Protein AF-A0A5N6GM29-F1 (afdb_monomer_lite)

pLDDT: mean 86.83, std 11.57, range [44.91, 98.06]

Radius of gyration: 25.01 Å; chains: 1; bounding box: 57×55×95 Å

Secondary structure (DSSP, 8-state):
-TT-PPPPEESSTT--PPTT--HHHHHHHHHHHHHHHHHH-SS--TT-EEEEE-SSSEEE-S-HHHHHHHHHHHHHHHHHHHHHHH-EEEE--TTS-PPPEEEES----EEEEEESSPPTT-TTSHHHHSSPPPSS-TTEEEETTTT-TTSTTSPP-EEEEEEEEEEHHHHHHHHHHHHHHHHHS--TTHHHHHHHHHHHHHHHHHHHHHHHHS-HHHHHHHHHTT-------TT------TT------EEEETT-SSEEE-TTTGGGEEEE-TT-HHHHHHHHHHTT--TTS--PPPGGGSTTTS--TTPPP---TTS--SSPP-TTTT----TTTS-TTTS-EEEETTTTB--SEEE--S-TTHHHHHHTTSTTGGGHHHHHHHHHTS--THHHHHHHHTT-S--S-TT---SEEEETTS-EEEHHHHSTT-HHHHH-SS--STT-TT----S-EE-TTS-EEES---

Structure (mmCIF, N/CA/C/O backbone):
data_AF-A0A5N6GM29-F1
#
_entry.id   AF-A0A5N6GM29-F1
#
loop_
_atom_site.group_PDB
_atom_site.id
_atom_site.type_symbol
_atom_site.label_atom_id
_atom_site.label_alt_id
_atom_site.label_comp_id
_atom_site.label_asym_id
_atom_site.label_entity_id
_atom_site.label_seq_id
_atom_site.pdbx_PDB_ins_code
_atom_site.Cartn_x
_atom_site.Cartn_y
_atom_site.Cartn_z
_atom_site.occupancy
_atom_site.B_iso_or_equiv
_atom_site.auth_seq_id
_atom_site.auth_comp_id
_atom_site.auth_asym_id
_atom_site.auth_atom_id
_atom_site.pdbx_PDB_model_num
ATOM 1 N N . MET A 1 1 ? 4.875 -7.543 -11.829 1.00 87.25 1 MET A N 1
ATOM 2 C CA . MET A 1 1 ? 5.801 -8.131 -12.824 1.00 87.25 1 MET A CA 1
ATOM 3 C C . MET A 1 1 ? 7.189 -7.493 -12.797 1.00 87.25 1 MET A C 1
ATOM 5 O O . MET A 1 1 ? 8.082 -8.152 -12.299 1.00 87.25 1 MET A O 1
ATOM 9 N N . ILE A 1 2 ? 7.398 -6.234 -13.224 1.00 91.88 2 ILE A N 1
ATOM 10 C CA . ILE A 1 2 ? 8.738 -5.577 -13.228 1.00 91.88 2 ILE A CA 1
ATOM 11 C C . ILE A 1 2 ? 9.456 -5.657 -11.866 1.00 91.88 2 ILE A C 1
ATOM 13 O O . ILE A 1 2 ? 10.662 -5.862 -11.798 1.00 91.88 2 ILE A O 1
ATOM 17 N N . LEU A 1 3 ? 8.695 -5.524 -10.778 1.00 92.00 3 LEU A N 1
ATOM 18 C CA . LEU A 1 3 ? 9.180 -5.586 -9.396 1.00 92.00 3 LEU A CA 1
ATOM 19 C C . LEU A 1 3 ? 9.186 -7.000 -8.789 1.00 92.00 3 LEU A C 1
ATOM 21 O O . LEU A 1 3 ? 9.264 -7.136 -7.576 1.00 92.00 3 LEU A O 1
ATOM 25 N N . ASN A 1 4 ? 9.044 -8.046 -9.604 1.00 88.50 4 ASN A N 1
ATOM 26 C CA . ASN A 1 4 ? 8.952 -9.453 -9.192 1.00 88.50 4 ASN A CA 1
ATOM 27 C C . ASN A 1 4 ? 7.740 -9.842 -8.325 1.00 88.50 4 ASN A C 1
ATOM 29 O O . ASN A 1 4 ? 7.710 -10.944 -7.789 1.00 88.50 4 ASN A O 1
ATOM 33 N N . TYR A 1 5 ? 6.705 -9.000 -8.231 1.00 89.62 5 TYR A N 1
ATOM 34 C CA . TYR A 1 5 ? 5.410 -9.434 -7.683 1.00 89.62 5 TYR A CA 1
ATOM 35 C C . TYR A 1 5 ? 4.858 -10.637 -8.460 1.00 89.62 5 TYR A C 1
ATOM 37 O O . TYR A 1 5 ? 5.060 -10.689 -9.684 1.00 89.62 5 TYR A O 1
ATOM 45 N N . PRO A 1 6 ? 4.129 -11.553 -7.792 1.00 87.50 6 PRO A N 1
ATOM 46 C CA . PRO A 1 6 ? 3.405 -12.615 -8.478 1.00 87.50 6 PRO A CA 1
ATOM 47 C C . PRO A 1 6 ? 2.414 -12.026 -9.496 1.00 87.50 6 PRO A C 1
ATOM 49 O O . PRO A 1 6 ? 2.030 -10.852 -9.377 1.00 87.50 6 PRO A O 1
ATOM 52 N N . PRO A 1 7 ? 2.020 -12.796 -10.523 1.00 89.69 7 PRO A N 1
ATOM 53 C CA . PRO A 1 7 ? 1.021 -12.334 -11.472 1.00 89.69 7 PRO A CA 1
ATOM 54 C C . PRO A 1 7 ? -0.279 -11.953 -10.745 1.00 89.69 7 PRO A C 1
ATOM 56 O O . PRO A 1 7 ? -0.790 -12.742 -9.944 1.00 89.69 7 PRO A O 1
ATOM 59 N N . PRO A 1 8 ? -0.822 -10.747 -10.983 1.00 92.69 8 PRO A N 1
ATOM 60 C CA . PRO A 1 8 ? -2.032 -10.320 -10.302 1.00 92.69 8 PRO A CA 1
ATOM 61 C C . PRO A 1 8 ? -3.228 -11.142 -10.784 1.00 92.69 8 PRO A C 1
ATOM 63 O O . PRO A 1 8 ? -3.272 -11.581 -11.935 1.00 92.69 8 PRO A O 1
ATOM 66 N N . THR A 1 9 ? -4.218 -11.304 -9.907 1.00 93.69 9 THR A N 1
ATOM 67 C CA . THR A 1 9 ? -5.532 -11.818 -10.306 1.00 93.69 9 THR A CA 1
ATOM 68 C C . THR A 1 9 ? -6.456 -10.631 -10.531 1.00 93.69 9 THR A C 1
ATOM 70 O O . THR A 1 9 ? -6.695 -9.863 -9.600 1.00 93.69 9 THR A O 1
ATOM 73 N N . LEU A 1 10 ? -6.945 -10.453 -11.755 1.00 94.31 10 LEU A N 1
ATOM 74 C CA . LEU A 1 10 ? -7.961 -9.454 -12.053 1.00 94.31 10 LEU A CA 1
ATOM 75 C C . LEU A 1 10 ? -9.331 -10.016 -11.692 1.00 94.31 10 LEU A C 1
ATOM 77 O O . LEU A 1 10 ? -9.658 -11.139 -12.062 1.00 94.31 10 LEU A O 1
ATOM 81 N N . ILE A 1 11 ? -10.102 -9.218 -10.962 1.00 94.06 11 ILE A N 1
ATOM 82 C CA . ILE A 1 11 ? -11.460 -9.545 -10.538 1.00 94.06 11 ILE A CA 1
ATOM 83 C C . ILE A 1 11 ? -12.447 -8.833 -11.461 1.00 94.06 11 ILE A C 1
ATOM 85 O O . ILE A 1 11 ? -12.281 -7.643 -11.735 1.00 94.06 11 ILE A O 1
ATOM 89 N N . ASN A 1 12 ? -13.482 -9.554 -11.897 1.00 91.56 12 ASN A N 1
ATOM 90 C CA . ASN A 1 12 ? -14.485 -9.110 -12.870 1.00 91.56 12 ASN A CA 1
ATOM 91 C C . ASN A 1 12 ? -13.880 -8.803 -14.251 1.00 91.56 12 ASN A C 1
ATOM 93 O O . ASN A 1 12 ? -14.362 -7.924 -14.973 1.00 91.56 12 ASN A O 1
ATOM 97 N N . TYR A 1 13 ? -12.818 -9.514 -14.640 1.00 90.12 13 TYR A N 1
ATOM 98 C CA . TYR A 1 13 ? -12.166 -9.268 -15.924 1.00 90.12 13 TYR A CA 1
ATOM 99 C C . TYR A 1 13 ? -13.106 -9.583 -17.100 1.00 90.12 13 TYR A C 1
ATOM 101 O O . TYR A 1 13 ? -13.770 -10.618 -17.141 1.00 90.12 13 TYR A O 1
ATOM 109 N N . GLY A 1 14 ? -13.197 -8.660 -18.063 1.00 85.81 14 GLY A N 1
ATOM 110 C CA . GLY A 1 14 ? -14.072 -8.792 -19.236 1.00 85.81 14 GLY A CA 1
ATOM 111 C C . GLY A 1 14 ? -15.576 -8.676 -18.946 1.00 85.81 14 GLY A C 1
ATOM 112 O O . GLY A 1 14 ? -16.384 -8.720 -19.877 1.00 85.81 14 GLY A O 1
ATOM 113 N N . LYS A 1 15 ? -15.981 -8.493 -17.683 1.00 88.62 15 LYS A N 1
ATOM 114 C CA . LYS A 1 15 ? -17.383 -8.316 -17.303 1.00 88.62 15 LYS A CA 1
ATOM 115 C C . LYS A 1 15 ? -17.857 -6.919 -17.701 1.00 88.62 15 LYS A C 1
ATOM 117 O O . LYS A 1 15 ? -17.263 -5.913 -17.323 1.00 88.62 15 LYS A O 1
ATOM 122 N N . LYS A 1 16 ? -18.951 -6.852 -18.461 1.00 87.00 16 LYS A N 1
ATOM 123 C CA . LYS A 1 16 ? -19.621 -5.595 -18.813 1.00 87.00 16 LYS A CA 1
ATOM 124 C C . LYS A 1 16 ? -20.910 -5.481 -18.021 1.00 87.00 16 LYS A C 1
ATOM 126 O O . LYS A 1 16 ? -21.738 -6.390 -18.053 1.00 87.00 16 LYS A O 1
ATOM 131 N N . LEU A 1 17 ? -21.071 -4.367 -17.319 1.00 87.75 17 LEU A N 1
ATOM 132 C CA . LEU A 1 17 ? -22.346 -4.035 -16.701 1.00 87.75 17 LEU A CA 1
ATOM 133 C C . LEU A 1 17 ? -23.341 -3.561 -17.776 1.00 87.75 17 LEU A C 1
ATOM 135 O O . LEU A 1 17 ? -22.907 -3.071 -18.824 1.00 87.75 17 LEU A O 1
ATOM 139 N N . PRO A 1 18 ? -24.658 -3.724 -17.549 1.00 87.31 18 PRO A N 1
ATOM 140 C CA . PRO A 1 18 ? -25.682 -3.266 -18.483 1.00 87.31 18 PRO A CA 1
ATOM 141 C C . PRO A 1 18 ? -25.542 -1.779 -18.829 1.00 87.31 18 PRO A C 1
ATOM 143 O O . PRO A 1 18 ? -25.097 -0.977 -18.003 1.00 87.31 18 PRO A O 1
ATOM 146 N N . GLU A 1 19 ? -25.973 -1.397 -20.033 1.00 81.56 19 GLU A N 1
ATOM 147 C CA . GLU A 1 19 ? -26.060 0.016 -20.410 1.00 81.56 19 GLU A CA 1
ATOM 148 C C . GLU A 1 19 ? -26.938 0.780 -19.404 1.00 81.56 19 GLU A C 1
ATOM 150 O O . GLU A 1 19 ? -28.056 0.369 -19.094 1.00 81.56 19 GLU A O 1
ATOM 155 N N . GLY A 1 20 ? -26.410 1.883 -18.864 1.00 83.06 20 GLY A N 1
ATOM 156 C CA . GLY A 1 20 ? -27.071 2.671 -17.817 1.00 83.06 20 GLY A CA 1
ATOM 157 C C . GLY A 1 20 ? -26.722 2.280 -16.375 1.00 83.06 20 GLY A C 1
ATOM 158 O O . GLY A 1 20 ? -27.303 2.855 -15.452 1.00 83.06 20 GLY A O 1
ATOM 159 N N . ALA A 1 21 ? -25.779 1.353 -16.164 1.00 87.12 21 ALA A N 1
ATOM 160 C CA . ALA A 1 21 ? -25.236 1.056 -14.839 1.00 87.12 21 ALA A CA 1
ATOM 161 C C . ALA A 1 21 ? -24.700 2.322 -14.150 1.00 87.12 21 ALA A C 1
ATOM 163 O O . ALA A 1 21 ? -23.988 3.132 -14.749 1.00 87.12 21 ALA A O 1
ATOM 164 N N . LYS A 1 22 ? -25.057 2.493 -12.877 1.00 90.50 22 LYS A N 1
ATOM 165 C CA . LYS A 1 22 ? -24.651 3.637 -12.055 1.00 90.50 22 LYS A CA 1
ATOM 166 C C . LYS A 1 22 ? -23.362 3.326 -11.300 1.00 90.50 22 LYS A C 1
ATOM 168 O O . LYS A 1 22 ? -22.961 2.173 -11.168 1.00 90.50 22 LYS A O 1
ATOM 173 N N . GLU A 1 23 ? -22.754 4.354 -10.712 1.00 88.12 23 GLU A N 1
ATOM 174 C CA . GLU A 1 23 ? -21.564 4.209 -9.856 1.00 88.12 23 GLU A CA 1
ATOM 175 C C . GLU A 1 23 ? -21.763 3.184 -8.727 1.00 88.12 23 GLU A C 1
ATOM 177 O O . GLU A 1 23 ? -20.865 2.398 -8.435 1.00 88.12 23 GLU A O 1
ATOM 182 N N . TYR A 1 24 ? -22.967 3.138 -8.142 1.00 91.31 24 TYR A N 1
ATOM 183 C CA . TYR A 1 24 ? -23.340 2.126 -7.150 1.00 91.31 24 TYR A CA 1
ATOM 184 C C . TYR A 1 24 ? -23.213 0.696 -7.688 1.00 91.31 24 TYR A C 1
ATOM 186 O O . TYR A 1 24 ? -22.689 -0.163 -6.985 1.00 91.31 24 TYR A O 1
ATOM 194 N N . ASP A 1 25 ? -23.663 0.442 -8.920 1.00 91.62 25 ASP A N 1
ATOM 195 C CA . ASP A 1 25 ? -23.641 -0.896 -9.514 1.00 91.62 25 ASP A CA 1
ATOM 196 C C . ASP A 1 25 ? -22.198 -1.353 -9.753 1.00 91.62 25 ASP A C 1
ATOM 198 O O . ASP A 1 25 ? -21.855 -2.489 -9.435 1.00 91.62 25 ASP A O 1
ATOM 202 N N . VAL A 1 26 ? -21.331 -0.445 -10.220 1.00 91.06 26 VAL A N 1
ATOM 203 C CA . VAL A 1 26 ? -19.891 -0.701 -10.403 1.00 91.06 26 VAL A CA 1
ATOM 204 C C . VAL A 1 26 ? -19.214 -1.017 -9.068 1.00 91.06 26 VAL A C 1
ATOM 206 O O . VAL A 1 26 ? -18.483 -2.001 -8.954 1.00 91.06 26 VAL A O 1
ATOM 209 N N . MET A 1 27 ? -19.472 -0.204 -8.040 1.00 93.12 27 MET A N 1
ATOM 210 C CA . MET A 1 27 ? -18.911 -0.409 -6.704 1.00 93.12 27 MET A CA 1
ATOM 211 C C . MET A 1 27 ? -19.394 -1.731 -6.099 1.00 93.12 27 MET A C 1
ATOM 213 O O . MET A 1 27 ? -18.574 -2.526 -5.636 1.00 93.12 27 MET A O 1
ATOM 217 N N . LYS A 1 28 ? -20.702 -2.009 -6.159 1.00 94.50 28 LYS A N 1
ATOM 218 C CA . LYS A 1 28 ? -21.283 -3.259 -5.664 1.00 94.50 28 LYS A CA 1
ATOM 219 C C . LYS A 1 28 ? -20.683 -4.466 -6.379 1.00 94.50 28 LYS A C 1
ATOM 221 O O . LYS A 1 28 ? -20.330 -5.438 -5.715 1.00 94.50 28 LYS A O 1
ATOM 226 N N . ASP A 1 29 ? -20.549 -4.408 -7.700 1.00 93.12 29 ASP A N 1
ATOM 227 C CA . ASP A 1 29 ? -19.974 -5.488 -8.501 1.00 93.12 29 ASP A CA 1
ATOM 228 C C . ASP A 1 29 ? -18.516 -5.769 -8.119 1.00 93.12 29 ASP A C 1
ATOM 230 O O . ASP A 1 29 ? -18.138 -6.926 -7.931 1.00 93.12 29 ASP A O 1
ATOM 234 N N . ARG A 1 30 ? -17.714 -4.717 -7.904 1.00 93.38 30 ARG A N 1
ATOM 235 C CA . ARG A 1 30 ? -16.337 -4.832 -7.399 1.00 93.38 30 ARG A CA 1
ATOM 236 C C . ARG A 1 30 ? -16.286 -5.521 -6.034 1.00 93.38 30 ARG A C 1
ATOM 238 O O . ARG A 1 30 ? -15.534 -6.476 -5.866 1.00 93.38 30 ARG A O 1
ATOM 245 N N . ILE A 1 31 ? -17.074 -5.055 -5.061 1.00 95.88 31 ILE A N 1
ATOM 246 C CA . ILE A 1 31 ? -17.100 -5.638 -3.707 1.00 95.88 31 ILE A CA 1
ATOM 247 C C . ILE A 1 31 ? -17.574 -7.094 -3.746 1.00 95.88 31 ILE A C 1
ATOM 249 O O . ILE A 1 31 ? -16.986 -7.945 -3.079 1.00 95.88 31 ILE A O 1
ATOM 253 N N . THR A 1 32 ? -18.593 -7.385 -4.558 1.00 95.94 32 THR A N 1
ATOM 254 C CA . THR A 1 32 ? -19.109 -8.745 -4.759 1.00 95.94 32 THR A CA 1
ATOM 255 C C . THR A 1 32 ? -18.021 -9.646 -5.332 1.00 95.94 32 THR A C 1
ATOM 257 O O . THR A 1 32 ? -17.748 -10.691 -4.755 1.00 95.94 32 THR A O 1
ATOM 260 N N . GLY A 1 33 ? -17.337 -9.219 -6.397 1.00 95.44 33 GLY A N 1
ATOM 261 C CA . GLY A 1 33 ? -16.266 -9.997 -7.019 1.00 95.44 33 GLY A CA 1
ATOM 262 C C . GLY A 1 33 ? -15.105 -10.288 -6.063 1.00 95.44 33 GLY A C 1
ATOM 263 O O . GLY A 1 33 ? -14.609 -11.412 -6.028 1.00 95.44 33 GLY A O 1
ATOM 264 N N . ILE A 1 34 ? -14.700 -9.309 -5.241 1.00 96.06 34 ILE A N 1
ATOM 265 C CA . ILE A 1 34 ? -13.652 -9.515 -4.228 1.00 96.06 34 ILE A CA 1
ATOM 266 C C . ILE A 1 34 ? -14.108 -10.549 -3.194 1.00 96.06 34 ILE A C 1
ATOM 268 O O . ILE A 1 34 ? -13.373 -11.493 -2.908 1.00 96.06 34 ILE A O 1
ATOM 272 N N . TYR A 1 35 ? -15.314 -10.388 -2.643 1.00 97.06 35 TYR A N 1
ATOM 273 C CA . TYR A 1 35 ? -15.856 -11.318 -1.654 1.00 97.06 35 TYR A CA 1
ATOM 274 C C . TYR A 1 35 ? -15.974 -12.738 -2.218 1.00 97.06 35 TYR A C 1
ATOM 276 O O . TYR A 1 35 ? -15.494 -13.684 -1.598 1.00 97.06 35 TYR A O 1
ATOM 284 N N . GLU A 1 36 ? -16.550 -12.891 -3.412 1.00 95.81 36 GLU A N 1
ATOM 285 C CA . GLU A 1 36 ? -16.714 -14.192 -4.059 1.00 95.81 36 GLU A CA 1
ATOM 286 C C . GLU A 1 36 ? -15.379 -14.862 -4.367 1.00 95.81 36 GLU A C 1
ATOM 288 O O . GLU A 1 36 ? -15.260 -16.073 -4.185 1.00 95.81 36 GLU A O 1
ATOM 293 N N . PHE A 1 37 ? -14.366 -14.097 -4.784 1.00 95.19 37 PHE A N 1
ATOM 294 C CA . PHE A 1 37 ? -13.030 -14.641 -4.984 1.00 95.19 37 PHE A CA 1
ATOM 295 C C . PHE A 1 37 ? -12.450 -15.168 -3.671 1.00 95.19 37 PHE A C 1
ATOM 297 O O . PHE A 1 37 ? -12.028 -16.316 -3.629 1.00 95.19 37 PHE A O 1
ATOM 304 N N . LEU A 1 38 ? -12.486 -14.387 -2.587 1.00 95.75 38 LEU A N 1
ATOM 305 C CA . LEU A 1 38 ? -11.961 -14.817 -1.284 1.00 95.75 38 LEU A CA 1
ATOM 306 C C . LEU A 1 38 ? -12.726 -16.014 -0.696 1.00 95.75 38 LEU A C 1
ATOM 308 O O . LEU A 1 38 ? -12.137 -16.842 -0.002 1.00 95.75 38 LEU A O 1
ATOM 312 N N . ASP A 1 39 ? -14.037 -16.089 -0.927 1.00 95.00 39 ASP A N 1
ATOM 313 C CA . ASP A 1 39 ? -14.920 -17.105 -0.348 1.00 95.00 39 ASP A CA 1
ATOM 314 C C . ASP A 1 39 ? -14.931 -18.424 -1.128 1.00 95.00 39 ASP A C 1
ATOM 316 O O . ASP A 1 39 ? -14.866 -19.495 -0.525 1.00 95.00 39 ASP A O 1
ATOM 320 N N . LYS A 1 40 ? -14.994 -18.358 -2.463 1.00 91.69 40 LYS A N 1
ATOM 321 C CA . LYS A 1 40 ? -15.308 -19.516 -3.314 1.00 91.69 40 LYS A CA 1
ATOM 322 C C . LYS A 1 40 ? -14.106 -20.081 -4.066 1.00 91.69 40 LYS A C 1
ATOM 324 O O . LYS A 1 40 ? -14.195 -21.194 -4.591 1.00 91.69 40 LYS A O 1
ATOM 329 N N . THR A 1 41 ? -13.010 -19.332 -4.190 1.00 87.81 41 THR A N 1
ATOM 330 C CA . THR A 1 41 ? -11.870 -19.791 -4.990 1.00 87.81 41 THR A CA 1
ATOM 331 C C . THR A 1 41 ? -11.104 -20.921 -4.306 1.00 87.81 41 THR A C 1
ATOM 333 O O . THR A 1 41 ? -11.040 -21.014 -3.085 1.00 87.81 41 THR A O 1
ATOM 336 N N . ARG A 1 42 ? -10.472 -21.780 -5.111 1.00 86.19 42 ARG A N 1
ATOM 337 C CA . ARG A 1 42 ? -9.544 -22.822 -4.627 1.00 86.19 42 ARG A CA 1
ATOM 338 C C . ARG A 1 42 ? -8.090 -22.353 -4.599 1.00 86.19 42 ARG A C 1
ATOM 340 O O . ARG A 1 42 ? -7.205 -23.108 -4.213 1.00 86.19 42 ARG A O 1
ATOM 347 N N . HIS A 1 43 ? -7.848 -21.139 -5.082 1.00 83.81 43 HIS A N 1
ATOM 348 C CA . HIS A 1 43 ? -6.520 -20.580 -5.307 1.00 83.81 43 HIS A CA 1
ATOM 349 C C . HIS A 1 43 ? -5.924 -19.867 -4.096 1.00 83.81 43 HIS A C 1
ATOM 351 O O . HIS A 1 43 ? -4.720 -19.635 -4.089 1.00 83.81 43 HIS A O 1
ATOM 357 N N . VAL A 1 44 ? -6.744 -19.521 -3.104 1.00 88.81 44 VAL A N 1
ATOM 358 C CA . VAL A 1 44 ? -6.293 -18.952 -1.834 1.00 88.81 44 VAL A CA 1
ATOM 359 C C . VAL A 1 44 ? -6.927 -19.721 -0.684 1.00 88.81 44 VAL A C 1
ATOM 361 O O . VAL A 1 44 ? -8.060 -20.193 -0.795 1.00 88.81 44 VAL A O 1
ATOM 364 N N . GLN A 1 45 ? -6.188 -19.865 0.406 1.00 90.25 45 GLN A N 1
ATOM 365 C CA . GLN A 1 45 ? -6.629 -20.509 1.636 1.00 90.25 45 GLN A CA 1
ATOM 366 C C . GLN A 1 45 ? -6.787 -19.476 2.750 1.00 90.25 45 GLN A C 1
ATOM 368 O O . GLN A 1 45 ? -6.201 -18.399 2.714 1.00 90.25 45 GLN A O 1
ATOM 373 N N . ASP A 1 46 ? -7.567 -19.813 3.775 1.00 92.44 46 ASP A N 1
ATOM 374 C CA . ASP A 1 46 ? -7.895 -18.912 4.886 1.00 92.44 46 ASP A CA 1
ATOM 375 C C . ASP A 1 46 ? -6.660 -18.392 5.656 1.00 92.44 46 ASP A C 1
ATOM 377 O O . ASP A 1 46 ? -6.699 -17.292 6.212 1.00 92.44 46 ASP A O 1
ATOM 381 N N . ASN A 1 47 ? -5.571 -19.166 5.679 1.00 90.00 47 ASN A N 1
ATOM 382 C CA . ASN A 1 47 ? -4.292 -18.833 6.315 1.00 90.00 47 ASN A CA 1
ATOM 383 C C . ASN A 1 47 ? -3.326 -18.047 5.412 1.00 90.00 47 ASN A C 1
ATOM 385 O O . ASN A 1 47 ? -2.328 -17.529 5.921 1.00 90.00 47 ASN A O 1
ATOM 389 N N . ASP A 1 48 ? -3.606 -17.943 4.112 1.00 89.75 48 ASP A N 1
ATOM 390 C CA . ASP A 1 48 ? -2.821 -17.115 3.205 1.00 89.75 48 ASP A CA 1
ATOM 391 C C . ASP A 1 48 ? -3.082 -15.637 3.502 1.00 89.75 48 ASP A C 1
ATOM 393 O O . ASP A 1 48 ? -4.147 -15.255 3.999 1.00 89.75 48 ASP A O 1
ATOM 397 N N . PHE A 1 49 ? -2.120 -14.774 3.178 1.00 91.12 49 PHE A N 1
ATOM 398 C CA . PHE A 1 49 ? -2.360 -13.337 3.117 1.00 91.12 49 PHE A CA 1
ATOM 399 C C . PHE A 1 49 ? -2.364 -12.872 1.670 1.00 91.12 49 PHE A C 1
ATOM 401 O O . PHE A 1 49 ? -1.594 -13.345 0.838 1.00 91.12 49 PHE A O 1
ATOM 408 N N . VAL A 1 50 ? -3.233 -11.914 1.377 1.00 94.88 50 VAL A N 1
ATOM 409 C CA . VAL A 1 50 ? -3.389 -11.347 0.042 1.00 94.88 50 VAL A CA 1
ATOM 410 C C . VAL A 1 50 ? -3.271 -9.836 0.106 1.00 94.88 50 VAL A C 1
ATOM 412 O O . VAL A 1 50 ? -3.635 -9.203 1.098 1.00 94.88 50 VAL A O 1
ATOM 415 N N . LEU A 1 51 ? -2.754 -9.266 -0.976 1.00 96.50 51 LEU A N 1
ATOM 416 C CA . LEU A 1 51 ? -2.786 -7.838 -1.244 1.00 96.50 51 LEU A CA 1
ATOM 417 C C . LEU A 1 51 ? -3.920 -7.571 -2.234 1.00 96.50 51 LEU A C 1
ATOM 419 O O . LEU A 1 51 ? -3.896 -8.077 -3.354 1.00 96.50 51 LEU A O 1
ATOM 423 N N . ILE A 1 52 ? -4.884 -6.752 -1.829 1.00 97.00 52 ILE A N 1
ATOM 424 C CA . ILE A 1 52 ? -5.965 -6.266 -2.685 1.00 97.00 52 ILE A CA 1
ATOM 425 C C . ILE A 1 52 ? -5.705 -4.782 -2.925 1.00 97.00 52 ILE A C 1
ATOM 427 O O . ILE A 1 52 ? -5.553 -4.020 -1.971 1.00 97.00 52 ILE A O 1
ATOM 431 N N . ALA A 1 53 ? -5.650 -4.377 -4.190 1.00 95.88 53 ALA A N 1
ATOM 432 C CA . ALA A 1 53 ? -5.462 -2.990 -4.597 1.00 95.88 53 ALA A CA 1
ATOM 433 C C . ALA A 1 53 ? -6.417 -2.636 -5.745 1.00 95.88 53 ALA A C 1
ATOM 435 O O . ALA A 1 53 ? -6.749 -3.500 -6.560 1.00 95.88 53 ALA A O 1
ATOM 436 N N . ASP A 1 54 ? -6.848 -1.377 -5.818 1.00 92.56 54 ASP A N 1
ATOM 437 C CA . ASP A 1 54 ? -7.611 -0.877 -6.961 1.00 92.56 54 ASP A CA 1
ATOM 438 C C . ASP A 1 54 ? -6.753 -0.945 -8.238 1.00 92.56 54 ASP A C 1
ATOM 440 O O . ASP A 1 54 ? -5.560 -0.638 -8.244 1.00 92.56 54 ASP A O 1
ATOM 444 N N . GLY A 1 55 ? -7.366 -1.357 -9.349 1.00 84.19 55 GLY A N 1
ATOM 445 C CA . GLY A 1 55 ? -6.635 -1.630 -10.591 1.00 84.19 55 GLY A CA 1
ATOM 446 C C . GLY A 1 55 ? -6.219 -0.392 -11.394 1.00 84.19 55 GLY A C 1
ATOM 447 O O . GLY A 1 55 ? -5.455 -0.523 -12.344 1.00 84.19 55 GLY A O 1
ATOM 448 N N . THR A 1 56 ? -6.728 0.799 -11.065 1.00 85.19 56 THR A N 1
ATOM 449 C CA . THR A 1 56 ? -6.658 1.974 -11.960 1.00 85.19 56 THR A CA 1
ATOM 450 C C . THR A 1 56 ? -5.727 3.094 -11.504 1.00 85.19 56 THR A C 1
ATOM 452 O O . THR A 1 56 ? -5.422 3.990 -12.292 1.00 85.19 56 THR A O 1
ATOM 455 N N . ASP A 1 57 ? -5.319 3.111 -10.238 1.00 90.94 57 ASP A N 1
ATOM 456 C CA . ASP A 1 57 ? -4.671 4.271 -9.618 1.00 90.94 57 ASP A CA 1
ATOM 457 C C . ASP A 1 57 ? -3.518 3.899 -8.678 1.00 90.94 57 ASP A C 1
ATOM 459 O O . ASP A 1 57 ? -3.207 4.666 -7.776 1.00 90.94 57 ASP A O 1
ATOM 463 N N . PHE A 1 58 ? -2.835 2.774 -8.901 1.00 93.69 58 PHE A N 1
ATOM 464 C CA . PHE A 1 58 ? -1.675 2.375 -8.100 1.00 93.69 58 PHE A CA 1
ATOM 465 C C . PHE A 1 58 ? -0.400 2.223 -8.923 1.00 93.69 58 PHE A C 1
ATOM 467 O O . PHE A 1 58 ? -0.374 1.543 -9.946 1.00 93.69 58 PHE A O 1
ATOM 474 N N . PHE A 1 59 ? 0.693 2.773 -8.397 1.00 95.44 59 PHE A N 1
ATOM 475 C CA . PHE A 1 59 ? 2.044 2.387 -8.778 1.00 95.44 59 PHE A CA 1
ATOM 476 C C . PHE A 1 59 ? 2.719 1.621 -7.651 1.00 95.44 59 PHE A C 1
ATOM 478 O O . PHE A 1 59 ? 2.702 2.021 -6.489 1.00 95.44 59 PHE A O 1
ATOM 485 N N . PHE A 1 60 ? 3.378 0.532 -8.019 1.00 96.81 60 PHE A N 1
ATOM 486 C CA . PHE A 1 60 ? 4.237 -0.213 -7.116 1.00 96.81 60 PHE A CA 1
ATOM 487 C C . PHE A 1 60 ? 5.647 0.359 -7.239 1.00 96.81 60 PHE A C 1
ATOM 489 O O . PHE A 1 60 ? 6.134 0.586 -8.347 1.00 96.81 60 PHE A O 1
ATOM 496 N N . GLN A 1 61 ? 6.299 0.606 -6.110 1.00 96.75 61 GLN A N 1
ATOM 497 C CA . GLN A 1 61 ? 7.635 1.192 -6.055 1.00 96.75 61 GLN A CA 1
ATOM 498 C C . GLN A 1 61 ? 8.679 0.196 -5.540 1.00 96.75 61 GLN A C 1
ATOM 500 O O . GLN A 1 61 ? 9.785 0.148 -6.083 1.00 96.75 61 GLN A O 1
ATOM 505 N N . LEU A 1 62 ? 8.347 -0.586 -4.508 1.00 97.00 62 LEU A N 1
ATOM 506 C CA . LEU A 1 62 ? 9.288 -1.502 -3.852 1.00 97.00 62 LEU A CA 1
ATOM 507 C C . LEU A 1 62 ? 8.946 -2.977 -4.116 1.00 97.00 62 LEU A C 1
ATOM 509 O O . LEU A 1 62 ? 7.771 -3.286 -4.331 1.00 97.00 62 LEU A O 1
ATOM 513 N N . PRO A 1 63 ? 9.940 -3.889 -4.084 1.00 94.12 63 PRO A N 1
ATOM 514 C CA . PRO A 1 63 ? 9.733 -5.329 -4.266 1.00 94.12 63 PRO A CA 1
ATOM 515 C C . PRO A 1 63 ? 8.778 -5.943 -3.222 1.00 94.12 63 PRO A C 1
ATOM 517 O O . PRO A 1 63 ? 8.636 -5.384 -2.129 1.00 94.12 63 PRO A O 1
ATOM 520 N N . PRO A 1 64 ? 8.160 -7.106 -3.516 1.00 91.75 64 PRO A N 1
ATOM 521 C CA . PRO A 1 64 ? 7.217 -7.763 -2.608 1.00 91.75 64 PRO A CA 1
ATOM 522 C C . PRO A 1 64 ? 7.848 -8.134 -1.261 1.00 91.75 64 PRO A C 1
ATOM 524 O O . PRO A 1 64 ? 7.201 -7.977 -0.232 1.00 91.75 64 PRO A O 1
ATOM 527 N N . ASP A 1 65 ? 9.120 -8.539 -1.242 1.00 88.69 65 ASP A N 1
ATOM 528 C CA . ASP A 1 65 ? 9.824 -8.918 -0.011 1.00 88.69 65 ASP A CA 1
ATOM 529 C C . ASP A 1 65 ? 9.815 -7.783 1.022 1.00 88.69 65 ASP A C 1
ATOM 531 O O . ASP A 1 65 ? 9.522 -8.006 2.196 1.00 88.69 65 ASP A O 1
ATOM 535 N N . VAL A 1 66 ? 10.056 -6.547 0.572 1.00 94.44 66 VAL A N 1
ATOM 536 C CA . VAL A 1 66 ? 10.061 -5.358 1.436 1.00 94.44 66 VAL A CA 1
ATOM 537 C C . VAL A 1 66 ? 8.650 -5.057 1.944 1.00 94.44 66 VAL A C 1
ATOM 539 O O . VAL A 1 66 ? 8.464 -4.783 3.129 1.00 94.44 66 VAL A O 1
ATOM 542 N N . LEU A 1 67 ? 7.637 -5.150 1.073 1.00 95.69 67 LEU A N 1
ATOM 543 C CA . LEU A 1 67 ? 6.231 -4.987 1.458 1.00 95.69 67 LEU A CA 1
ATOM 544 C C . LEU A 1 67 ? 5.838 -5.986 2.559 1.00 95.69 67 LEU A C 1
ATOM 546 O O . LEU A 1 67 ? 5.224 -5.599 3.552 1.00 95.69 67 LEU A O 1
ATOM 550 N N . ILE A 1 68 ? 6.210 -7.258 2.397 1.00 93.44 68 ILE A N 1
ATOM 551 C CA . ILE A 1 68 ? 5.848 -8.347 3.312 1.00 93.44 68 ILE A CA 1
ATOM 552 C C . ILE A 1 68 ? 6.581 -8.210 4.645 1.00 93.44 68 ILE A C 1
ATOM 554 O O . ILE A 1 68 ? 5.947 -8.300 5.698 1.00 93.44 68 ILE A O 1
ATOM 558 N N . GLN A 1 69 ? 7.889 -7.937 4.618 1.00 93.62 69 GLN A N 1
ATOM 559 C CA . GLN A 1 69 ? 8.675 -7.700 5.831 1.00 93.62 69 GLN A CA 1
ATOM 560 C C . GLN A 1 69 ? 8.093 -6.542 6.647 1.00 93.62 69 GLN A C 1
ATOM 562 O O . GLN A 1 69 ? 7.895 -6.673 7.857 1.00 93.62 69 GLN A O 1
ATOM 567 N N . ARG A 1 70 ? 7.743 -5.430 5.990 1.00 96.88 70 ARG A N 1
ATOM 568 C CA . ARG A 1 70 ? 7.105 -4.288 6.656 1.00 96.88 70 ARG A CA 1
ATOM 569 C C . ARG A 1 70 ? 5.723 -4.619 7.190 1.00 96.88 70 ARG A C 1
ATOM 571 O O . ARG A 1 70 ? 5.425 -4.260 8.323 1.00 96.88 70 ARG A O 1
ATOM 578 N N . PHE A 1 71 ? 4.897 -5.327 6.424 1.00 96.88 71 PHE A N 1
ATOM 579 C CA . PHE A 1 71 ? 3.577 -5.761 6.878 1.00 96.88 71 PHE A CA 1
ATOM 580 C C . PHE A 1 71 ? 3.675 -6.599 8.160 1.00 96.88 71 PHE A C 1
ATOM 582 O O . PHE A 1 71 ? 3.025 -6.290 9.158 1.00 96.88 71 PHE A O 1
ATOM 589 N N . GLN A 1 72 ? 4.547 -7.608 8.171 1.00 95.56 72 GLN A N 1
ATOM 590 C CA . GLN A 1 72 ? 4.761 -8.466 9.337 1.00 95.56 72 GLN A CA 1
ATOM 591 C C . GLN A 1 72 ? 5.333 -7.690 10.531 1.00 95.56 72 GLN A C 1
ATOM 593 O O . GLN A 1 72 ? 4.894 -7.896 11.666 1.00 95.56 72 GLN A O 1
ATOM 598 N N . LYS A 1 73 ? 6.279 -6.773 10.287 1.00 96.38 73 LYS A N 1
ATOM 599 C CA . LYS A 1 73 ? 6.850 -5.896 11.317 1.00 96.38 73 LYS A CA 1
ATOM 600 C C . LYS A 1 73 ? 5.780 -4.999 11.943 1.00 96.38 73 LYS A C 1
ATOM 602 O O . LYS A 1 73 ? 5.652 -4.991 13.165 1.00 96.38 73 LYS A O 1
ATOM 607 N N . LEU A 1 74 ? 4.974 -4.323 11.125 1.00 96.31 74 LEU A N 1
ATOM 608 C CA . LEU A 1 74 ? 3.884 -3.459 11.582 1.00 96.31 74 LEU A CA 1
ATOM 609 C C . LEU A 1 74 ? 2.847 -4.236 12.393 1.00 96.31 74 LEU A C 1
ATOM 611 O O . LEU A 1 74 ? 2.450 -3.783 13.465 1.00 96.31 74 LEU A O 1
ATOM 615 N N . LEU A 1 75 ? 2.450 -5.430 11.939 1.00 95.81 75 LEU A N 1
ATOM 616 C CA . LEU A 1 75 ? 1.554 -6.285 12.715 1.00 95.81 75 LEU A CA 1
ATOM 617 C C . LEU A 1 75 ? 2.161 -6.650 14.071 1.00 95.81 75 LEU A C 1
ATOM 619 O O . LEU A 1 75 ? 1.482 -6.543 15.087 1.00 95.81 75 LEU A O 1
ATOM 623 N N . LYS A 1 76 ? 3.436 -7.053 14.115 1.00 96.50 76 LYS A N 1
ATOM 624 C CA . LYS A 1 76 ? 4.120 -7.403 15.368 1.00 96.50 76 LYS A CA 1
ATOM 625 C C . LYS A 1 76 ? 4.164 -6.221 16.339 1.00 96.50 76 LYS A C 1
ATOM 627 O O . LYS A 1 76 ? 3.820 -6.381 17.508 1.00 96.50 76 LYS A O 1
ATOM 632 N N . GLU A 1 77 ? 4.566 -5.046 15.863 1.00 95.88 77 GLU A N 1
ATOM 633 C CA . GLU A 1 77 ? 4.680 -3.831 16.677 1.00 95.88 77 GLU A CA 1
ATOM 634 C C . GLU A 1 77 ? 3.316 -3.351 17.182 1.00 95.88 77 GLU A C 1
ATOM 636 O O . GLU A 1 77 ? 3.154 -3.075 18.372 1.00 95.88 77 GLU A O 1
ATOM 641 N N . ASN A 1 78 ? 2.308 -3.302 16.310 1.00 94.94 78 ASN A N 1
ATOM 642 C CA . ASN A 1 78 ? 0.969 -2.871 16.696 1.00 94.94 78 ASN A CA 1
ATOM 643 C C . ASN A 1 78 ? 0.292 -3.879 17.626 1.00 94.94 78 ASN A C 1
ATOM 645 O O . ASN A 1 78 ? -0.372 -3.478 18.579 1.00 94.94 78 ASN A O 1
ATOM 649 N N . ASN A 1 79 ? 0.500 -5.180 17.418 1.00 96.06 79 ASN A N 1
ATOM 650 C CA . ASN A 1 79 ? -0.022 -6.201 18.320 1.00 96.06 79 ASN A CA 1
ATOM 651 C C . ASN A 1 79 ? 0.634 -6.139 19.698 1.00 96.06 79 ASN A C 1
ATOM 653 O O . ASN A 1 79 ? -0.076 -6.297 20.687 1.00 96.06 79 ASN A O 1
ATOM 657 N N . ALA A 1 80 ? 1.927 -5.823 19.794 1.00 95.62 80 ALA A N 1
ATOM 658 C CA . ALA A 1 80 ? 2.571 -5.586 21.085 1.00 95.62 80 ALA A CA 1
ATOM 659 C C . ALA A 1 80 ? 1.955 -4.375 21.815 1.00 95.62 80 ALA A C 1
ATOM 661 O O . ALA A 1 80 ? 1.658 -4.462 23.007 1.00 95.62 80 ALA A O 1
ATOM 662 N N . LYS A 1 81 ? 1.676 -3.277 21.094 1.00 91.81 81 LYS A N 1
ATOM 663 C CA . LYS A 1 81 ? 0.974 -2.102 21.650 1.00 91.81 81 LYS A CA 1
ATOM 664 C C . LYS A 1 81 ? -0.439 -2.458 22.124 1.00 91.81 81 LYS A C 1
ATOM 666 O O . LYS A 1 81 ? -0.827 -2.091 23.229 1.00 91.81 81 LYS A O 1
ATOM 671 N N . LEU A 1 82 ? -1.199 -3.218 21.331 1.00 92.12 82 LEU A N 1
ATOM 672 C CA . LEU A 1 82 ? -2.537 -3.683 21.715 1.00 92.12 82 LEU A CA 1
ATOM 673 C C . LEU A 1 82 ? -2.496 -4.593 22.945 1.00 92.12 82 LEU A C 1
ATOM 675 O O . LEU A 1 82 ? -3.325 -4.441 23.840 1.00 92.12 82 LEU A O 1
ATOM 679 N N . GLN A 1 83 ? -1.525 -5.502 23.027 1.00 92.38 83 GLN A N 1
ATOM 680 C CA . GLN A 1 83 ? -1.337 -6.358 24.194 1.00 92.38 83 GLN A CA 1
ATOM 681 C C . GLN A 1 83 ? -1.024 -5.532 25.444 1.00 92.38 83 GLN A C 1
ATOM 683 O O . GLN A 1 83 ? -1.613 -5.772 26.494 1.00 92.38 83 GLN A O 1
ATOM 688 N N . GLN A 1 84 ? -0.139 -4.539 25.335 1.00 88.94 84 GLN A N 1
ATOM 689 C CA . GLN A 1 84 ? 0.184 -3.640 26.442 1.00 88.94 84 GLN A CA 1
ATOM 690 C C . GLN A 1 84 ? -1.038 -2.827 26.890 1.00 88.94 84 GLN A C 1
ATOM 692 O O . GLN A 1 84 ? -1.240 -2.625 28.086 1.00 88.94 84 GLN A O 1
ATOM 697 N N . LYS A 1 85 ? -1.863 -2.381 25.937 1.00 86.06 85 LYS A N 1
ATOM 698 C CA . LYS A 1 85 ? -3.031 -1.529 26.187 1.00 86.06 85 LYS A CA 1
ATOM 699 C C . LYS A 1 85 ? -4.237 -2.283 26.748 1.00 86.06 85 LYS A C 1
ATOM 701 O O . LYS A 1 85 ? -4.940 -1.751 27.602 1.00 86.06 85 LYS A O 1
ATOM 706 N N . TYR A 1 86 ? -4.499 -3.495 26.262 1.00 87.88 86 TYR A N 1
ATOM 707 C CA . TYR A 1 86 ? -5.736 -4.238 26.544 1.00 87.88 86 TYR A CA 1
ATOM 708 C C . TYR A 1 86 ? -5.528 -5.547 27.309 1.00 87.88 86 TYR A C 1
ATOM 710 O O . TYR A 1 86 ? -6.497 -6.124 27.805 1.00 87.88 86 TYR A O 1
ATOM 718 N N . GLY A 1 87 ? -4.286 -6.012 27.416 1.00 88.81 87 GLY A N 1
ATOM 719 C CA . GLY A 1 87 ? -3.928 -7.224 28.134 1.00 88.81 87 GLY A CA 1
ATOM 720 C C . GLY A 1 87 ? -4.315 -8.522 27.423 1.00 88.81 87 GLY A C 1
ATOM 721 O O . GLY A 1 87 ? -4.529 -8.593 26.208 1.00 88.81 87 GLY A O 1
ATOM 722 N N . LEU A 1 88 ? -4.361 -9.578 28.230 1.00 89.56 88 LEU A N 1
ATOM 723 C CA . LEU A 1 88 ? -4.669 -10.944 27.824 1.00 89.56 88 LEU A CA 1
ATOM 724 C C . LEU A 1 88 ? -6.051 -11.348 28.346 1.00 89.56 88 LEU A C 1
ATOM 726 O O . LEU A 1 88 ? -6.513 -10.836 29.366 1.00 89.56 88 LEU A O 1
ATOM 730 N N . VAL A 1 89 ? -6.693 -12.289 27.662 1.00 87.94 89 VAL A N 1
ATOM 731 C CA . VAL A 1 89 ? -7.955 -12.904 28.082 1.00 87.94 89 VAL A CA 1
ATOM 732 C C . VAL A 1 89 ? -7.813 -14.417 28.111 1.00 87.94 89 VAL A C 1
ATOM 734 O O . VAL A 1 89 ? -7.111 -15.004 27.291 1.00 87.94 89 VAL A O 1
ATOM 737 N N . MET A 1 90 ? -8.486 -15.047 29.066 1.00 84.62 90 MET A N 1
ATOM 738 C CA . MET A 1 90 ? -8.606 -16.500 29.123 1.00 84.62 90 MET A CA 1
ATOM 739 C C . MET A 1 90 ? -9.787 -16.913 28.250 1.00 84.62 90 MET A C 1
ATOM 741 O O . MET A 1 90 ? -10.901 -16.431 28.462 1.00 84.62 90 MET A O 1
ATOM 745 N N . VAL A 1 91 ? -9.546 -17.779 27.271 1.00 81.62 91 VAL A N 1
ATOM 746 C CA . VAL A 1 91 ? -10.595 -18.325 26.408 1.00 81.62 91 VAL A CA 1
ATOM 747 C C . VAL A 1 91 ? -10.799 -19.791 26.757 1.00 81.62 91 VAL A C 1
ATOM 749 O O . VAL A 1 91 ? -9.886 -20.613 26.656 1.00 81.62 91 VAL A O 1
ATOM 752 N N . GLU A 1 92 ? -12.019 -20.115 27.175 1.00 74.50 92 GLU A N 1
ATOM 753 C CA . GLU A 1 92 ? -12.455 -21.490 27.387 1.00 74.50 92 GLU A CA 1
ATOM 754 C C . GLU A 1 92 ? -12.832 -22.101 26.033 1.00 74.50 92 GLU A C 1
ATOM 756 O O . GLU A 1 92 ? -13.718 -21.604 25.331 1.00 74.50 92 GLU A O 1
ATOM 761 N N . LYS A 1 93 ? -12.160 -23.186 25.635 1.00 71.12 93 LYS A N 1
ATOM 762 C CA . LYS A 1 93 ? -12.552 -23.945 24.443 1.00 71.12 93 LYS A CA 1
ATOM 763 C C . LYS A 1 93 ? -13.779 -24.776 24.799 1.00 71.12 93 LYS A C 1
ATOM 765 O O . LYS A 1 93 ? -13.662 -25.839 25.392 1.00 71.12 93 LYS A O 1
ATOM 770 N N . ALA A 1 94 ? -14.961 -24.287 24.421 1.00 60.03 94 ALA A N 1
ATOM 771 C CA . ALA A 1 94 ? -16.260 -24.866 24.787 1.00 60.03 94 ALA A CA 1
ATOM 772 C C . ALA A 1 94 ? -16.458 -26.355 24.408 1.00 60.03 94 ALA A C 1
ATOM 774 O O . ALA A 1 94 ? -17.407 -26.975 24.882 1.00 60.03 94 ALA A O 1
ATOM 775 N N . PHE A 1 95 ? -15.585 -26.932 23.572 1.00 59.31 95 PHE A N 1
ATOM 776 C CA . PHE A 1 95 ? -15.712 -28.295 23.043 1.00 59.31 95 PHE A CA 1
ATOM 777 C C . PHE A 1 95 ? -14.482 -29.194 23.258 1.00 59.31 95 PHE A C 1
ATOM 779 O O . PHE A 1 95 ? -14.523 -30.362 22.882 1.00 59.31 95 PHE A O 1
ATOM 786 N N . GLU A 1 96 ? -13.416 -28.705 23.898 1.00 59.66 96 GLU A N 1
ATOM 787 C CA . GLU A 1 96 ? -12.216 -29.499 24.191 1.00 59.66 96 GLU A CA 1
ATOM 788 C C . GLU A 1 96 ? -11.954 -29.484 25.703 1.00 59.66 96 GLU A C 1
ATOM 790 O O . GLU A 1 96 ? -11.941 -28.421 26.316 1.00 59.66 96 GLU A O 1
ATOM 795 N N . GLN A 1 97 ? -11.696 -30.647 26.324 1.00 61.50 97 GLN A N 1
ATOM 796 C CA . GLN A 1 97 ? -11.257 -30.756 27.735 1.00 61.50 97 GLN A CA 1
ATOM 797 C C . GLN A 1 97 ? -9.821 -30.224 27.947 1.00 61.50 97 GLN A C 1
ATOM 799 O O . GLN A 1 97 ? -9.067 -30.713 28.787 1.00 61.50 97 GLN A O 1
ATOM 804 N N . THR A 1 98 ? -9.399 -29.259 27.137 1.00 67.94 98 THR A N 1
ATOM 805 C CA . THR A 1 98 ? -8.110 -28.588 27.239 1.00 67.94 98 THR A CA 1
ATOM 806 C C . THR A 1 98 ? -8.178 -27.476 28.282 1.00 67.94 98 THR A C 1
ATOM 808 O O . THR A 1 98 ? -9.218 -26.824 28.409 1.00 67.94 98 THR A O 1
ATOM 811 N N . PRO A 1 99 ? -7.079 -27.224 29.016 1.00 73.88 99 PRO A N 1
ATOM 812 C CA . PRO A 1 99 ? -7.011 -26.099 29.937 1.00 73.88 99 PRO A CA 1
ATOM 813 C C . PRO A 1 99 ? -7.294 -24.777 29.201 1.00 73.88 99 PRO A C 1
ATOM 815 O O . PRO A 1 99 ? -6.982 -24.669 28.011 1.00 73.88 99 PRO A O 1
ATOM 818 N N . PRO A 1 100 ? -7.878 -23.779 29.891 1.00 77.31 100 PRO A N 1
ATOM 819 C CA . PRO A 1 100 ? -8.145 -22.473 29.303 1.00 77.31 100 PRO A CA 1
ATOM 820 C C . PRO A 1 100 ? -6.856 -21.869 28.742 1.00 77.31 100 PRO A C 1
ATOM 822 O O . PRO A 1 100 ? -5.806 -21.898 29.388 1.00 77.31 100 PRO A O 1
ATOM 825 N N . GLU A 1 101 ? -6.942 -21.342 27.524 1.00 83.56 101 GLU A N 1
ATOM 826 C CA . GLU A 1 101 ? -5.800 -20.767 26.822 1.00 83.56 101 GLU A CA 1
ATOM 827 C C . GLU A 1 101 ? -5.783 -19.253 27.037 1.00 83.56 101 GLU A C 1
ATOM 829 O O . GLU A 1 101 ? -6.780 -18.562 26.808 1.00 83.56 101 GLU A O 1
ATOM 834 N N . THR A 1 102 ? -4.645 -18.728 27.487 1.00 84.94 102 THR A N 1
ATOM 835 C CA . THR A 1 102 ? -4.442 -17.285 27.620 1.00 84.94 102 THR A CA 1
ATOM 836 C C . THR A 1 102 ? -4.037 -16.715 26.269 1.00 84.94 102 THR A C 1
ATOM 838 O O . THR A 1 102 ? -2.919 -16.942 25.807 1.00 84.94 102 THR A O 1
ATOM 841 N N . VAL A 1 103 ? -4.923 -15.939 25.651 1.00 89.31 103 VAL A N 1
ATOM 842 C CA . VAL A 1 103 ? -4.698 -15.318 24.341 1.00 89.31 103 VAL A CA 1
ATOM 843 C C . VAL A 1 103 ? -4.737 -13.798 24.438 1.00 89.31 103 VAL A C 1
ATOM 845 O O . VAL A 1 103 ? -5.313 -13.214 25.358 1.00 89.31 103 VAL A O 1
ATOM 848 N N . GLN A 1 104 ? -4.102 -13.127 23.481 1.00 91.00 104 GLN A N 1
ATOM 849 C CA . GLN A 1 104 ? -4.187 -11.676 23.364 1.00 91.00 104 GLN A CA 1
ATOM 850 C C . GLN A 1 104 ? -5.626 -11.246 23.060 1.00 91.00 104 GLN A C 1
ATOM 852 O O . GLN A 1 104 ? -6.277 -11.827 22.195 1.00 91.00 104 GLN A O 1
ATOM 857 N N . LYS A 1 105 ? -6.116 -10.217 23.765 1.00 90.50 105 LYS A N 1
ATOM 858 C CA . LYS A 1 105 ? -7.517 -9.781 23.662 1.00 90.50 105 LYS A CA 1
ATOM 859 C C . LYS A 1 105 ? -7.888 -9.257 22.275 1.00 90.50 105 LYS A C 1
ATOM 861 O O . LYS A 1 105 ? -8.938 -9.611 21.750 1.00 90.50 105 LYS A O 1
ATOM 866 N N . TYR A 1 106 ? -7.032 -8.413 21.701 1.00 93.56 106 TYR A N 1
ATOM 867 C CA . TYR A 1 106 ? -7.235 -7.808 20.385 1.00 93.56 106 TYR A CA 1
ATOM 868 C C . TYR A 1 106 ? -5.968 -7.910 19.555 1.00 93.56 106 TYR A C 1
ATOM 870 O O . TYR A 1 106 ? -4.896 -7.560 20.043 1.00 93.56 106 TYR A O 1
ATOM 878 N N . THR A 1 107 ? -6.104 -8.311 18.294 1.00 93.56 107 THR A N 1
ATOM 879 C CA . THR A 1 107 ? -4.978 -8.545 17.386 1.00 93.56 107 THR A CA 1
ATOM 880 C C . THR A 1 107 ? -5.309 -7.979 16.013 1.00 93.56 107 THR A C 1
ATOM 882 O O . THR A 1 107 ? -6.331 -8.323 15.428 1.00 93.56 107 THR A O 1
ATOM 885 N N . GLN A 1 108 ? -4.436 -7.132 15.476 1.00 95.00 108 GLN A N 1
ATOM 886 C CA . GLN A 1 108 ? -4.445 -6.723 14.079 1.00 95.00 108 GLN A CA 1
ATOM 887 C C . GLN A 1 108 ? -3.924 -7.848 13.187 1.00 95.00 108 GLN A C 1
ATOM 889 O O . GLN A 1 108 ? -2.890 -8.463 13.465 1.00 95.00 108 GLN A O 1
ATOM 894 N N . ARG A 1 109 ? -4.657 -8.098 12.102 1.00 95.75 109 ARG A N 1
ATOM 895 C CA . ARG A 1 109 ? -4.361 -9.115 11.078 1.00 95.75 109 ARG A CA 1
ATOM 896 C C . ARG A 1 109 ? -4.472 -8.557 9.658 1.00 95.75 109 ARG A C 1
ATOM 898 O O . ARG A 1 109 ? -4.023 -9.196 8.709 1.00 95.75 109 ARG A O 1
ATOM 905 N N . VAL A 1 110 ? -5.050 -7.365 9.525 1.00 97.62 110 VAL A N 1
ATOM 906 C CA . VAL A 1 110 ? -5.310 -6.683 8.260 1.00 97.62 110 VAL A CA 1
ATOM 907 C C . VAL A 1 110 ? -4.868 -5.229 8.388 1.00 97.62 110 VAL A C 1
ATOM 909 O O . VAL A 1 110 ? -5.211 -4.575 9.370 1.00 97.62 110 VAL A O 1
ATOM 912 N N . LEU A 1 111 ? -4.134 -4.714 7.403 1.00 98.06 111 LEU A N 1
ATOM 913 C CA . LEU A 1 111 ? -3.731 -3.310 7.332 1.00 98.06 111 LEU A CA 1
ATOM 914 C C . LEU A 1 111 ? -4.311 -2.644 6.086 1.00 98.06 111 LEU A C 1
ATOM 916 O O . LEU A 1 111 ? -4.058 -3.079 4.963 1.00 98.06 111 LEU A O 1
ATOM 920 N N . PHE A 1 112 ? -5.057 -1.565 6.305 1.00 97.69 112 PHE A N 1
ATOM 921 C CA . PHE A 1 112 ? -5.563 -0.671 5.266 1.00 97.69 112 PHE A CA 1
ATOM 922 C C . PHE A 1 112 ? -4.705 0.591 5.145 1.00 97.69 112 PHE A C 1
ATOM 924 O O . PHE A 1 112 ? -3.955 0.958 6.053 1.00 97.69 112 PHE A O 1
ATOM 931 N N . SER A 1 113 ? -4.862 1.295 4.024 1.00 95.44 113 SER A N 1
ATOM 932 C CA . SER A 1 113 ? -4.244 2.607 3.825 1.00 95.44 113 SER A CA 1
ATOM 933 C C . SER A 1 113 ? -4.826 3.686 4.757 1.00 95.44 113 SER A C 1
ATOM 935 O O . SER A 1 113 ? -6.019 3.666 5.080 1.00 95.44 113 SER A O 1
ATOM 937 N N . ALA A 1 114 ? -3.983 4.642 5.161 1.00 95.38 114 ALA A N 1
ATOM 938 C CA . ALA A 1 114 ? -4.369 5.794 5.977 1.00 95.38 114 ALA A CA 1
ATOM 939 C C . ALA A 1 114 ? -4.619 7.048 5.130 1.00 95.38 114 ALA A C 1
ATOM 941 O O . ALA A 1 114 ? -3.902 7.325 4.168 1.00 95.38 114 ALA A O 1
ATOM 942 N N . SER A 1 115 ? -5.598 7.854 5.525 1.00 93.69 115 SER A N 1
ATOM 943 C CA . SER A 1 115 ? -5.972 9.116 4.890 1.00 93.69 115 SER A CA 1
ATOM 944 C C . SER A 1 115 ? -5.862 10.284 5.862 1.00 93.69 115 SER A C 1
ATOM 946 O O . SER A 1 115 ? -6.109 10.136 7.063 1.00 93.69 115 SER A O 1
ATOM 948 N N . LYS A 1 116 ? -5.534 11.459 5.319 1.00 94.81 116 LYS A N 1
ATOM 949 C CA . LYS A 1 116 ? -5.556 12.762 6.008 1.00 94.81 116 LYS A CA 1
ATOM 950 C C . LYS A 1 116 ? -6.947 13.386 6.107 1.00 94.81 116 LYS A C 1
ATOM 952 O O . LYS A 1 116 ? -7.102 14.477 6.642 1.00 94.81 116 LYS A O 1
ATOM 957 N N . GLU A 1 117 ? -7.951 12.716 5.561 1.00 92.12 117 GLU A N 1
ATOM 958 C CA . GLU A 1 117 ? -9.346 13.136 5.608 1.00 92.12 117 GLU A CA 1
ATOM 959 C C . GLU A 1 117 ? -10.220 11.922 5.914 1.00 92.12 117 GLU A C 1
ATOM 961 O O . GLU A 1 117 ? -9.979 10.834 5.375 1.00 92.12 117 GLU A O 1
ATOM 966 N N . CYS A 1 118 ? -11.219 12.102 6.777 1.00 92.38 118 CYS A N 1
ATOM 967 C CA . CYS A 1 118 ? -12.216 11.067 7.008 1.00 92.38 118 CYS A CA 1
ATOM 968 C C . CYS A 1 118 ? -13.204 10.970 5.839 1.00 92.38 118 CYS A C 1
ATOM 970 O O . CYS A 1 118 ? -13.308 11.883 5.024 1.00 92.38 118 CYS A O 1
ATOM 972 N N . CYS A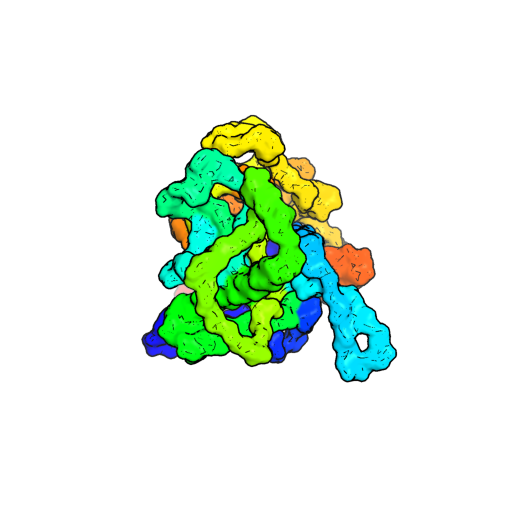 1 119 ? -13.967 9.878 5.771 1.00 91.00 119 CYS A N 1
ATOM 973 C CA . CYS A 1 119 ? -15.044 9.736 4.798 1.00 91.00 119 CYS A CA 1
ATOM 974 C C . CYS A 1 119 ? -15.979 10.966 4.835 1.00 91.00 119 CYS A C 1
ATOM 976 O O . CYS A 1 119 ? -16.506 11.301 5.907 1.00 91.00 119 CYS A O 1
ATOM 978 N N . PRO A 1 120 ? -16.211 11.634 3.687 1.00 88.38 120 PRO A N 1
ATOM 979 C CA . PRO A 1 120 ? -17.110 12.777 3.615 1.00 88.38 120 PRO A CA 1
ATOM 980 C C . PRO A 1 120 ? -18.497 12.450 4.178 1.00 88.38 120 PRO A C 1
ATOM 982 O O . PRO A 1 120 ? -19.032 11.363 3.968 1.00 88.38 120 PRO A O 1
ATOM 985 N N . GLY A 1 121 ? -19.077 13.390 4.926 1.00 86.25 121 GLY A N 1
ATOM 986 C CA . GLY A 1 121 ? -20.396 13.223 5.549 1.00 86.25 121 GLY A CA 1
ATOM 987 C C . GLY A 1 121 ? -20.423 12.384 6.833 1.00 86.25 121 GLY A C 1
ATOM 988 O O . GLY A 1 121 ? -21.483 12.282 7.445 1.00 86.25 121 GLY A O 1
ATOM 989 N N . LEU A 1 122 ? -19.288 11.830 7.283 1.00 88.19 122 LEU A N 1
ATOM 990 C CA . LEU A 1 122 ? -19.198 11.018 8.505 1.00 88.19 122 LEU A CA 1
ATOM 991 C C . LEU A 1 122 ? -18.413 11.681 9.648 1.00 88.19 122 LEU A C 1
ATOM 993 O O . LEU A 1 122 ? -18.083 11.009 10.616 1.00 88.19 122 LEU A O 1
ATOM 997 N N . SER A 1 123 ? -18.137 12.987 9.599 1.00 86.00 123 SER A N 1
ATOM 998 C CA . SER A 1 123 ? -17.288 13.688 10.588 1.00 86.00 123 SER A CA 1
ATOM 999 C C . SER A 1 123 ? -17.670 13.457 12.060 1.00 86.00 123 SER A C 1
ATOM 1001 O O . SER A 1 123 ? -16.794 13.445 12.921 1.00 86.00 123 SER A O 1
ATOM 1003 N N . HIS A 1 124 ? -18.959 13.259 12.350 1.00 86.31 124 HIS A N 1
ATOM 1004 C CA . HIS A 1 124 ? -19.491 12.987 13.692 1.00 86.31 124 HIS A CA 1
ATOM 1005 C C . HIS A 1 124 ? -19.820 11.505 13.943 1.00 86.31 124 HIS A C 1
ATOM 1007 O O . HIS A 1 124 ? -20.352 11.162 14.998 1.00 86.31 124 HIS A O 1
ATOM 1013 N N . ASP A 1 125 ? -19.534 10.626 12.986 1.00 89.75 125 ASP A N 1
ATOM 1014 C CA . ASP A 1 125 ? -19.712 9.185 13.124 1.00 89.75 125 ASP A CA 1
ATOM 1015 C C . ASP A 1 125 ? -18.576 8.567 13.952 1.00 89.75 125 ASP A C 1
ATOM 1017 O O . ASP A 1 125 ? -17.448 9.075 14.001 1.00 89.75 125 ASP A O 1
ATOM 1021 N N . ALA A 1 126 ? -18.856 7.415 14.567 1.00 86.75 126 ALA A N 1
ATOM 1022 C CA . ALA A 1 126 ? -17.850 6.641 15.287 1.00 86.75 126 ALA A CA 1
ATOM 1023 C C . ALA A 1 126 ? -16.631 6.310 14.404 1.00 86.75 126 ALA A C 1
ATOM 1025 O O . ALA A 1 126 ? -15.513 6.292 14.908 1.00 86.75 126 ALA A O 1
ATOM 1026 N N . GLY A 1 127 ? -16.821 6.128 13.093 1.00 86.56 127 GLY A N 1
ATOM 1027 C CA . GLY A 1 127 ? -15.753 5.922 12.112 1.00 86.56 127 GLY A CA 1
ATOM 1028 C C . GLY A 1 127 ? -14.694 7.015 12.053 1.00 86.56 127 GLY A C 1
ATOM 1029 O O . GLY A 1 127 ? -13.524 6.712 11.826 1.00 86.56 127 GLY A O 1
ATOM 1030 N N . CYS A 1 128 ? -15.074 8.269 12.295 1.00 90.50 128 CYS A N 1
ATOM 1031 C CA . CYS A 1 128 ? -14.136 9.388 12.272 1.00 90.50 128 CYS A CA 1
ATOM 1032 C C . CYS A 1 128 ? -13.618 9.745 13.662 1.00 90.50 128 CYS A C 1
ATOM 1034 O O . CYS A 1 128 ? -12.443 10.080 13.805 1.00 90.50 128 CYS A O 1
ATOM 1036 N N . VAL A 1 129 ? -14.487 9.678 14.673 1.00 90.12 129 VAL A N 1
ATOM 1037 C CA . VAL A 1 129 ? -14.181 10.164 16.024 1.00 90.12 129 VAL A CA 1
ATOM 1038 C C . VAL A 1 129 ? -13.496 9.099 16.886 1.00 90.12 129 VAL A C 1
ATOM 1040 O O . VAL A 1 129 ? -12.596 9.426 17.656 1.00 90.12 129 VAL A O 1
ATOM 1043 N N . ALA A 1 130 ? -13.888 7.826 16.761 1.00 90.50 130 ALA A N 1
ATOM 1044 C CA . ALA A 1 130 ? -13.277 6.731 17.519 1.00 90.50 130 ALA A CA 1
ATOM 1045 C C . ALA A 1 130 ? -12.002 6.177 16.858 1.00 90.50 130 ALA A C 1
ATOM 1047 O O . ALA A 1 130 ? -11.329 5.346 17.458 1.00 90.50 130 ALA A O 1
ATOM 1048 N N . ALA A 1 131 ? -11.660 6.627 15.643 1.00 91.69 131 ALA A N 1
ATOM 1049 C CA . ALA A 1 131 ? -10.409 6.260 14.986 1.00 91.69 131 ALA A CA 1
ATOM 1050 C C . ALA A 1 131 ? -9.207 6.677 15.861 1.00 91.69 131 ALA A C 1
ATOM 1052 O O . ALA A 1 131 ? -9.138 7.854 16.236 1.00 91.69 131 ALA A O 1
ATOM 1053 N N . PRO A 1 132 ? -8.250 5.778 16.159 1.00 90.75 132 PRO A N 1
ATOM 1054 C CA . PRO A 1 132 ? -7.083 6.097 16.971 1.00 90.75 132 PRO A CA 1
ATOM 1055 C C . PRO A 1 132 ? -6.273 7.246 16.376 1.00 90.75 132 PRO A C 1
ATOM 1057 O O . PRO A 1 132 ? -6.236 7.420 15.157 1.00 90.75 132 PRO A O 1
ATOM 1060 N N . GLU A 1 133 ? -5.620 8.020 17.239 1.00 90.31 133 GLU A N 1
ATOM 1061 C CA . GLU A 1 133 ? -4.705 9.080 16.813 1.00 90.31 133 GLU A CA 1
ATOM 1062 C C . GLU A 1 133 ? -3.521 8.512 16.014 1.00 90.31 133 GLU A C 1
ATOM 1064 O O . GLU A 1 133 ? -3.080 7.382 16.234 1.00 90.31 133 GLU A O 1
ATOM 1069 N N . SER A 1 134 ? -2.996 9.316 15.086 1.00 92.94 134 SER A N 1
ATOM 1070 C CA . SER A 1 134 ? -1.842 8.940 14.263 1.00 92.94 134 SER A CA 1
ATOM 1071 C C . SER A 1 134 ? -0.600 8.669 15.118 1.00 92.94 134 SER A C 1
ATOM 1073 O O . SER A 1 134 ? -0.318 9.426 16.050 1.00 92.94 134 SER A O 1
ATOM 1075 N N . SER A 1 135 ? 0.191 7.648 14.760 1.00 90.94 135 SER A N 1
ATOM 1076 C CA . SER A 1 135 ? 1.489 7.368 15.402 1.00 90.94 135 SER A CA 1
ATOM 1077 C C . SER A 1 135 ? 2.572 8.394 15.058 1.00 90.94 135 SER A C 1
ATOM 1079 O O . SER A 1 135 ? 3.627 8.424 15.692 1.00 90.94 135 SER A O 1
ATOM 1081 N N . LEU A 1 136 ? 2.327 9.240 14.056 1.00 92.00 136 LEU A N 1
ATOM 1082 C CA . LEU A 1 136 ? 3.239 10.303 13.662 1.00 92.00 136 LEU A CA 1
ATOM 1083 C C . LEU A 1 136 ? 3.345 11.390 14.748 1.00 92.00 136 LEU A C 1
ATOM 1085 O O . LEU A 1 136 ? 2.351 11.674 15.420 1.00 92.00 136 LEU A O 1
ATOM 1089 N N . PRO A 1 137 ? 4.506 12.062 14.893 1.00 90.62 137 PRO A N 1
ATOM 1090 C CA . PRO A 1 137 ? 4.684 13.130 15.875 1.00 90.62 137 PRO A CA 1
ATOM 1091 C C . PRO A 1 137 ? 3.625 14.234 15.757 1.00 90.62 137 PRO A C 1
ATOM 1093 O O . PRO A 1 137 ? 3.300 14.632 14.638 1.00 90.62 137 PRO A O 1
ATOM 1096 N N . PRO A 1 138 ? 3.107 14.769 16.876 1.00 90.44 138 PRO A N 1
ATOM 1097 C CA . PRO A 1 138 ? 2.036 15.773 16.878 1.00 90.44 138 PRO A CA 1
ATOM 1098 C C . PRO A 1 138 ? 2.449 17.137 16.301 1.00 90.44 138 PRO A C 1
ATOM 1100 O O . PRO A 1 138 ? 1.607 18.010 16.122 1.00 90.44 138 PRO A O 1
ATOM 1103 N N . ASP A 1 139 ? 3.732 17.328 16.012 1.00 89.62 139 ASP A N 1
ATOM 1104 C CA . ASP A 1 139 ? 4.341 18.537 15.467 1.00 89.62 139 ASP A CA 1
ATOM 1105 C C . ASP A 1 139 ? 5.027 18.296 14.109 1.00 89.62 139 ASP A C 1
ATOM 1107 O O . ASP A 1 139 ? 5.854 19.099 13.681 1.00 89.62 139 ASP A O 1
ATOM 1111 N N . ILE A 1 140 ? 4.684 17.213 13.403 1.00 91.56 140 ILE A N 1
ATOM 1112 C CA . ILE A 1 140 ? 5.351 16.798 12.155 1.00 91.56 140 ILE A CA 1
ATOM 1113 C C . ILE A 1 140 ? 5.292 17.837 11.012 1.00 91.56 140 ILE A C 1
ATOM 1115 O O . ILE A 1 140 ? 6.179 17.852 10.158 1.00 91.56 140 ILE A O 1
ATOM 1119 N N . TYR A 1 141 ? 4.285 18.720 11.010 1.00 92.38 141 TYR A N 1
ATOM 1120 C CA . TYR A 1 141 ? 4.151 19.887 10.119 1.00 92.38 141 TYR A CA 1
ATOM 1121 C C . TYR A 1 141 ? 4.328 21.219 10.884 1.00 92.38 141 TYR A C 1
ATOM 1123 O O . TYR A 1 141 ? 3.806 22.271 10.498 1.00 92.38 141 TYR A O 1
ATOM 1131 N N . GLY A 1 142 ? 5.011 21.182 12.028 1.00 90.56 142 GLY A N 1
ATOM 1132 C CA . GLY A 1 142 ? 5.137 22.290 12.967 1.00 90.56 142 GLY A CA 1
ATOM 1133 C C . GLY A 1 142 ? 3.828 22.604 13.697 1.00 90.56 142 GLY A C 1
ATOM 1134 O O . GLY A 1 142 ? 2.945 21.762 13.858 1.00 90.56 142 GLY A O 1
ATOM 1135 N N . TRP A 1 143 ? 3.666 23.858 14.123 1.00 89.31 143 TRP A N 1
ATOM 1136 C CA . TRP A 1 143 ? 2.516 24.314 14.923 1.00 89.31 143 TRP A CA 1
ATOM 1137 C C . TRP A 1 143 ? 1.157 24.247 14.200 1.00 89.31 143 TRP A C 1
ATOM 1139 O O . TRP A 1 143 ? 0.114 24.408 14.838 1.00 89.31 143 TRP A O 1
ATOM 1149 N N . LYS A 1 144 ? 1.160 24.037 12.877 1.00 90.56 144 LYS A N 1
ATOM 1150 C CA . LYS A 1 144 ? -0.045 23.905 12.042 1.00 90.56 144 LYS A CA 1
ATOM 1151 C C . LYS A 1 144 ? -0.555 22.466 11.921 1.00 90.56 144 LYS A C 1
ATOM 1153 O O . LYS A 1 144 ? -1.616 22.275 11.328 1.00 90.56 144 LYS A O 1
ATOM 1158 N N . THR A 1 145 ? 0.178 21.490 12.459 1.00 92.94 145 THR A N 1
ATOM 1159 C CA . THR A 1 145 ? -0.199 20.070 12.428 1.00 92.94 145 THR A CA 1
ATOM 1160 C C . THR A 1 145 ? -1.626 19.883 12.945 1.00 92.94 145 THR A C 1
ATOM 1162 O O . THR A 1 145 ? -1.968 20.404 14.007 1.00 92.94 145 THR A O 1
ATOM 1165 N N . ASP A 1 146 ? -2.462 19.192 12.167 1.00 91.75 146 ASP A N 1
ATOM 1166 C CA . ASP A 1 146 ? -3.880 18.897 12.448 1.00 91.75 146 ASP A CA 1
ATOM 1167 C C . ASP A 1 146 ? -4.790 20.132 12.635 1.00 91.75 146 ASP A C 1
ATOM 1169 O O . ASP A 1 146 ? -5.919 20.020 13.111 1.00 91.75 146 ASP A O 1
ATOM 1173 N N . ARG A 1 147 ? -4.318 21.333 12.272 1.00 88.44 147 ARG A N 1
ATOM 1174 C CA . ARG A 1 147 ? -5.066 22.600 12.416 1.00 88.44 147 ARG A CA 1
ATOM 1175 C C . ARG A 1 147 ? -5.298 23.322 11.096 1.00 88.44 147 ARG A C 1
ATOM 1177 O O . ARG A 1 147 ? -6.023 24.316 11.064 1.00 88.44 147 ARG A O 1
ATOM 1184 N N . TYR A 1 148 ? -4.634 22.891 10.027 1.00 84.88 148 TYR A N 1
ATOM 1185 C CA . TYR A 1 148 ? -4.668 23.605 8.760 1.00 84.88 148 TYR A CA 1
ATOM 1186 C C . TYR A 1 148 ? -5.963 23.295 7.979 1.00 84.88 148 TYR A C 1
ATOM 1188 O O . TYR A 1 148 ? -6.280 22.119 7.802 1.00 84.88 148 TYR A O 1
ATOM 1196 N N . PRO A 1 149 ? -6.725 24.310 7.515 1.00 82.56 149 PRO A N 1
ATOM 1197 C CA . PRO A 1 149 ? -8.104 24.107 7.051 1.00 82.56 149 PRO A CA 1
ATOM 1198 C C . PRO A 1 149 ? -8.287 23.221 5.815 1.00 82.56 149 PRO A C 1
ATOM 1200 O O . PRO A 1 149 ? -9.365 22.667 5.637 1.00 82.56 149 PRO A O 1
ATOM 1203 N N . ASP A 1 150 ? -7.279 23.109 4.949 1.00 85.56 150 ASP A N 1
ATOM 1204 C CA . ASP A 1 150 ? -7.375 22.340 3.699 1.00 85.56 150 ASP A CA 1
ATOM 1205 C C . ASP A 1 150 ? -7.033 20.844 3.867 1.00 85.56 150 ASP A C 1
ATOM 1207 O O . ASP A 1 150 ? -7.067 20.088 2.900 1.00 85.56 150 ASP A O 1
ATOM 1211 N N . GLY A 1 151 ? -6.680 20.413 5.085 1.00 87.94 151 GLY A N 1
ATOM 1212 C CA . GLY A 1 151 ? -6.324 19.028 5.395 1.00 87.94 151 GLY A CA 1
ATOM 1213 C C . GLY A 1 151 ? -4.933 18.587 4.922 1.00 87.94 151 GLY A C 1
ATOM 1214 O O . GLY A 1 151 ? -4.538 17.451 5.185 1.00 87.94 151 GLY A O 1
ATOM 1215 N N . THR A 1 152 ? -4.154 19.453 4.266 1.00 92.56 152 THR A N 1
ATOM 1216 C CA . THR A 1 152 ? -2.815 19.102 3.758 1.00 92.56 152 THR A CA 1
ATOM 1217 C C . THR A 1 152 ? -1.776 18.942 4.865 1.00 92.56 152 THR A C 1
ATOM 1219 O O . THR A 1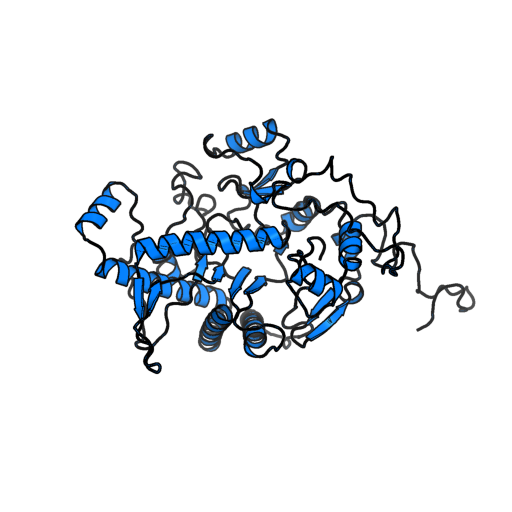 152 ? -0.844 18.161 4.710 1.00 92.56 152 THR A O 1
ATOM 1222 N N . LEU A 1 153 ? -1.948 19.610 6.010 1.00 94.31 153 LEU A N 1
ATOM 1223 C CA . LEU A 1 153 ? -1.056 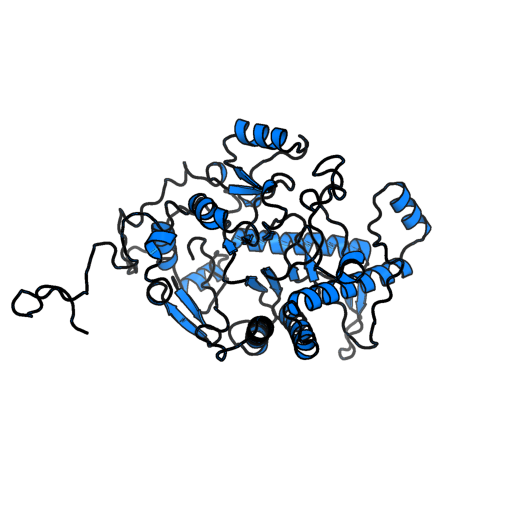19.496 7.177 1.00 94.31 153 LEU A CA 1
ATOM 1224 C C . LEU A 1 153 ? -1.664 18.635 8.296 1.00 94.31 153 LEU A C 1
ATOM 1226 O O . LEU A 1 153 ? -1.366 18.826 9.477 1.00 94.31 153 LEU A O 1
ATOM 1230 N N . THR A 1 154 ? -2.553 17.714 7.930 1.00 95.12 154 THR A N 1
ATOM 1231 C CA . THR A 1 154 ? -3.157 16.744 8.846 1.00 95.12 154 THR A CA 1
ATOM 1232 C C . THR A 1 154 ? -2.359 15.451 8.821 1.00 95.12 154 THR A C 1
ATOM 1234 O O . THR A 1 154 ? -1.966 14.972 7.757 1.00 95.12 154 THR A O 1
ATOM 1237 N N . ARG A 1 155 ? -2.117 14.855 9.986 1.00 95.44 155 ARG A N 1
ATOM 1238 C CA . ARG A 1 155 ? -1.515 13.524 10.073 1.00 95.44 155 ARG A CA 1
ATOM 1239 C C . ARG A 1 155 ? -2.510 12.485 9.550 1.00 95.44 155 ARG A C 1
ATOM 1241 O O . ARG A 1 155 ? -3.676 12.525 9.950 1.00 95.44 155 ARG A O 1
ATOM 1248 N N . PRO A 1 156 ? -2.094 11.536 8.689 1.00 95.56 156 PRO A N 1
ATOM 1249 C CA . PRO A 1 156 ? -2.953 10.428 8.299 1.00 95.56 156 PRO A CA 1
ATOM 1250 C C . PRO A 1 156 ? -3.486 9.702 9.533 1.00 95.56 156 PRO A C 1
ATOM 1252 O O . PRO A 1 156 ? -2.719 9.376 10.441 1.00 95.56 156 PRO A O 1
ATOM 1255 N N . ARG A 1 157 ? -4.801 9.482 9.566 1.00 93.75 157 ARG A N 1
ATOM 1256 C CA . ARG A 1 157 ? -5.525 8.935 10.722 1.00 93.75 157 ARG A CA 1
ATOM 1257 C C . ARG A 1 157 ? -6.642 7.983 10.316 1.00 93.75 157 ARG A C 1
ATOM 1259 O O . ARG A 1 157 ? -6.851 6.955 10.954 1.00 93.75 157 ARG A O 1
ATOM 1266 N N . TRP A 1 158 ? -7.391 8.342 9.282 1.00 95.38 158 TRP A N 1
ATOM 1267 C CA . TRP A 1 158 ? -8.626 7.646 8.942 1.00 95.38 158 TRP A CA 1
ATOM 1268 C C . TRP A 1 158 ? -8.375 6.524 7.947 1.00 95.38 158 TRP A C 1
ATOM 1270 O O . TRP A 1 158 ? -7.528 6.637 7.064 1.00 95.38 158 TRP A O 1
ATOM 1280 N N . ILE A 1 159 ? -9.130 5.441 8.088 1.00 95.88 159 ILE A N 1
ATOM 1281 C CA . ILE A 1 159 ? -9.090 4.323 7.151 1.00 95.88 159 ILE A CA 1
ATOM 1282 C C . ILE A 1 159 ? -9.592 4.763 5.773 1.00 95.88 159 ILE A C 1
ATOM 1284 O O . ILE A 1 159 ? -10.584 5.487 5.686 1.00 95.88 159 ILE A O 1
ATOM 1288 N N . LYS A 1 160 ? -8.943 4.306 4.699 1.00 93.69 160 LYS A N 1
ATOM 1289 C CA . LYS A 1 160 ? -9.386 4.560 3.322 1.00 93.69 160 LYS A CA 1
ATOM 1290 C C . LYS A 1 160 ? -9.410 3.264 2.502 1.00 93.69 160 LYS A C 1
ATOM 1292 O O . LYS A 1 160 ? -8.428 2.514 2.545 1.00 93.69 160 LYS A O 1
ATOM 1297 N N . PRO A 1 161 ? -10.499 2.988 1.754 1.00 93.44 161 PRO A N 1
ATOM 1298 C CA . PRO A 1 161 ? -10.582 1.822 0.877 1.00 93.44 161 PRO A CA 1
ATOM 1299 C C . PRO A 1 161 ? -9.632 1.972 -0.311 1.00 93.44 161 PRO A C 1
ATOM 1301 O O . PRO A 1 161 ? -9.264 3.088 -0.659 1.00 93.44 161 PRO A O 1
ATOM 1304 N N . GLY A 1 162 ? -9.289 0.868 -0.969 1.00 90.81 162 GLY A N 1
ATOM 1305 C CA . GLY A 1 162 ? -8.555 0.858 -2.241 1.00 90.81 162 GLY A CA 1
ATOM 1306 C C . GLY A 1 162 ? -7.198 0.166 -2.186 1.00 90.81 162 GLY A C 1
ATOM 1307 O O . GLY A 1 162 ? -6.728 -0.301 -3.212 1.00 90.81 162 GLY A O 1
ATOM 1308 N N . ALA A 1 163 ? -6.597 0.024 -1.004 1.00 94.69 163 ALA A N 1
ATOM 1309 C CA . ALA A 1 163 ? -5.515 -0.931 -0.785 1.00 94.69 163 ALA A CA 1
ATOM 1310 C C . ALA A 1 163 ? -5.597 -1.539 0.611 1.00 94.69 163 ALA A C 1
ATOM 1312 O O . ALA A 1 163 ? -5.813 -0.832 1.602 1.00 94.69 163 ALA A O 1
ATOM 1313 N N . VAL A 1 164 ? -5.419 -2.855 0.669 1.00 97.75 164 VAL A N 1
ATOM 1314 C CA . VAL A 1 164 ? -5.399 -3.630 1.903 1.00 97.75 164 VAL A CA 1
ATOM 1315 C C . VAL A 1 164 ? -4.511 -4.857 1.745 1.00 97.75 164 VAL A C 1
ATOM 1317 O O . VAL A 1 164 ? -4.523 -5.515 0.707 1.00 97.75 164 VAL A O 1
ATOM 1320 N N . ILE A 1 165 ? -3.754 -5.177 2.789 1.00 98.00 165 ILE A N 1
ATOM 1321 C CA . ILE A 1 165 ? -3.033 -6.444 2.915 1.00 98.00 165 ILE A CA 1
ATOM 1322 C C . ILE A 1 165 ? -3.455 -7.134 4.210 1.00 98.00 165 ILE A C 1
ATOM 1324 O O . ILE A 1 165 ? -3.577 -6.495 5.257 1.00 98.00 165 ILE A O 1
ATOM 1328 N N . GLY A 1 166 ? -3.722 -8.432 4.153 1.00 96.94 166 GLY A N 1
ATOM 1329 C CA . GLY A 1 166 ? -4.209 -9.165 5.316 1.00 96.94 166 GLY A CA 1
ATOM 1330 C C . GLY A 1 166 ? -4.489 -10.625 5.025 1.00 96.94 166 GLY A C 1
ATOM 1331 O O . GLY A 1 166 ? -4.421 -11.056 3.875 1.00 96.94 166 GLY A O 1
ATOM 1332 N N . GLN A 1 167 ? -4.802 -11.384 6.072 1.00 94.81 167 GLN A N 1
ATOM 1333 C CA . GLN A 1 167 ? -5.172 -12.790 5.922 1.00 94.81 167 GLN A CA 1
ATOM 1334 C C . GLN A 1 167 ? -6.535 -12.949 5.247 1.00 94.81 167 GLN A C 1
ATOM 1336 O O . GLN A 1 167 ? -7.458 -12.171 5.498 1.00 94.81 167 GLN A O 1
ATOM 1341 N N . VAL A 1 168 ? -6.671 -13.983 4.418 1.00 95.69 168 VAL A N 1
ATOM 1342 C CA . VAL A 1 168 ? -7.887 -14.262 3.643 1.00 95.69 168 VAL A CA 1
ATOM 1343 C C . VAL A 1 168 ? -9.092 -14.471 4.553 1.00 95.69 168 VAL A C 1
ATOM 1345 O O . VAL A 1 168 ? -10.144 -13.900 4.275 1.00 95.69 168 VAL A O 1
ATOM 1348 N N . ALA A 1 169 ? -8.951 -15.203 5.665 1.00 95.56 169 ALA A N 1
ATOM 1349 C CA . ALA A 1 169 ? -10.049 -15.421 6.612 1.00 95.56 169 ALA A CA 1
ATOM 1350 C C . ALA A 1 169 ? -10.628 -14.108 7.170 1.00 95.56 169 ALA A C 1
ATOM 1352 O O . ALA A 1 169 ? -11.847 -13.935 7.255 1.00 95.56 169 ALA A O 1
ATOM 1353 N N . ASP A 1 170 ? -9.757 -13.163 7.534 1.00 96.69 170 ASP A N 1
ATOM 1354 C CA . ASP A 1 170 ? -10.166 -11.874 8.093 1.00 96.69 170 ASP A CA 1
ATOM 1355 C C . ASP A 1 170 ? -10.738 -10.955 7.008 1.00 96.69 170 ASP A C 1
ATOM 1357 O O . ASP A 1 170 ? -11.785 -10.335 7.205 1.00 96.69 170 ASP A O 1
ATOM 1361 N N . LEU A 1 171 ? -10.110 -10.920 5.828 1.00 97.62 171 LEU A N 1
ATOM 1362 C CA . LEU A 1 171 ? -10.605 -10.157 4.683 1.00 97.62 171 LEU A CA 1
ATOM 1363 C C . LEU A 1 171 ? -11.975 -10.657 4.217 1.00 97.62 171 LEU A C 1
ATOM 1365 O O . LEU A 1 171 ? -12.858 -9.842 3.966 1.00 97.62 171 LEU A O 1
ATOM 1369 N N . LYS A 1 172 ? -12.196 -11.973 4.176 1.00 96.38 172 LYS A N 1
ATOM 1370 C CA . LYS A 1 172 ? -13.491 -12.590 3.858 1.00 96.38 172 LYS A CA 1
ATOM 1371 C C . LYS A 1 172 ? -14.587 -12.090 4.797 1.00 96.38 172 LYS A C 1
ATOM 1373 O O . LYS A 1 172 ? -15.639 -11.661 4.329 1.00 96.38 172 LYS A O 1
ATOM 1378 N N . ALA A 1 173 ? -14.325 -12.065 6.105 1.00 96.31 173 ALA A N 1
ATOM 1379 C CA . ALA A 1 173 ? -15.272 -11.551 7.094 1.00 96.31 173 ALA A CA 1
ATOM 1380 C C . ALA A 1 173 ? -15.539 -10.041 6.933 1.00 96.31 173 ALA A C 1
ATOM 1382 O O . ALA A 1 173 ? -16.682 -9.602 7.057 1.00 96.31 173 ALA A O 1
ATOM 1383 N N . ILE A 1 174 ? -14.503 -9.250 6.630 1.00 97.50 174 ILE A N 1
ATOM 1384 C CA . ILE A 1 174 ? -14.624 -7.803 6.397 1.00 97.50 174 ILE A CA 1
ATOM 1385 C C . ILE A 1 174 ? -15.460 -7.522 5.143 1.00 97.50 174 ILE A C 1
ATOM 1387 O O . ILE A 1 174 ? -16.439 -6.779 5.209 1.00 97.50 174 ILE A O 1
ATOM 1391 N N . TYR A 1 175 ? -15.114 -8.132 4.007 1.00 97.56 175 TYR A N 1
ATOM 1392 C CA . TYR A 1 175 ? -15.819 -7.923 2.743 1.00 97.56 175 TYR A CA 1
ATOM 1393 C C . TYR A 1 175 ? -17.250 -8.471 2.773 1.00 97.56 175 TYR A C 1
ATOM 1395 O O . TYR A 1 175 ? -18.125 -7.856 2.169 1.00 97.56 175 TYR A O 1
ATOM 1403 N N . ALA A 1 176 ? -17.525 -9.540 3.530 1.00 96.75 176 ALA A N 1
ATOM 1404 C CA . ALA A 1 176 ? -18.891 -10.009 3.770 1.00 96.75 176 ALA A CA 1
ATOM 1405 C C . ALA A 1 176 ? -19.754 -8.935 4.455 1.00 96.75 176 ALA A C 1
ATOM 1407 O O . ALA A 1 176 ? -20.887 -8.686 4.043 1.00 96.75 176 ALA A O 1
ATOM 1408 N N . GLU A 1 177 ? -19.225 -8.260 5.480 1.00 95.44 177 GLU A N 1
ATOM 1409 C CA . GLU A 1 177 ? -19.960 -7.199 6.175 1.00 95.44 177 GLU A CA 1
ATOM 1410 C C . GLU A 1 177 ? -20.105 -5.935 5.315 1.00 95.44 177 GLU A C 1
ATOM 1412 O O . GLU A 1 177 ? -21.176 -5.322 5.306 1.00 95.44 177 GLU A O 1
ATOM 1417 N N . ILE A 1 178 ? -19.076 -5.571 4.542 1.00 96.38 178 ILE A N 1
ATOM 1418 C CA . ILE A 1 178 ? -19.160 -4.462 3.579 1.00 96.38 178 ILE A CA 1
ATOM 1419 C C . ILE A 1 178 ? -20.234 -4.756 2.527 1.00 96.38 178 ILE A C 1
ATOM 1421 O O . ILE A 1 178 ? -21.092 -3.907 2.285 1.00 96.38 178 ILE A O 1
ATOM 1425 N N . LEU A 1 179 ? -20.238 -5.959 1.945 1.00 96.25 179 LEU A N 1
ATOM 1426 C CA . LEU A 1 179 ? -21.238 -6.371 0.961 1.00 96.25 179 LEU A CA 1
ATOM 1427 C C . LEU A 1 179 ? -22.646 -6.319 1.561 1.00 96.25 179 LEU A C 1
ATOM 1429 O O . LEU A 1 179 ? -23.531 -5.682 0.991 1.00 96.25 179 LEU A O 1
ATOM 1433 N N . ARG A 1 180 ? -22.828 -6.878 2.765 1.00 94.75 180 ARG A N 1
ATOM 1434 C CA . ARG A 1 180 ? -24.099 -6.818 3.498 1.00 94.75 180 ARG A CA 1
ATOM 1435 C C . ARG A 1 180 ? -24.566 -5.373 3.685 1.00 94.75 180 ARG A C 1
ATOM 1437 O O . ARG A 1 180 ? -25.748 -5.086 3.511 1.00 94.75 180 ARG A O 1
ATOM 1444 N N . PHE A 1 181 ? -23.671 -4.447 4.036 1.00 93.81 181 PHE A N 1
ATOM 1445 C CA . PHE A 1 181 ? -24.012 -3.028 4.166 1.00 93.81 181 PHE A CA 1
ATOM 1446 C C . PHE A 1 181 ? -24.429 -2.409 2.827 1.00 93.81 181 PHE A C 1
ATOM 1448 O O . PHE A 1 181 ? -25.462 -1.741 2.768 1.00 93.81 181 PHE A O 1
ATOM 1455 N N . VAL A 1 182 ? -23.648 -2.634 1.770 1.00 94.44 182 VAL A N 1
ATOM 1456 C CA . VAL A 1 182 ? -23.869 -2.085 0.423 1.00 94.44 182 VAL A CA 1
ATOM 1457 C C . VAL A 1 182 ? -25.181 -2.583 -0.185 1.00 94.44 182 VAL A C 1
ATOM 1459 O O . VAL A 1 182 ? -25.886 -1.822 -0.844 1.00 94.44 182 VAL A O 1
ATOM 1462 N N . GLU A 1 183 ? -25.562 -3.835 0.058 1.00 93.31 183 GLU A N 1
ATOM 1463 C CA . GLU A 1 183 ? -26.835 -4.387 -0.418 1.00 93.31 183 GLU A CA 1
ATOM 1464 C C . GLU A 1 183 ? -28.050 -3.720 0.232 1.00 93.31 183 GLU A C 1
ATOM 1466 O O . GLU A 1 183 ? -29.050 -3.477 -0.442 1.00 93.31 183 GLU A O 1
ATOM 1471 N N . HIS A 1 184 ? -27.949 -3.371 1.516 1.00 91.81 184 HIS A N 1
ATOM 1472 C CA . HIS A 1 184 ? -29.030 -2.713 2.256 1.00 91.81 184 HIS A CA 1
ATOM 1473 C C . HIS A 1 184 ? -29.055 -1.190 2.062 1.00 91.81 184 HIS A C 1
ATOM 1475 O O . HIS A 1 184 ? -30.088 -0.565 2.291 1.00 91.81 184 HIS A O 1
ATOM 1481 N N . ASN A 1 185 ? -27.936 -0.582 1.657 1.00 87.31 185 ASN A N 1
ATOM 1482 C CA . ASN A 1 185 ? -27.795 0.865 1.515 1.00 87.31 185 ASN A CA 1
ATOM 1483 C C . ASN A 1 185 ? -27.355 1.214 0.091 1.00 87.31 185 ASN A C 1
ATOM 1485 O O . ASN A 1 185 ? -26.184 1.084 -0.263 1.00 87.31 185 ASN A O 1
ATOM 1489 N N . HIS A 1 186 ? -28.288 1.700 -0.728 1.00 84.94 186 HIS A N 1
ATOM 1490 C CA . HIS A 1 186 ? -28.009 2.132 -2.101 1.00 84.94 186 HIS A CA 1
ATOM 1491 C C . HIS A 1 186 ? -27.284 3.486 -2.127 1.00 84.94 186 HIS A C 1
ATOM 1493 O O . HIS A 1 186 ? -27.882 4.531 -2.376 1.00 84.94 186 HIS A O 1
ATOM 1499 N N . ASN A 1 187 ? -25.981 3.461 -1.842 1.00 87.12 187 ASN A N 1
ATOM 1500 C CA . ASN A 1 187 ? -25.090 4.619 -1.850 1.00 87.12 187 ASN A CA 1
ATOM 1501 C C . ASN A 1 187 ? -23.861 4.326 -2.724 1.00 87.12 187 ASN A C 1
ATOM 1503 O O . ASN A 1 187 ? -23.196 3.313 -2.522 1.00 87.12 187 ASN A O 1
ATOM 1507 N N . ALA A 1 188 ? -23.537 5.223 -3.660 1.00 84.75 188 ALA A N 1
ATOM 1508 C CA . ALA A 1 188 ? -22.380 5.097 -4.550 1.00 84.75 188 ALA A CA 1
ATOM 1509 C C . ALA A 1 188 ? -21.037 4.984 -3.798 1.00 84.75 188 ALA A C 1
ATOM 1511 O O . ALA A 1 188 ? -20.153 4.266 -4.246 1.00 84.75 188 ALA A O 1
ATOM 1512 N N . GLN A 1 189 ? -20.912 5.614 -2.624 1.00 87.12 189 GLN A N 1
ATOM 1513 C CA . GLN A 1 189 ? -19.745 5.506 -1.731 1.00 87.12 189 GLN A CA 1
ATOM 1514 C C . GLN A 1 189 ? -19.977 4.503 -0.589 1.00 87.12 189 GLN A C 1
ATOM 1516 O O . GLN A 1 189 ? -19.422 4.631 0.504 1.00 87.12 189 GLN A O 1
ATOM 1521 N N . GLY A 1 190 ? -20.868 3.533 -0.808 1.00 90.19 190 GLY A N 1
ATOM 1522 C CA . GLY A 1 190 ? -21.322 2.597 0.214 1.00 90.19 190 GLY A CA 1
ATOM 1523 C C . GLY A 1 190 ? -20.200 1.754 0.816 1.00 90.19 190 GLY A C 1
ATOM 1524 O O . GLY A 1 190 ? -20.250 1.472 2.008 1.00 90.19 190 GLY A O 1
ATOM 1525 N N . ASP A 1 191 ? -19.175 1.404 0.040 1.00 92.62 191 ASP A N 1
ATOM 1526 C CA . ASP A 1 191 ? -18.004 0.668 0.519 1.00 92.62 191 ASP A CA 1
ATOM 1527 C C . ASP A 1 191 ? -17.124 1.501 1.458 1.00 92.62 191 ASP A C 1
ATOM 1529 O O . ASP A 1 191 ? -16.730 1.012 2.517 1.00 92.62 191 ASP A O 1
ATOM 1533 N N . TYR A 1 192 ? -16.864 2.768 1.123 1.00 93.75 192 TYR A N 1
ATOM 1534 C CA . TYR A 1 192 ? -16.121 3.680 1.990 1.00 93.75 192 TYR A CA 1
ATOM 1535 C C . TYR A 1 192 ? -16.894 3.922 3.292 1.00 93.75 192 TYR A C 1
ATOM 1537 O O . TYR A 1 192 ? -16.349 3.731 4.378 1.00 93.75 192 TYR A O 1
ATOM 1545 N N . VAL A 1 193 ? -18.191 4.231 3.197 1.00 94.94 193 VAL A N 1
ATOM 1546 C CA . VAL A 1 193 ? -19.059 4.414 4.370 1.00 94.94 193 VAL A CA 1
ATOM 1547 C C . VAL A 1 193 ? -19.078 3.154 5.241 1.00 94.94 193 VAL A C 1
ATOM 1549 O O . VAL A 1 193 ? -18.891 3.251 6.455 1.00 94.94 193 VAL A O 1
ATOM 1552 N N . ALA A 1 194 ? -19.262 1.973 4.640 1.00 95.12 194 ALA A N 1
ATOM 1553 C CA . ALA A 1 194 ? -19.270 0.701 5.356 1.00 95.12 194 ALA A CA 1
ATOM 1554 C C . ALA A 1 194 ? -17.947 0.453 6.081 1.00 95.12 194 ALA A C 1
ATOM 1556 O O . ALA A 1 194 ? -17.953 0.140 7.270 1.00 95.12 194 ALA A O 1
ATOM 1557 N N . LEU A 1 195 ? -16.820 0.620 5.385 1.00 96.38 195 LEU A N 1
ATOM 1558 C CA . LEU A 1 195 ? -15.489 0.395 5.940 1.00 96.38 195 LEU A CA 1
ATOM 1559 C C . LEU A 1 195 ? -15.190 1.363 7.091 1.00 96.38 195 LEU A C 1
ATOM 1561 O O . LEU A 1 195 ? -14.696 0.942 8.137 1.00 96.38 195 LEU A O 1
ATOM 1565 N N . THR A 1 196 ? -15.537 2.642 6.935 1.00 95.44 196 THR A N 1
ATOM 1566 C CA . THR A 1 196 ? -15.387 3.656 7.985 1.00 95.44 196 THR A CA 1
ATOM 1567 C C . THR A 1 196 ? -16.230 3.315 9.213 1.00 95.44 196 THR A C 1
ATOM 1569 O O . THR A 1 196 ? -15.711 3.345 10.328 1.00 95.44 196 THR A O 1
ATOM 1572 N N . GLN A 1 197 ? -17.493 2.916 9.040 1.00 93.94 197 GLN A N 1
ATOM 1573 C CA . GLN A 1 197 ? -18.342 2.499 10.162 1.00 93.94 197 GLN A CA 1
ATOM 1574 C C . GLN A 1 197 ? -17.855 1.204 10.821 1.00 93.94 197 GLN A C 1
ATOM 1576 O O . GLN A 1 197 ? -17.926 1.075 12.044 1.00 93.94 197 GLN A O 1
ATOM 1581 N N . LEU A 1 198 ? -17.363 0.244 10.033 1.00 95.12 198 LEU A N 1
ATOM 1582 C CA . LEU A 1 198 ? -16.830 -1.024 10.527 1.00 95.12 198 LEU A CA 1
ATOM 1583 C C . LEU A 1 198 ? -15.615 -0.785 11.426 1.00 95.12 198 LEU A C 1
ATOM 1585 O O . LEU A 1 198 ? -15.598 -1.229 12.575 1.00 95.12 198 LEU A O 1
ATOM 1589 N N . PHE A 1 199 ? -14.646 -0.012 10.929 1.00 95.75 199 PHE A N 1
ATOM 1590 C CA . PHE A 1 199 ? -13.459 0.374 11.683 1.00 95.75 199 PHE A CA 1
ATOM 1591 C C . PHE A 1 199 ? -13.819 1.202 12.923 1.00 95.75 199 PHE A C 1
ATOM 1593 O O . PHE A 1 199 ? -13.378 0.893 14.025 1.00 95.75 199 PHE A O 1
ATOM 1600 N N . GLY A 1 200 ? -14.704 2.192 12.780 1.00 93.50 200 GLY A N 1
ATOM 1601 C CA . GLY A 1 200 ? -15.165 3.019 13.894 1.00 93.50 200 GLY A CA 1
ATOM 1602 C C . GLY A 1 200 ? -15.808 2.235 15.023 1.00 93.50 200 GLY A C 1
ATOM 1603 O O . GLY A 1 200 ? -15.531 2.489 16.190 1.00 93.50 200 GLY A O 1
ATOM 1604 N N . ARG A 1 201 ? -16.669 1.266 14.695 1.00 94.06 201 ARG A N 1
ATOM 1605 C CA . ARG A 1 201 ? -17.328 0.423 15.701 1.00 94.06 201 ARG A CA 1
ATOM 1606 C C . ARG A 1 201 ? -16.343 -0.514 16.394 1.00 94.06 201 ARG A C 1
ATOM 1608 O O . ARG A 1 201 ? -16.476 -0.693 17.602 1.00 94.06 201 ARG A O 1
ATOM 1615 N N . GLN A 1 202 ? -15.361 -1.061 15.672 1.00 94.94 202 GLN A N 1
ATOM 1616 C CA . GLN A 1 202 ? -14.275 -1.841 16.275 1.00 94.94 202 GLN A CA 1
ATOM 1617 C C . GLN A 1 202 ? -13.546 -1.010 17.337 1.00 94.94 202 GLN A C 1
ATOM 1619 O O . GLN A 1 202 ? -13.463 -1.410 18.498 1.00 94.94 202 GLN A O 1
ATOM 1624 N N . GLU A 1 203 ? -13.080 0.180 16.963 1.00 93.19 203 GLU A N 1
ATOM 1625 C CA . GLU A 1 203 ? -12.296 1.041 17.853 1.00 93.19 203 GLU A CA 1
ATOM 1626 C C . GLU A 1 203 ? -13.142 1.631 18.988 1.00 93.19 203 GLU A C 1
ATOM 1628 O O . GLU A 1 203 ? -12.686 1.713 20.127 1.00 93.19 203 GLU A O 1
ATOM 1633 N N . TYR A 1 204 ? -14.419 1.928 18.734 1.00 92.94 204 TYR A N 1
ATOM 1634 C CA . TYR A 1 204 ? -15.371 2.335 19.768 1.00 92.94 204 TYR A CA 1
ATOM 1635 C C . TYR A 1 204 ? -15.550 1.252 20.840 1.00 92.94 204 TYR A C 1
ATOM 1637 O O . TYR A 1 204 ? -15.502 1.552 22.033 1.00 92.94 204 TYR A O 1
ATOM 1645 N N . VAL A 1 205 ? -15.721 -0.015 20.442 1.00 91.81 205 VAL A N 1
ATOM 1646 C CA . VAL A 1 205 ? -15.845 -1.140 21.385 1.00 91.81 205 VAL A CA 1
ATOM 1647 C C . VAL A 1 205 ? -14.544 -1.353 22.160 1.00 91.81 205 VAL A C 1
ATOM 1649 O O . VAL A 1 205 ? -14.587 -1.520 23.381 1.00 91.81 205 VAL A O 1
ATOM 1652 N N . ARG A 1 206 ? -13.387 -1.279 21.487 1.00 91.62 206 ARG A N 1
ATOM 1653 C CA . ARG A 1 206 ? -12.075 -1.334 22.148 1.00 91.62 206 ARG A CA 1
ATOM 1654 C C . ARG A 1 206 ? -11.933 -0.222 23.192 1.00 91.62 206 ARG A C 1
ATOM 1656 O O . ARG A 1 206 ? -11.528 -0.490 24.320 1.00 91.62 206 ARG A O 1
ATOM 1663 N N . GLU A 1 207 ? -12.306 1.010 22.860 1.00 89.12 207 GLU A N 1
ATOM 1664 C CA . GLU A 1 207 ? -12.214 2.165 23.760 1.00 89.12 207 GLU A CA 1
ATOM 1665 C C . GLU A 1 207 ? -13.200 2.092 24.938 1.00 89.12 207 GLU A C 1
ATOM 1667 O O . GLU A 1 207 ? -12.832 2.434 26.063 1.00 89.12 207 GLU A O 1
ATOM 1672 N N . LEU A 1 208 ? -14.431 1.610 24.731 1.00 88.12 208 LEU A N 1
ATOM 1673 C CA . LEU A 1 208 ? -15.372 1.364 25.831 1.00 88.12 208 LEU A CA 1
ATOM 1674 C C . LEU A 1 208 ? -14.810 0.361 26.839 1.00 88.12 208 LEU A C 1
ATOM 1676 O O . LEU A 1 208 ? -14.950 0.551 28.047 1.00 88.12 208 LEU A O 1
ATOM 1680 N N . GLU A 1 209 ? -14.167 -0.693 26.343 1.00 85.62 209 GLU A N 1
ATOM 1681 C CA . GLU A 1 209 ? -13.543 -1.696 27.193 1.00 85.62 209 GLU A CA 1
ATOM 1682 C C . GLU A 1 209 ? -12.343 -1.119 27.945 1.00 85.62 209 GLU A C 1
ATOM 1684 O O . GLU A 1 209 ? -12.248 -1.296 29.158 1.00 85.62 209 GLU A O 1
ATOM 1689 N N . ARG A 1 210 ? -11.495 -0.335 27.264 1.00 85.81 210 ARG A N 1
ATOM 1690 C CA . ARG A 1 210 ? -10.399 0.410 27.897 1.00 85.81 210 ARG A CA 1
ATOM 1691 C C . ARG A 1 210 ? -10.909 1.247 29.063 1.00 85.81 210 ARG A C 1
ATOM 1693 O O . ARG A 1 210 ? -10.384 1.140 30.158 1.00 85.81 210 ARG A O 1
ATOM 1700 N N . ARG A 1 211 ? -11.982 2.022 28.869 1.00 83.25 211 ARG A N 1
ATOM 1701 C CA . ARG A 1 211 ? -12.576 2.866 29.922 1.00 83.25 211 ARG A CA 1
ATOM 1702 C C . ARG A 1 211 ? -13.091 2.070 31.122 1.00 83.25 211 ARG A C 1
ATOM 1704 O O . ARG A 1 211 ? -13.112 2.608 32.223 1.00 83.25 211 ARG A O 1
ATOM 1711 N N . ARG A 1 212 ? -13.510 0.816 30.923 1.00 82.62 212 ARG A N 1
ATOM 1712 C CA . ARG A 1 212 ? -13.939 -0.079 32.011 1.00 82.62 212 ARG A CA 1
ATOM 1713 C C . ARG A 1 212 ? -12.760 -0.651 32.793 1.00 82.62 212 ARG A C 1
ATOM 1715 O O . ARG A 1 212 ? -12.891 -0.857 33.994 1.00 82.62 212 ARG A O 1
ATOM 1722 N N . THR A 1 213 ? -11.638 -0.921 32.126 1.00 80.31 213 THR A N 1
ATOM 1723 C CA . THR A 1 213 ? -10.457 -1.559 32.733 1.00 80.31 213 THR A CA 1
ATOM 1724 C C . THR A 1 213 ? -9.382 -0.571 33.191 1.00 80.31 213 THR A C 1
ATOM 1726 O O . THR A 1 213 ? -8.554 -0.917 34.029 1.00 80.31 213 THR A O 1
ATOM 1729 N N . SER A 1 214 ? -9.367 0.645 32.644 1.00 78.81 214 SER A N 1
ATOM 1730 C CA . SER A 1 214 ? -8.391 1.690 32.951 1.00 78.81 214 SER A CA 1
ATOM 1731 C C . SER A 1 214 ? -8.532 2.204 34.380 1.00 78.81 214 SER A C 1
ATOM 1733 O O . SER A 1 214 ? -9.632 2.419 34.885 1.00 78.81 214 SER A O 1
ATOM 1735 N N . ASN A 1 215 ? -7.394 2.494 35.012 1.00 79.31 215 ASN A N 1
ATOM 1736 C CA . ASN A 1 215 ? -7.361 3.193 36.291 1.00 79.31 215 ASN A CA 1
ATOM 1737 C C . ASN A 1 215 ? -7.575 4.707 36.064 1.00 79.31 215 ASN A C 1
ATOM 1739 O O . ASN A 1 215 ? -6.722 5.333 35.426 1.00 79.31 215 ASN A O 1
ATOM 1743 N N . PRO A 1 216 ? -8.638 5.326 36.621 1.00 80.94 216 PRO A N 1
ATOM 1744 C CA . PRO A 1 216 ? -8.935 6.748 36.426 1.00 80.94 216 PRO A CA 1
ATOM 1745 C C . PRO A 1 216 ? -7.783 7.697 36.788 1.00 80.94 216 PRO A C 1
ATOM 1747 O O . PRO A 1 216 ? -7.616 8.734 36.151 1.00 80.94 216 PRO A O 1
ATOM 1750 N N . PHE A 1 217 ? -6.965 7.342 37.785 1.00 78.25 217 PHE A N 1
ATOM 1751 C CA . PHE A 1 217 ? -5.804 8.142 38.181 1.00 78.25 217 PHE A CA 1
ATOM 1752 C C . PHE A 1 217 ? -4.699 8.125 37.116 1.00 78.25 217 PHE A C 1
ATOM 1754 O O . PHE A 1 217 ? -4.138 9.172 36.793 1.00 78.25 217 PHE A O 1
ATOM 1761 N N . MET A 1 218 ? -4.418 6.953 36.535 1.00 76.44 218 MET A N 1
ATOM 1762 C CA . MET A 1 218 ? -3.413 6.817 35.473 1.00 76.44 218 MET A CA 1
ATOM 1763 C C . MET A 1 218 ? -3.873 7.511 34.189 1.00 76.44 218 MET A C 1
ATOM 1765 O O . MET A 1 218 ? -3.079 8.188 33.548 1.00 76.44 218 MET A O 1
ATOM 1769 N N . GLU A 1 219 ? -5.163 7.431 33.856 1.00 79.56 219 GLU A N 1
ATOM 1770 C CA . GLU A 1 219 ? -5.745 8.165 32.724 1.00 79.56 219 GLU A CA 1
ATOM 1771 C C . GLU A 1 219 ? -5.628 9.677 32.885 1.00 79.56 219 GLU A C 1
ATOM 1773 O O . GLU A 1 219 ? -5.227 10.383 31.955 1.00 79.56 219 GLU A O 1
ATOM 1778 N N . TRP A 1 220 ? -5.951 10.184 34.077 1.00 80.31 220 TRP A N 1
ATOM 1779 C CA . TRP A 1 220 ? -5.768 11.593 34.392 1.00 80.31 220 TRP A CA 1
ATOM 1780 C C . TRP A 1 220 ? -4.296 11.995 34.241 1.00 80.31 220 TRP A C 1
ATOM 1782 O O . TRP A 1 220 ? -4.009 12.981 33.563 1.00 80.31 220 TRP A O 1
ATOM 1792 N N . MET A 1 221 ? -3.365 11.197 34.778 1.00 80.50 221 MET A N 1
ATOM 1793 C CA . MET A 1 221 ? -1.926 11.441 34.658 1.00 80.50 221 MET A CA 1
ATOM 1794 C C . MET A 1 221 ? -1.481 11.484 33.191 1.00 80.50 221 MET A C 1
ATOM 1796 O O . MET A 1 221 ? -0.880 12.474 32.780 1.00 80.50 221 MET A O 1
ATOM 1800 N N . TYR A 1 222 ? -1.812 10.465 32.390 1.00 81.44 222 TYR A N 1
ATOM 1801 C CA . TYR A 1 222 ? -1.472 10.403 30.964 1.00 81.44 222 TYR A CA 1
ATOM 1802 C C . TYR A 1 222 ? -2.041 11.574 30.171 1.00 81.44 222 TYR A C 1
ATOM 1804 O O . TYR A 1 222 ? -1.379 12.093 29.273 1.00 81.44 222 TYR A O 1
ATOM 1812 N N . THR A 1 223 ? -3.240 12.028 30.531 1.00 79.25 223 THR A N 1
ATOM 1813 C CA . THR A 1 223 ? -3.856 13.210 29.925 1.00 79.25 223 THR A CA 1
ATOM 1814 C C . THR A 1 223 ? -3.085 14.483 30.281 1.00 79.25 223 THR A C 1
ATOM 1816 O O . THR A 1 223 ? -2.837 15.298 29.398 1.00 79.25 223 THR A O 1
ATOM 1819 N N . GLN A 1 224 ? -2.650 14.651 31.536 1.00 74.75 224 GLN A N 1
ATOM 1820 C CA . GLN A 1 224 ? -1.876 15.828 31.960 1.00 74.75 224 GLN A CA 1
ATOM 1821 C C . GLN A 1 224 ? -0.492 15.912 31.304 1.00 74.75 224 GLN A C 1
ATOM 1823 O O . GLN A 1 224 ? -0.043 17.009 30.982 1.00 74.75 224 GLN A O 1
ATOM 1828 N N . ILE A 1 225 ? 0.176 14.775 31.083 1.00 77.31 225 ILE A N 1
ATOM 1829 C CA . ILE A 1 225 ? 1.504 14.737 30.443 1.00 77.31 225 ILE A CA 1
ATOM 1830 C C . ILE A 1 225 ? 1.443 14.561 28.915 1.00 77.31 225 ILE A C 1
ATOM 1832 O O . ILE A 1 225 ? 2.484 14.441 28.276 1.00 77.31 225 ILE A O 1
ATOM 1836 N N . GLY A 1 226 ? 0.243 14.548 28.323 1.00 64.81 226 GLY A N 1
ATOM 1837 C CA . GLY A 1 226 ? 0.049 14.537 26.870 1.00 64.81 226 GLY A CA 1
ATOM 1838 C C . GLY A 1 226 ? 0.350 13.209 26.167 1.00 64.81 226 GLY A C 1
ATOM 1839 O O . GLY A 1 226 ? 0.583 13.218 24.963 1.00 64.81 226 GLY A O 1
ATOM 1840 N N . ILE A 1 227 ? 0.338 12.079 26.883 1.00 70.38 227 ILE A N 1
ATOM 1841 C CA . ILE A 1 227 ? 0.560 10.733 26.308 1.00 70.38 227 ILE A CA 1
ATOM 1842 C C . ILE A 1 227 ? -0.705 9.866 26.297 1.00 70.38 227 ILE A C 1
ATOM 1844 O O . ILE A 1 227 ? -0.639 8.656 26.099 1.00 70.38 227 ILE A O 1
ATOM 1848 N N . SER A 1 228 ? -1.866 10.468 26.560 1.00 70.69 228 SER A N 1
ATOM 1849 C CA . SER A 1 228 ? -3.136 9.748 26.570 1.00 70.69 228 SER A CA 1
ATOM 1850 C C . SER A 1 228 ? -3.495 9.249 25.174 1.00 70.69 228 SER A C 1
ATOM 1852 O O . SER A 1 228 ? -3.636 10.031 24.238 1.00 70.69 228 SER A O 1
ATOM 1854 N N . GLU A 1 229 ? -3.709 7.941 25.056 1.00 72.06 229 GLU A N 1
ATOM 1855 C CA . GLU A 1 229 ? -4.218 7.302 23.840 1.00 72.06 229 GLU A CA 1
ATOM 1856 C C . GLU A 1 229 ? -5.752 7.154 23.844 1.00 72.06 229 GLU A C 1
ATOM 1858 O O . GLU A 1 229 ? -6.308 6.290 23.153 1.00 72.06 229 GLU A O 1
ATOM 1863 N N . ALA A 1 230 ? -6.434 7.921 24.697 1.00 73.62 230 ALA A N 1
ATOM 1864 C CA . ALA A 1 230 ? -7.878 7.897 24.841 1.00 73.62 230 ALA A CA 1
ATOM 1865 C C . ALA A 1 230 ? -8.560 8.557 23.640 1.00 73.62 230 ALA A C 1
ATOM 1867 O O . ALA A 1 230 ? -8.311 9.725 23.340 1.00 73.62 230 ALA A O 1
ATOM 1868 N N . SER A 1 231 ? -9.499 7.850 23.012 1.00 75.94 231 SER A N 1
ATOM 1869 C CA . SER A 1 231 ? -10.365 8.474 22.008 1.00 75.94 231 SER A CA 1
ATOM 1870 C C . SER A 1 231 ? -11.506 9.244 22.679 1.00 75.94 231 SER A C 1
ATOM 1872 O O . SER A 1 231 ? -12.142 8.774 23.636 1.00 75.94 231 SER A O 1
ATOM 1874 N N . ASN A 1 232 ? -11.797 10.447 22.179 1.00 76.19 232 ASN A N 1
ATOM 1875 C CA . ASN A 1 232 ? -12.882 11.269 22.703 1.00 76.19 232 ASN A CA 1
ATOM 1876 C C . ASN A 1 232 ? -14.243 10.764 22.203 1.00 76.19 232 ASN A C 1
ATOM 1878 O O . ASN A 1 232 ? -14.756 11.222 21.191 1.00 76.19 232 ASN A O 1
ATOM 1882 N N . LEU A 1 233 ? -14.860 9.850 22.951 1.00 79.75 233 LEU A N 1
ATOM 1883 C CA . LEU A 1 233 ? -16.182 9.307 22.618 1.00 79.75 233 LEU A CA 1
ATOM 1884 C C . LEU A 1 233 ? -17.370 10.219 22.997 1.00 79.75 233 LEU A C 1
ATOM 1886 O O . LEU A 1 233 ? -18.512 9.757 23.018 1.00 79.75 233 LEU A O 1
ATOM 1890 N N . THR A 1 234 ? -17.139 11.480 23.376 1.00 71.88 234 THR A N 1
ATOM 1891 C CA . THR A 1 234 ? -18.217 12.363 23.855 1.00 71.88 234 THR A CA 1
ATOM 1892 C C . THR A 1 234 ? -19.245 12.605 22.750 1.00 71.88 234 THR A C 1
ATOM 1894 O O . THR A 1 234 ? -18.898 13.036 21.657 1.00 71.88 234 THR A O 1
ATOM 1897 N N . GLY A 1 235 ? -20.520 12.333 23.041 1.00 68.88 235 GLY A N 1
ATOM 1898 C CA . GLY A 1 235 ? -21.620 12.504 22.085 1.00 68.88 235 GLY A CA 1
ATOM 1899 C C . GLY A 1 235 ? -21.798 11.355 21.084 1.00 68.88 235 GLY A C 1
ATOM 1900 O O . GLY A 1 235 ? -22.700 11.428 20.253 1.00 68.88 235 GLY A O 1
ATOM 1901 N N . LEU A 1 236 ? -21.002 10.282 21.172 1.00 81.00 236 LEU A N 1
ATOM 1902 C CA . LEU A 1 236 ? -21.124 9.113 20.298 1.00 81.00 236 LEU A CA 1
ATOM 1903 C C . LEU A 1 236 ? -21.947 7.996 20.943 1.00 81.00 236 LEU A C 1
ATOM 1905 O O . LEU A 1 236 ? -21.541 7.420 21.952 1.00 81.00 236 LEU A O 1
ATOM 1909 N N . ASN A 1 237 ? -23.038 7.612 20.283 1.00 78.69 237 ASN A N 1
ATOM 1910 C CA . ASN A 1 237 ? -23.823 6.422 20.615 1.00 78.69 237 ASN A CA 1
ATOM 1911 C C . ASN A 1 237 ? -24.118 5.616 19.338 1.00 78.69 237 ASN A C 1
ATOM 1913 O O . ASN A 1 237 ? -25.258 5.614 18.864 1.00 78.69 237 ASN A O 1
ATOM 1917 N N . PRO A 1 238 ? -23.105 4.971 18.724 1.00 83.19 238 PRO A N 1
ATOM 1918 C CA . PRO A 1 238 ? -23.346 4.104 17.582 1.00 83.19 238 PRO A CA 1
ATOM 1919 C C . PRO A 1 238 ? -24.263 2.946 17.993 1.00 83.19 238 PRO A C 1
ATOM 1921 O O . PRO A 1 238 ? -24.168 2.413 19.099 1.00 83.19 238 PRO A O 1
ATOM 1924 N N . ARG A 1 239 ? -25.151 2.529 17.088 1.00 82.19 239 ARG A N 1
ATOM 1925 C CA . ARG A 1 239 ? -26.035 1.385 17.323 1.00 82.19 239 ARG A CA 1
ATOM 1926 C C . ARG A 1 239 ? -25.210 0.095 17.360 1.00 82.19 239 ARG A C 1
ATOM 1928 O O . ARG A 1 239 ? -24.725 -0.360 16.323 1.00 82.19 239 ARG A O 1
ATOM 1935 N N . LEU A 1 240 ? -25.068 -0.479 18.554 1.00 85.44 240 LEU A N 1
ATOM 1936 C CA . LEU A 1 240 ? -24.458 -1.788 18.777 1.00 85.44 240 LEU A CA 1
ATOM 1937 C C . LEU A 1 240 ? -25.556 -2.838 18.986 1.00 85.44 240 LEU A C 1
ATOM 1939 O O . LEU A 1 240 ? -26.486 -2.636 19.762 1.00 85.44 240 LEU A O 1
ATOM 1943 N N . GLU A 1 241 ? -25.455 -3.952 18.275 1.00 85.44 241 GLU A N 1
ATOM 1944 C CA . GLU A 1 241 ? -26.380 -5.079 18.304 1.00 85.44 241 GLU A CA 1
ATOM 1945 C C . GLU A 1 241 ? -25.751 -6.219 19.105 1.00 85.44 241 GLU A C 1
ATOM 1947 O O . GLU A 1 241 ? -24.597 -6.598 18.890 1.00 85.44 241 GLU A O 1
ATOM 1952 N N . THR A 1 242 ? -26.507 -6.771 20.049 1.00 82.31 242 THR A N 1
ATOM 1953 C CA . THR A 1 242 ? -26.057 -7.904 20.860 1.00 82.31 242 THR A CA 1
ATOM 1954 C C . THR A 1 242 ? -25.853 -9.143 19.987 1.00 82.31 242 THR A C 1
ATOM 1956 O O . THR A 1 242 ? -26.661 -9.429 19.110 1.00 82.31 242 THR A O 1
ATOM 1959 N N . GLY A 1 243 ? -24.773 -9.888 20.233 1.00 80.44 243 GLY A N 1
ATOM 1960 C CA . GLY A 1 243 ? -24.428 -11.092 19.466 1.00 80.44 243 GLY A CA 1
ATOM 1961 C C . GLY A 1 243 ? -23.708 -10.814 18.144 1.00 80.44 243 GLY A C 1
ATOM 1962 O O . GLY A 1 243 ? -23.344 -11.752 17.439 1.00 80.44 243 GLY A O 1
ATOM 1963 N N . ARG A 1 244 ? -23.461 -9.543 17.810 1.00 86.12 244 ARG A N 1
ATOM 1964 C CA . ARG A 1 244 ? -22.740 -9.159 16.599 1.00 86.12 244 ARG A CA 1
ATOM 1965 C C . ARG A 1 244 ? -21.236 -9.042 16.837 1.00 86.12 244 ARG A C 1
ATOM 1967 O O . ARG A 1 244 ? -20.790 -8.531 17.862 1.00 86.12 244 ARG A O 1
ATOM 1974 N N . ARG A 1 245 ? -20.449 -9.481 15.851 1.00 87.94 245 ARG A N 1
ATOM 1975 C CA . ARG A 1 245 ? -18.989 -9.326 15.839 1.00 87.94 245 ARG A CA 1
ATOM 1976 C C . ARG A 1 245 ? -18.606 -7.881 15.501 1.00 87.94 245 ARG A C 1
ATOM 1978 O O . ARG A 1 245 ? -19.040 -7.350 14.479 1.00 87.94 245 ARG A O 1
ATOM 1985 N N . TYR A 1 246 ? -17.755 -7.287 16.340 1.00 92.12 246 TYR A N 1
ATOM 1986 C CA . TYR A 1 246 ? -17.179 -5.948 16.139 1.00 92.12 246 TYR A CA 1
ATOM 1987 C C . TYR A 1 246 ? -15.652 -5.938 16.019 1.00 92.12 246 TYR A C 1
ATOM 1989 O O . TYR A 1 246 ? -15.088 -4.920 15.644 1.00 92.12 246 TYR A O 1
ATOM 1997 N N . GLU A 1 247 ? -14.984 -7.056 16.303 1.00 93.81 247 GLU A N 1
ATOM 1998 C CA . GLU A 1 247 ? -13.529 -7.186 16.207 1.00 93.81 247 GLU A CA 1
ATOM 1999 C C . GLU A 1 247 ? -13.144 -7.908 14.909 1.00 93.81 247 GLU A C 1
ATOM 2001 O O . GLU A 1 247 ? -13.381 -9.112 14.770 1.00 93.81 247 GLU A O 1
ATOM 2006 N N . TYR A 1 248 ? -12.567 -7.172 13.959 1.00 95.62 248 TYR A N 1
ATOM 2007 C CA . TYR A 1 248 ? -12.174 -7.660 12.631 1.00 95.62 248 TYR A CA 1
ATOM 2008 C C . TYR A 1 248 ? -10.655 -7.623 12.414 1.00 95.62 248 TYR A C 1
ATOM 2010 O O . TYR A 1 248 ? -10.187 -7.867 11.306 1.00 95.62 248 TYR A O 1
ATOM 2018 N N . GLY A 1 249 ? -9.869 -7.300 13.445 1.00 95.50 249 GLY A N 1
ATOM 2019 C CA . GLY A 1 249 ? -8.418 -7.205 13.343 1.00 95.50 249 GLY A CA 1
ATOM 2020 C C . GLY A 1 249 ? -7.945 -6.115 12.383 1.00 95.50 249 GLY A C 1
ATOM 2021 O O . GLY A 1 249 ? -6.842 -6.220 11.843 1.00 95.50 249 GLY A O 1
ATOM 2022 N N . ILE A 1 250 ? -8.765 -5.081 12.159 1.00 97.50 250 ILE A N 1
ATOM 2023 C CA . ILE A 1 250 ? -8.449 -3.979 11.246 1.00 97.50 250 ILE A CA 1
ATOM 2024 C C . ILE A 1 250 ? -7.408 -3.060 11.895 1.00 97.50 250 ILE A C 1
ATOM 2026 O O . ILE A 1 250 ? -7.568 -2.637 13.043 1.00 97.50 250 ILE A O 1
ATOM 2030 N N . GLY A 1 251 ? -6.356 -2.742 11.146 1.00 96.19 251 GLY A N 1
ATOM 2031 C CA . GLY A 1 251 ? -5.374 -1.702 11.431 1.00 96.19 251 GLY A CA 1
ATOM 2032 C C . GLY A 1 251 ? -5.149 -0.790 10.223 1.00 96.19 251 GLY A C 1
ATOM 2033 O O . GLY A 1 251 ? -5.654 -1.042 9.126 1.00 96.19 251 GLY A O 1
ATOM 2034 N N . VAL A 1 252 ? -4.395 0.287 10.437 1.00 95.94 252 VAL A N 1
ATOM 2035 C CA . VAL A 1 252 ? -4.167 1.355 9.455 1.00 95.94 252 VAL A CA 1
ATOM 2036 C C . VAL A 1 252 ? -2.672 1.697 9.393 1.00 95.94 252 VAL A C 1
ATOM 2038 O O . VAL A 1 252 ? -2.010 1.785 10.426 1.00 95.94 252 VAL A O 1
ATOM 2041 N N . ASP A 1 253 ? -2.136 1.884 8.185 1.00 97.06 253 ASP A N 1
ATOM 2042 C CA . ASP A 1 253 ? -0.741 2.282 7.936 1.00 97.06 253 ASP A CA 1
ATOM 2043 C C . ASP A 1 253 ? -0.553 3.808 8.041 1.00 97.06 253 ASP A C 1
ATOM 2045 O O . ASP A 1 253 ? -0.524 4.527 7.040 1.00 97.06 253 ASP A O 1
ATOM 2049 N N . TYR A 1 254 ? -0.456 4.318 9.273 1.00 95.31 254 TYR A N 1
ATOM 2050 C CA . TYR A 1 254 ? -0.366 5.759 9.561 1.00 95.31 254 TYR A CA 1
ATOM 2051 C C . TYR A 1 254 ? 0.854 6.455 8.938 1.00 95.31 254 TYR A C 1
ATOM 2053 O O . TYR A 1 254 ? 0.791 7.636 8.604 1.00 95.31 254 TYR A O 1
ATOM 2061 N N . GLU A 1 255 ? 1.966 5.737 8.782 1.00 94.81 255 GLU A N 1
ATOM 2062 C CA . GLU A 1 255 ? 3.259 6.300 8.370 1.00 94.81 255 GLU A CA 1
ATOM 2063 C C . GLU A 1 255 ? 3.537 6.121 6.874 1.00 94.81 255 GLU A C 1
ATOM 2065 O O . GLU A 1 255 ? 4.628 6.452 6.399 1.00 94.81 255 GLU A O 1
ATOM 2070 N N . SER A 1 256 ? 2.558 5.597 6.126 1.00 95.75 256 SER A N 1
ATOM 2071 C CA . SER A 1 256 ? 2.687 5.292 4.698 1.00 95.75 256 SER A CA 1
ATOM 2072 C C . SER A 1 256 ? 3.900 4.401 4.396 1.00 95.75 256 SER A C 1
ATOM 2074 O O . SER A 1 256 ? 4.626 4.633 3.428 1.00 95.75 256 SER A O 1
ATOM 2076 N N . GLN A 1 257 ? 4.176 3.406 5.245 1.00 96.75 257 GLN A N 1
ATOM 2077 C CA . GLN A 1 257 ? 5.273 2.459 5.014 1.00 96.75 257 GLN A CA 1
ATOM 2078 C C . GLN A 1 257 ? 4.936 1.472 3.889 1.00 96.75 257 GLN A C 1
ATOM 2080 O O . GLN A 1 257 ? 5.815 1.080 3.112 1.00 96.75 257 GLN A O 1
ATOM 2085 N N . LEU A 1 258 ? 3.664 1.078 3.797 1.00 97.56 258 LEU A N 1
ATOM 2086 C CA . LEU A 1 258 ? 3.122 0.196 2.769 1.00 97.56 258 LEU A CA 1
ATOM 2087 C C . LEU A 1 258 ? 2.386 1.009 1.706 1.00 97.56 258 LEU A C 1
ATOM 2089 O O . LEU A 1 258 ? 2.704 0.888 0.525 1.00 97.56 258 LEU A O 1
ATOM 2093 N N . PHE A 1 259 ? 1.434 1.844 2.127 1.00 97.25 259 PHE A N 1
ATOM 2094 C CA . PHE A 1 259 ? 0.484 2.523 1.251 1.00 97.25 259 PHE A CA 1
ATOM 2095 C C . PHE A 1 259 ? 0.571 4.036 1.424 1.00 97.25 259 PHE A C 1
ATOM 2097 O O . PHE A 1 259 ? 0.206 4.579 2.464 1.00 97.25 259 PHE A O 1
ATOM 2104 N N . PHE A 1 260 ? 0.991 4.734 0.375 1.00 97.06 260 PHE A N 1
ATOM 2105 C CA . PHE A 1 260 ? 0.906 6.188 0.309 1.00 97.06 260 PHE A CA 1
ATOM 2106 C C . PHE A 1 260 ? -0.317 6.624 -0.499 1.00 97.06 260 PHE A C 1
ATOM 2108 O O . PHE A 1 260 ? -0.510 6.154 -1.619 1.00 97.06 260 PHE A O 1
ATOM 2115 N N . ASN A 1 261 ? -1.105 7.557 0.039 1.00 95.69 261 ASN A N 1
ATOM 2116 C CA . ASN A 1 261 ? -2.244 8.172 -0.647 1.00 95.69 261 ASN A CA 1
ATOM 2117 C C . ASN A 1 261 ? -1.900 9.609 -1.063 1.00 95.69 261 ASN A C 1
ATOM 2119 O O . ASN A 1 261 ? -1.527 10.421 -0.218 1.00 95.69 261 ASN A O 1
ATOM 2123 N N . MET A 1 262 ? -2.047 9.944 -2.348 1.00 94.94 262 MET A N 1
ATOM 2124 C CA . MET A 1 262 ? -1.672 11.259 -2.879 1.00 94.94 262 MET A CA 1
ATOM 2125 C C . MET A 1 262 ? -2.652 12.369 -2.480 1.00 94.94 262 MET A C 1
ATOM 2127 O O . MET A 1 262 ? -2.238 13.526 -2.342 1.00 94.94 262 MET A O 1
ATOM 2131 N N . TRP A 1 263 ? -3.931 12.042 -2.277 1.00 93.06 263 TRP A N 1
ATOM 2132 C CA . TRP A 1 263 ? -4.939 12.993 -1.798 1.00 93.06 263 TRP A CA 1
ATOM 2133 C C . TRP A 1 263 ? -4.472 13.704 -0.516 1.00 93.06 263 TRP A C 1
ATOM 2135 O O . TRP A 1 263 ? -4.118 13.056 0.469 1.00 93.06 263 TRP A O 1
ATOM 2145 N N . ASN A 1 264 ? -4.420 15.040 -0.546 1.00 94.19 264 ASN A N 1
ATOM 2146 C CA . ASN A 1 264 ? -3.883 15.918 0.509 1.00 94.19 264 ASN A CA 1
ATOM 2147 C C . ASN A 1 264 ? -2.422 15.663 0.946 1.00 94.19 264 ASN A C 1
ATOM 2149 O O . ASN A 1 264 ? -1.938 16.315 1.870 1.00 94.19 264 ASN A O 1
ATOM 2153 N N . SER A 1 265 ? -1.684 14.777 0.272 1.00 94.88 265 SER A N 1
ATOM 2154 C CA . SER A 1 265 ? -0.295 14.429 0.629 1.00 94.88 265 SER A CA 1
ATOM 2155 C C . SER A 1 265 ? 0.694 14.608 -0.523 1.00 94.88 265 SER A C 1
ATOM 2157 O O . SER A 1 265 ? 1.869 14.299 -0.374 1.00 94.88 265 SER A O 1
ATOM 2159 N N . LYS A 1 266 ? 0.261 15.147 -1.673 1.00 93.94 266 LYS A N 1
ATOM 2160 C CA . LYS A 1 266 ? 1.127 15.435 -2.836 1.00 93.94 266 LYS A CA 1
ATOM 2161 C C . LYS A 1 266 ? 2.416 16.180 -2.465 1.00 93.94 266 LYS A C 1
ATOM 2163 O O . LYS A 1 266 ? 3.457 15.899 -3.047 1.00 93.94 266 LYS A O 1
ATOM 2168 N N . ASN A 1 267 ? 2.331 17.134 -1.539 1.00 93.38 267 ASN A N 1
ATOM 2169 C CA . ASN A 1 267 ? 3.463 17.970 -1.135 1.00 93.38 267 ASN A CA 1
ATOM 2170 C C . ASN A 1 267 ? 4.327 17.330 -0.038 1.00 93.38 267 ASN A C 1
ATOM 2172 O O . ASN A 1 267 ? 5.339 17.909 0.323 1.00 93.38 267 ASN A O 1
ATOM 2176 N N . ASP A 1 268 ? 3.961 16.154 0.471 1.00 95.25 268 ASP A N 1
ATOM 2177 C CA . ASP A 1 268 ? 4.715 15.463 1.520 1.00 95.25 268 ASP A CA 1
ATOM 2178 C C . ASP A 1 268 ? 5.829 14.584 0.951 1.00 95.25 268 ASP A C 1
ATOM 2180 O O . ASP A 1 268 ? 6.606 14.001 1.708 1.00 95.25 268 ASP A O 1
ATOM 2184 N N . VAL A 1 269 ? 5.872 14.422 -0.374 1.00 96.56 269 VAL A N 1
ATOM 2185 C CA . VAL A 1 269 ? 6.754 13.469 -1.041 1.00 96.56 269 VAL A CA 1
ATOM 2186 C C . VAL A 1 269 ? 7.760 14.144 -1.949 1.00 96.56 269 VAL A C 1
ATOM 2188 O O . VAL A 1 269 ? 7.462 15.100 -2.660 1.00 96.56 269 VAL A O 1
ATOM 2191 N N . GLU A 1 270 ? 8.958 13.575 -1.972 1.00 96.94 270 GLU A N 1
ATOM 2192 C CA . GLU A 1 270 ? 10.055 13.998 -2.832 1.00 96.94 270 GLU A CA 1
ATOM 2193 C C . GLU A 1 270 ? 10.726 12.785 -3.465 1.00 96.94 270 GLU A C 1
ATOM 2195 O O . GLU A 1 270 ? 10.722 11.691 -2.906 1.00 96.94 270 GLU A O 1
ATOM 2200 N N . TRP A 1 271 ? 11.338 12.982 -4.631 1.00 97.12 271 TRP A N 1
ATOM 2201 C CA . TRP A 1 271 ? 12.129 11.945 -5.295 1.00 97.12 271 TRP A CA 1
ATOM 2202 C C . TRP A 1 271 ? 13.592 12.092 -4.888 1.00 97.12 271 TRP A C 1
ATOM 2204 O O . TRP A 1 271 ? 14.271 13.030 -5.319 1.00 97.12 271 TRP A O 1
ATOM 2214 N N . LEU A 1 272 ? 14.077 11.183 -4.047 1.00 97.00 272 LEU A N 1
ATOM 2215 C CA . LEU A 1 272 ? 15.379 11.288 -3.397 1.00 97.00 272 LEU A CA 1
ATOM 2216 C C . LEU A 1 272 ? 16.329 10.182 -3.845 1.00 97.00 272 LEU A C 1
ATOM 2218 O O . LEU A 1 272 ? 15.942 9.032 -4.018 1.00 97.00 272 LEU A O 1
ATOM 2222 N N . GLN A 1 273 ? 17.601 10.548 -3.992 1.00 96.38 273 GLN A N 1
ATOM 2223 C CA . GLN A 1 273 ? 18.715 9.606 -4.071 1.00 96.38 273 GLN A CA 1
ATOM 2224 C C . GLN A 1 273 ? 19.525 9.765 -2.788 1.00 96.38 273 GLN A C 1
ATOM 2226 O O . GLN A 1 273 ? 20.048 10.846 -2.503 1.00 96.38 273 GLN A O 1
ATOM 2231 N N . TYR A 1 274 ? 19.597 8.704 -1.993 1.00 95.25 274 TYR A N 1
ATOM 2232 C CA . TYR A 1 274 ? 20.131 8.757 -0.632 1.00 95.25 274 TYR A CA 1
ATOM 2233 C C . TYR A 1 274 ? 21.654 8.911 -0.565 1.00 95.25 274 TYR A C 1
ATOM 2235 O O . TYR A 1 274 ? 22.186 9.341 0.455 1.00 95.25 274 TYR A O 1
ATOM 2243 N N . ASN A 1 275 ? 22.367 8.643 -1.660 1.00 94.12 275 ASN A N 1
ATOM 2244 C CA . ASN A 1 275 ? 23.784 8.978 -1.791 1.00 94.12 275 ASN A CA 1
ATOM 2245 C C . ASN A 1 275 ? 24.044 10.499 -1.838 1.00 94.12 275 ASN A C 1
ATOM 2247 O O . ASN A 1 275 ? 25.155 10.936 -1.543 1.00 94.12 275 ASN A O 1
ATOM 2251 N N . ASN A 1 276 ? 23.050 11.319 -2.201 1.00 95.12 276 ASN A N 1
ATOM 2252 C CA . ASN A 1 276 ? 23.171 12.774 -2.255 1.00 95.12 276 ASN A CA 1
ATOM 2253 C C . ASN A 1 276 ? 22.717 13.411 -0.933 1.00 95.12 276 ASN A C 1
ATOM 2255 O O . ASN A 1 276 ? 21.625 13.973 -0.826 1.00 95.12 276 ASN A O 1
ATOM 2259 N N . VAL A 1 277 ? 23.594 13.346 0.071 1.00 93.06 277 VAL A N 1
ATOM 2260 C CA . VAL A 1 277 ? 23.329 13.851 1.431 1.00 93.06 277 VAL A CA 1
ATOM 2261 C C . VAL A 1 277 ? 23.012 15.352 1.449 1.00 93.06 277 VAL A C 1
ATOM 2263 O O . VAL A 1 277 ? 22.187 15.813 2.236 1.00 93.06 277 VAL A O 1
ATOM 2266 N N . SER A 1 278 ? 23.627 16.139 0.561 1.00 93.94 278 SER A N 1
ATOM 2267 C CA . SER A 1 278 ? 23.322 17.568 0.438 1.00 93.94 278 SER A CA 1
ATOM 2268 C C . SER A 1 278 ? 21.879 17.792 -0.013 1.00 93.94 278 SER A C 1
ATOM 2270 O O . SER A 1 278 ? 21.193 18.650 0.545 1.00 93.94 278 SER A O 1
ATOM 2272 N N . LYS A 1 279 ? 21.390 17.000 -0.979 1.00 94.69 279 LYS A N 1
ATOM 2273 C CA . LYS A 1 279 ? 20.000 17.080 -1.437 1.00 94.69 279 LYS A CA 1
ATOM 2274 C C . LYS A 1 279 ? 19.035 16.628 -0.346 1.00 94.69 279 LYS A C 1
ATOM 2276 O O . LYS A 1 279 ? 18.109 17.384 -0.061 1.00 94.69 279 LYS A O 1
ATOM 2281 N N . THR A 1 280 ? 19.261 15.477 0.291 1.00 95.12 280 THR A N 1
ATOM 2282 C CA . THR A 1 280 ? 18.374 14.989 1.364 1.00 95.12 280 THR A CA 1
ATOM 2283 C C . THR A 1 280 ? 18.307 15.977 2.532 1.00 95.12 280 THR A C 1
ATOM 2285 O O . THR A 1 280 ? 17.215 16.332 2.965 1.00 95.12 280 THR A O 1
ATOM 2288 N N . SER A 1 281 ? 19.443 16.537 2.958 1.00 94.00 281 SER A N 1
ATOM 2289 C CA . SER A 1 281 ? 19.502 17.574 3.999 1.00 94.00 281 SER A CA 1
ATOM 2290 C C . SER A 1 281 ? 18.795 18.876 3.588 1.00 94.00 281 SER A C 1
ATOM 2292 O O . SER A 1 281 ? 18.036 19.450 4.370 1.00 94.00 281 SER A O 1
ATOM 2294 N N . SER A 1 282 ? 18.978 19.334 2.342 1.00 95.31 282 SER A N 1
ATOM 2295 C CA . SER A 1 282 ? 18.291 20.537 1.850 1.00 95.31 282 SER A CA 1
ATOM 2296 C C . SER A 1 282 ? 16.771 20.363 1.788 1.00 95.31 282 SER A C 1
ATOM 2298 O O . SER A 1 282 ? 16.047 21.275 2.173 1.00 95.31 282 SER A O 1
ATOM 2300 N N . VAL A 1 283 ? 16.292 19.190 1.364 1.00 95.75 283 VAL A N 1
ATOM 2301 C CA . VAL A 1 283 ? 14.866 18.839 1.335 1.00 95.75 283 VAL A CA 1
ATOM 2302 C C . VAL A 1 283 ? 14.305 18.798 2.750 1.00 95.75 283 VAL A C 1
ATOM 2304 O O . VAL A 1 283 ? 13.288 19.426 3.023 1.00 95.75 283 VAL A O 1
ATOM 2307 N N . GLN A 1 284 ? 15.007 18.145 3.674 1.00 93.81 284 GLN A N 1
ATOM 2308 C CA . GLN A 1 284 ? 14.614 18.094 5.079 1.00 93.81 284 GLN A CA 1
ATOM 2309 C C . GLN A 1 284 ? 14.421 19.504 5.664 1.00 93.81 284 GLN A C 1
ATOM 2311 O O . GLN A 1 284 ? 13.422 19.774 6.326 1.00 93.81 284 GLN A O 1
ATOM 2316 N N . MET A 1 285 ? 15.335 20.430 5.353 1.00 93.00 285 MET A N 1
ATOM 2317 C CA . MET A 1 285 ? 15.229 21.832 5.760 1.00 93.00 285 MET A CA 1
ATOM 2318 C C . MET A 1 285 ? 14.071 22.572 5.072 1.00 93.00 285 MET A C 1
ATOM 2320 O O . MET A 1 285 ? 13.375 23.339 5.731 1.00 93.00 285 MET A O 1
ATOM 2324 N N . GLN A 1 286 ? 13.850 22.352 3.771 1.00 94.56 286 GLN A N 1
ATOM 2325 C CA . GLN A 1 286 ? 12.762 22.980 3.004 1.00 94.56 286 GLN A CA 1
ATOM 2326 C C . GLN A 1 286 ? 11.377 22.596 3.533 1.00 94.56 286 GLN A C 1
ATOM 2328 O O . GLN A 1 286 ? 10.497 23.448 3.609 1.00 94.56 286 GLN A O 1
ATOM 2333 N N . HIS A 1 287 ? 11.212 21.336 3.936 1.00 93.75 287 HIS A N 1
ATOM 2334 C CA . HIS A 1 287 ? 9.968 20.800 4.495 1.00 93.75 287 HIS A CA 1
ATOM 2335 C C . HIS A 1 287 ? 9.836 21.017 6.011 1.00 93.75 287 HIS A C 1
ATOM 2337 O O . HIS A 1 287 ? 8.838 20.627 6.609 1.00 93.75 287 HIS A O 1
ATOM 2343 N N . GLY A 1 288 ? 10.828 21.648 6.652 1.00 91.19 288 GLY A N 1
ATOM 2344 C CA . GLY A 1 288 ? 10.798 21.935 8.088 1.00 91.19 288 GLY A CA 1
ATOM 2345 C C . GLY A 1 288 ? 10.846 20.689 8.978 1.00 91.19 288 GLY A C 1
ATOM 2346 O O . GLY A 1 288 ? 10.376 20.735 10.112 1.00 91.19 288 GLY A O 1
ATOM 2347 N N . VAL A 1 289 ? 11.402 19.580 8.482 1.00 90.50 289 VAL A N 1
ATOM 2348 C CA . VAL A 1 289 ? 11.506 18.323 9.232 1.00 90.50 289 VAL A CA 1
ATOM 2349 C C . VAL A 1 289 ? 12.671 18.403 10.236 1.00 90.50 289 VAL A C 1
ATOM 2351 O O . VAL A 1 289 ? 13.786 18.766 9.842 1.00 90.50 289 VAL A O 1
ATOM 2354 N N . PRO A 1 290 ? 12.463 18.058 11.525 1.00 86.06 290 PRO A N 1
ATOM 2355 C CA . PRO A 1 290 ? 13.503 18.132 12.556 1.00 86.06 290 PRO A CA 1
ATOM 2356 C C . PRO A 1 290 ? 14.760 17.325 12.209 1.00 86.06 290 PRO A C 1
ATOM 2358 O O . PRO A 1 290 ? 14.677 16.274 11.569 1.00 86.06 290 PRO A O 1
ATOM 2361 N N . ARG A 1 291 ? 15.942 17.788 12.645 1.00 81.50 291 ARG A N 1
ATOM 2362 C CA . ARG A 1 291 ? 17.249 17.171 12.314 1.00 81.50 291 ARG A CA 1
ATOM 2363 C C . ARG A 1 291 ? 17.417 15.763 12.881 1.00 81.50 291 ARG A C 1
ATOM 2365 O O . ARG A 1 291 ? 18.210 14.980 12.357 1.00 81.50 291 ARG A O 1
ATOM 2372 N N . GLU A 1 292 ? 16.676 15.460 13.934 1.00 81.62 292 GLU A N 1
ATOM 2373 C CA . GLU A 1 292 ? 16.602 14.174 14.616 1.00 81.62 292 GLU A CA 1
ATOM 2374 C C . GLU A 1 292 ? 16.015 13.098 13.693 1.00 81.62 292 GLU A C 1
ATOM 2376 O O . GLU A 1 292 ? 16.424 11.941 13.753 1.00 81.62 292 GLU A O 1
ATOM 2381 N N . ARG A 1 293 ? 15.118 13.487 12.776 1.00 83.69 293 ARG A N 1
ATOM 2382 C CA . ARG A 1 293 ? 14.517 12.610 11.767 1.00 83.69 293 ARG A CA 1
ATOM 2383 C C . ARG A 1 293 ? 15.234 12.773 10.430 1.00 83.69 293 ARG A C 1
ATOM 2385 O O . ARG A 1 293 ? 14.761 13.440 9.515 1.00 83.69 293 ARG A O 1
ATOM 2392 N N . ARG A 1 294 ? 16.432 12.196 10.333 1.00 88.75 294 ARG A N 1
ATOM 2393 C CA . ARG A 1 294 ? 17.242 12.257 9.108 1.00 88.75 294 ARG A CA 1
ATOM 2394 C C . ARG A 1 294 ? 16.590 11.468 7.974 1.00 88.75 294 ARG A C 1
ATOM 2396 O O . ARG A 1 294 ? 16.171 10.332 8.170 1.00 88.75 294 ARG A O 1
ATOM 2403 N N . LEU A 1 295 ? 16.605 12.041 6.773 1.00 93.25 295 LEU A N 1
ATOM 2404 C CA . LEU A 1 295 ? 16.193 11.357 5.544 1.00 93.25 295 LEU A CA 1
ATOM 2405 C C . LEU A 1 295 ? 17.306 10.415 5.058 1.00 93.25 295 LEU A C 1
ATOM 2407 O O . LEU A 1 295 ? 18.061 10.737 4.137 1.00 93.25 295 LEU A O 1
ATOM 2411 N N . LEU A 1 296 ? 17.433 9.269 5.724 1.00 94.06 296 LEU A N 1
ATOM 2412 C CA . LEU A 1 296 ? 18.358 8.189 5.371 1.00 94.06 296 LEU A CA 1
ATOM 2413 C C . LEU A 1 296 ? 17.633 7.087 4.599 1.00 94.06 296 LEU A C 1
ATOM 2415 O O . LEU A 1 296 ? 16.404 7.001 4.645 1.00 94.06 296 LEU A O 1
ATOM 2419 N N . LEU A 1 297 ? 18.397 6.255 3.885 1.00 94.75 297 LEU A N 1
ATOM 2420 C CA . LEU A 1 297 ? 17.830 5.074 3.246 1.00 94.75 297 LEU A CA 1
ATOM 2421 C C . LEU A 1 297 ? 17.257 4.166 4.351 1.00 94.75 297 LEU A C 1
ATOM 2423 O O . LEU A 1 297 ? 17.979 3.887 5.312 1.00 94.75 297 LEU A O 1
ATOM 2427 N N . PRO A 1 298 ? 15.992 3.723 4.244 1.00 94.81 298 PRO A N 1
ATOM 2428 C CA . PRO A 1 298 ? 15.423 2.758 5.175 1.00 94.81 298 PRO A CA 1
ATOM 2429 C C . PRO A 1 298 ? 16.290 1.501 5.301 1.00 94.81 298 PRO A C 1
ATOM 2431 O O . PRO A 1 298 ? 16.818 1.005 4.306 1.00 94.81 298 PRO A O 1
ATOM 2434 N N . GLU A 1 299 ? 16.422 0.974 6.520 1.00 92.94 299 GLU A N 1
ATOM 2435 C CA . GLU A 1 299 ? 17.302 -0.172 6.803 1.00 92.94 299 GLU A CA 1
ATOM 2436 C C . GLU A 1 299 ? 16.920 -1.433 6.013 1.00 92.94 299 GLU A C 1
ATOM 2438 O O . GLU A 1 299 ? 17.789 -2.223 5.648 1.00 92.94 299 GLU A O 1
ATOM 2443 N N . ASP A 1 300 ? 15.636 -1.579 5.687 1.00 92.94 300 ASP A N 1
ATOM 2444 C CA . ASP A 1 300 ? 15.093 -2.673 4.877 1.00 92.94 300 ASP A CA 1
ATOM 2445 C C . ASP A 1 300 ? 15.390 -2.576 3.380 1.00 92.94 300 ASP A C 1
ATOM 2447 O O . ASP A 1 300 ? 15.160 -3.527 2.635 1.00 92.94 300 ASP A O 1
ATOM 2451 N N . LEU A 1 301 ? 15.971 -1.459 2.941 1.00 93.88 301 LEU A N 1
ATOM 2452 C CA . LEU A 1 301 ? 16.514 -1.292 1.598 1.00 93.88 301 LEU A CA 1
ATOM 2453 C C . LEU A 1 301 ? 18.038 -1.462 1.548 1.00 93.88 301 LEU A C 1
ATOM 2455 O O . LEU A 1 301 ? 18.653 -1.280 0.491 1.00 93.88 301 LEU A O 1
ATOM 2459 N N . ASN A 1 302 ? 18.668 -1.832 2.667 1.00 89.44 302 ASN A N 1
ATOM 2460 C CA . ASN A 1 302 ? 20.095 -2.113 2.681 1.00 89.44 302 ASN A CA 1
ATOM 2461 C C . ASN A 1 302 ? 20.420 -3.388 1.879 1.00 89.44 302 ASN A C 1
ATOM 2463 O O . ASN A 1 302 ? 19.642 -4.344 1.902 1.00 89.44 302 ASN A O 1
ATOM 2467 N N . PRO A 1 303 ? 21.598 -3.458 1.226 1.00 84.25 303 PRO A N 1
ATOM 2468 C CA . PRO A 1 303 ? 21.999 -4.621 0.424 1.00 84.25 303 PRO A CA 1
ATOM 2469 C C . PRO A 1 303 ? 22.047 -5.953 1.188 1.00 84.25 303 PRO A C 1
ATOM 2471 O O . PRO A 1 303 ? 22.026 -7.011 0.568 1.00 84.25 303 PRO A O 1
ATOM 2474 N N . GLU A 1 304 ? 22.142 -5.904 2.519 1.00 83.69 304 GLU A N 1
ATOM 2475 C CA . GLU A 1 304 ? 22.112 -7.083 3.392 1.00 83.69 304 GLU A CA 1
ATOM 2476 C C . GLU A 1 304 ? 20.701 -7.668 3.553 1.00 83.69 304 GLU A C 1
ATOM 2478 O O . GLU A 1 304 ? 20.566 -8.862 3.805 1.00 83.69 304 GLU A O 1
ATOM 2483 N N . GLN A 1 305 ? 19.656 -6.844 3.411 1.00 84.38 305 GLN A N 1
ATOM 2484 C CA . GLN A 1 305 ? 18.260 -7.243 3.625 1.00 84.38 305 GLN A CA 1
ATOM 2485 C C . GLN A 1 305 ? 17.505 -7.475 2.315 1.00 84.38 305 GLN A C 1
ATOM 2487 O O . GLN A 1 305 ? 16.651 -8.359 2.245 1.00 84.38 305 GLN A O 1
ATOM 2492 N N . VAL A 1 306 ? 17.833 -6.718 1.263 1.00 86.44 306 VAL A N 1
ATOM 2493 C CA . VAL A 1 306 ? 17.185 -6.830 -0.047 1.00 86.44 306 VAL A CA 1
ATOM 2494 C C . VAL A 1 306 ? 18.210 -6.925 -1.175 1.00 86.44 306 VAL A C 1
ATOM 2496 O O . VAL A 1 306 ? 19.175 -6.162 -1.259 1.00 86.44 306 VAL A O 1
ATOM 2499 N N . SER A 1 307 ? 17.975 -7.867 -2.089 1.00 86.50 307 SER A N 1
ATOM 2500 C CA . SER A 1 307 ? 18.818 -8.045 -3.269 1.00 86.50 307 SER A CA 1
ATOM 2501 C C . SER A 1 307 ? 18.703 -6.853 -4.221 1.00 86.50 307 SER A C 1
ATOM 2503 O O . SER A 1 307 ? 17.663 -6.195 -4.328 1.00 86.50 307 SER A O 1
ATOM 2505 N N . ASN A 1 308 ? 19.780 -6.571 -4.951 1.00 90.25 308 ASN A N 1
ATOM 2506 C CA . ASN A 1 308 ? 19.754 -5.526 -5.963 1.00 90.25 308 ASN A CA 1
ATOM 2507 C C . ASN A 1 308 ? 18.899 -5.983 -7.168 1.00 90.25 308 ASN A C 1
ATOM 2509 O O . ASN A 1 308 ? 19.169 -7.044 -7.745 1.00 90.25 308 ASN A O 1
ATOM 2513 N N . PRO A 1 309 ? 17.908 -5.180 -7.607 1.00 89.75 309 PRO A N 1
ATOM 2514 C CA . PRO A 1 309 ? 16.977 -5.569 -8.665 1.00 89.75 309 PRO A CA 1
ATOM 2515 C C . PRO A 1 309 ? 17.644 -5.801 -10.029 1.00 89.75 309 PRO A C 1
ATOM 2517 O O . PRO A 1 309 ? 17.063 -6.478 -10.878 1.00 89.75 309 PRO A O 1
ATOM 2520 N N . PHE A 1 310 ? 18.863 -5.303 -10.250 1.00 92.38 310 PHE A N 1
ATOM 2521 C CA . PHE A 1 310 ? 19.593 -5.440 -11.514 1.00 92.38 310 PHE A CA 1
ATOM 2522 C C . PHE A 1 310 ? 20.485 -6.684 -11.597 1.00 92.38 310 PHE A C 1
ATOM 2524 O O . PHE A 1 310 ? 21.068 -6.949 -12.647 1.00 92.38 310 PHE A O 1
ATOM 2531 N N . ILE A 1 311 ? 20.591 -7.478 -10.527 1.00 87.19 311 ILE A N 1
ATOM 2532 C CA . ILE A 1 311 ? 21.351 -8.736 -10.555 1.00 87.19 311 ILE A CA 1
ATOM 2533 C C . ILE A 1 311 ? 20.602 -9.751 -11.421 1.00 87.19 311 ILE A C 1
ATOM 2535 O O . ILE A 1 311 ? 19.452 -10.073 -11.135 1.00 87.19 311 ILE A O 1
ATOM 2539 N N . GLN A 1 312 ? 21.230 -10.257 -12.480 1.00 79.94 312 GLN A N 1
ATOM 2540 C CA . GLN A 1 312 ? 20.634 -11.302 -13.318 1.00 79.94 312 GLN A CA 1
ATOM 2541 C C . GLN A 1 312 ? 20.580 -12.643 -12.558 1.00 79.94 312 GLN A C 1
ATOM 2543 O O . GLN A 1 312 ? 21.527 -12.959 -11.830 1.00 79.94 312 GLN A O 1
ATOM 2548 N N . PRO A 1 313 ? 19.504 -13.440 -12.708 1.00 73.75 313 PRO A N 1
ATOM 2549 C CA . PRO A 1 313 ? 19.448 -14.775 -12.129 1.00 73.75 313 PRO A CA 1
ATOM 2550 C C . PRO A 1 313 ? 20.501 -15.676 -12.791 1.00 73.75 313 PRO A C 1
ATOM 2552 O O . PRO A 1 313 ? 20.836 -15.510 -13.966 1.00 73.75 313 PRO A O 1
ATOM 2555 N N . LYS A 1 314 ? 21.040 -16.637 -12.034 1.00 68.19 314 LYS A N 1
ATOM 2556 C CA . LYS A 1 314 ? 21.936 -17.658 -12.587 1.00 68.19 314 LYS A CA 1
ATOM 2557 C C . LYS A 1 314 ? 21.082 -18.687 -13.324 1.00 68.19 314 LYS A C 1
ATOM 2559 O O . LYS A 1 314 ? 20.457 -19.516 -12.679 1.00 68.19 314 LYS A O 1
ATOM 2564 N N . VAL A 1 315 ? 21.046 -18.608 -14.647 1.00 65.81 315 VAL A N 1
ATOM 2565 C CA . VAL A 1 315 ? 20.351 -19.588 -15.493 1.00 65.81 315 VAL A CA 1
ATOM 2566 C C . VAL A 1 315 ? 21.295 -20.764 -15.757 1.00 65.81 315 VAL A C 1
ATOM 2568 O O . VAL A 1 315 ? 22.487 -20.551 -16.011 1.00 65.81 315 VAL A O 1
ATOM 2571 N N . GLY A 1 316 ? 20.788 -21.996 -15.673 1.00 63.28 316 GLY A N 1
ATOM 2572 C CA . GLY A 1 316 ? 21.533 -23.191 -16.075 1.00 63.28 316 GLY A CA 1
ATOM 2573 C C . GLY A 1 316 ? 21.933 -23.120 -17.553 1.00 63.28 316 GLY A C 1
ATOM 2574 O O . GLY A 1 316 ? 21.201 -22.580 -18.375 1.00 63.28 316 GLY A O 1
ATOM 2575 N N . LYS A 1 317 ? 23.109 -23.649 -17.916 1.00 57.97 317 LYS A N 1
ATOM 2576 C CA . LYS A 1 317 ? 23.632 -23.547 -19.295 1.00 57.97 317 LYS A CA 1
ATOM 2577 C C . LYS A 1 317 ? 22.753 -24.234 -20.353 1.00 57.97 317 LYS A C 1
ATOM 2579 O O . LYS A 1 317 ? 22.877 -23.889 -21.523 1.00 57.97 317 LYS A O 1
ATOM 2584 N N . ASP A 1 318 ? 21.881 -25.150 -19.934 1.00 62.66 318 ASP A N 1
ATOM 2585 C CA . ASP A 1 318 ? 21.109 -26.033 -20.814 1.00 62.66 318 ASP A CA 1
ATOM 2586 C C . ASP A 1 318 ? 19.594 -25.749 -20.795 1.00 62.66 318 ASP A C 1
ATOM 2588 O O . ASP A 1 318 ? 18.816 -26.512 -21.365 1.00 62.66 318 ASP A O 1
ATOM 2592 N N . GLU A 1 319 ? 19.153 -24.662 -20.151 1.00 66.88 319 GLU A N 1
ATOM 2593 C CA . GLU A 1 319 ? 17.728 -24.339 -20.039 1.00 66.88 319 GLU A CA 1
ATOM 2594 C C . GLU A 1 319 ? 17.277 -23.371 -21.154 1.00 66.88 319 GLU A C 1
ATOM 2596 O O . GLU A 1 319 ? 17.866 -22.294 -21.318 1.00 66.88 319 GLU A O 1
ATOM 2601 N N . PRO A 1 320 ? 16.247 -23.718 -21.952 1.00 69.69 320 PRO A N 1
ATOM 2602 C CA . PRO A 1 320 ? 15.764 -22.854 -23.021 1.00 69.69 320 PRO A CA 1
ATOM 2603 C C . PRO A 1 320 ? 15.087 -21.602 -22.446 1.00 69.69 320 PRO A C 1
ATOM 2605 O O . PRO A 1 320 ? 13.981 -21.647 -21.910 1.00 69.69 320 PRO A O 1
ATOM 2608 N N . LEU A 1 321 ? 15.747 -20.453 -22.599 1.00 77.62 321 LEU A N 1
ATOM 2609 C CA . LEU A 1 321 ? 15.221 -19.162 -22.163 1.00 77.62 321 LEU A CA 1
ATOM 2610 C C . LEU A 1 321 ? 14.117 -18.660 -23.091 1.00 77.62 321 LEU A C 1
ATOM 2612 O O . LEU A 1 321 ? 14.335 -18.474 -24.288 1.00 77.62 321 LEU A O 1
ATOM 2616 N N . THR A 1 322 ? 12.959 -18.354 -22.510 1.00 77.81 322 THR A N 1
ATOM 2617 C CA . THR A 1 322 ? 11.840 -17.733 -23.223 1.00 77.81 322 THR A CA 1
ATOM 2618 C C . THR A 1 322 ? 11.443 -16.432 -22.518 1.00 77.81 322 THR A C 1
ATOM 2620 O O . THR A 1 322 ? 11.016 -16.486 -21.367 1.00 77.81 322 THR A O 1
ATOM 2623 N N . PRO A 1 323 ? 11.569 -15.252 -23.158 1.00 82.25 323 PRO A N 1
ATOM 2624 C CA . PRO A 1 323 ? 12.187 -15.014 -24.469 1.00 82.25 323 PRO A CA 1
ATOM 2625 C C . PRO A 1 323 ? 13.709 -15.281 -24.466 1.00 82.25 323 PRO A C 1
ATOM 2627 O O . PRO A 1 323 ? 14.320 -15.276 -23.395 1.00 82.25 323 PRO A O 1
ATOM 2630 N N . PRO A 1 324 ? 14.345 -15.480 -25.637 1.00 85.88 324 PRO A N 1
ATOM 2631 C CA . PRO A 1 324 ? 15.790 -15.686 -25.718 1.00 85.88 324 PRO A CA 1
ATOM 2632 C C . PRO A 1 324 ? 16.556 -14.460 -25.210 1.00 85.88 324 PRO A C 1
ATOM 2634 O O . PRO A 1 324 ? 16.087 -13.324 -25.319 1.00 85.88 324 PRO A O 1
ATOM 2637 N N . TYR A 1 325 ? 17.753 -14.683 -24.667 1.00 86.56 325 TYR A N 1
ATOM 2638 C CA . TYR A 1 325 ? 18.614 -13.591 -24.215 1.00 86.56 325 TYR A CA 1
ATOM 2639 C C . TYR A 1 325 ? 19.026 -12.697 -25.395 1.00 86.56 325 TYR A C 1
ATOM 2641 O O . TYR A 1 325 ? 19.594 -13.177 -26.374 1.00 86.56 325 TYR A O 1
ATOM 2649 N N . ASN A 1 326 ? 18.798 -11.392 -25.276 1.00 89.25 326 ASN A N 1
ATOM 2650 C CA . ASN A 1 326 ? 19.223 -10.376 -26.230 1.00 89.25 326 ASN A CA 1
ATOM 2651 C C . ASN A 1 326 ? 20.000 -9.286 -25.479 1.00 89.25 326 ASN A C 1
ATOM 2653 O O . ASN A 1 326 ? 19.454 -8.604 -24.616 1.00 89.25 326 ASN A O 1
ATOM 2657 N N . ALA A 1 327 ? 21.278 -9.098 -25.817 1.00 88.06 327 ALA A N 1
ATOM 2658 C CA . ALA A 1 327 ? 22.165 -8.189 -25.090 1.00 88.06 327 ALA A CA 1
ATOM 2659 C C . ALA A 1 327 ? 21.689 -6.724 -25.076 1.00 88.06 327 ALA A C 1
ATOM 2661 O O . ALA A 1 327 ? 21.994 -6.007 -24.127 1.00 88.06 327 ALA A O 1
ATOM 2662 N N . THR A 1 328 ? 20.944 -6.292 -26.096 1.00 89.75 328 THR A N 1
ATOM 2663 C CA . THR A 1 328 ? 20.395 -4.934 -26.189 1.00 89.75 328 THR A CA 1
ATOM 2664 C C . THR A 1 328 ? 19.119 -4.799 -25.362 1.00 89.75 328 THR A C 1
ATOM 2666 O O . THR A 1 328 ? 19.006 -3.882 -24.553 1.00 89.75 328 THR A O 1
ATOM 2669 N N . LEU A 1 329 ? 18.171 -5.727 -25.526 1.00 90.56 329 LEU A N 1
ATOM 2670 C CA . LEU A 1 329 ? 16.865 -5.669 -24.852 1.00 90.56 329 LEU A CA 1
ATOM 2671 C C . LEU A 1 329 ? 16.937 -6.033 -23.365 1.00 90.56 329 LEU A C 1
ATOM 2673 O O . LEU A 1 329 ? 16.098 -5.596 -22.582 1.00 90.56 329 LEU A O 1
ATOM 2677 N N . ASP A 1 330 ? 17.920 -6.847 -22.981 1.00 90.81 330 ASP A N 1
ATOM 2678 C CA . ASP A 1 330 ? 18.135 -7.322 -21.613 1.00 90.81 330 ASP A CA 1
ATOM 2679 C C . ASP A 1 330 ? 19.243 -6.542 -20.881 1.00 90.81 330 ASP A C 1
ATOM 2681 O O . ASP A 1 330 ? 19.701 -6.957 -19.811 1.00 90.81 330 ASP A O 1
ATOM 2685 N N . ALA A 1 331 ? 19.671 -5.406 -21.445 1.00 91.75 331 ALA A N 1
ATOM 2686 C CA . ALA A 1 331 ? 20.676 -4.536 -20.855 1.00 91.75 331 ALA A CA 1
ATOM 2687 C C . ALA A 1 331 ? 20.174 -3.933 -19.532 1.00 91.75 331 ALA A C 1
ATOM 2689 O O . ALA A 1 331 ? 19.251 -3.118 -19.495 1.00 91.75 331 ALA A O 1
ATOM 2690 N N . LEU A 1 332 ? 20.826 -4.312 -18.433 1.00 93.75 332 LEU A N 1
ATOM 2691 C CA . LEU A 1 332 ? 20.613 -3.746 -17.103 1.00 93.75 332 LEU A CA 1
ATOM 2692 C C . LEU A 1 332 ? 21.861 -2.974 -16.655 1.00 93.75 332 LEU A C 1
ATOM 2694 O O . LEU A 1 332 ? 22.978 -3.312 -17.060 1.00 93.75 332 LEU A O 1
ATOM 2698 N N . PRO A 1 333 ? 21.707 -1.932 -15.822 1.00 94.12 333 PRO A N 1
ATOM 2699 C CA . PRO A 1 333 ? 22.845 -1.175 -15.333 1.00 94.12 333 PRO A CA 1
ATOM 2700 C C . PRO A 1 333 ? 23.696 -2.019 -14.376 1.00 94.12 333 PRO A C 1
ATOM 2702 O O . PRO A 1 333 ? 23.206 -2.953 -13.743 1.00 94.12 333 PRO A O 1
ATOM 2705 N N . ASN A 1 334 ? 24.970 -1.647 -14.215 1.00 90.50 334 ASN A N 1
ATOM 2706 C CA . ASN A 1 334 ? 25.856 -2.326 -13.272 1.00 90.50 334 ASN A CA 1
ATOM 2707 C C . ASN A 1 334 ? 25.308 -2.200 -11.826 1.00 90.50 334 ASN A C 1
ATOM 2709 O O . ASN A 1 334 ? 25.230 -1.073 -11.317 1.00 90.50 334 ASN A O 1
ATOM 2713 N N . PRO A 1 335 ? 24.997 -3.321 -11.140 1.00 89.31 335 PRO A N 1
ATOM 2714 C CA . PRO A 1 335 ? 24.468 -3.316 -9.774 1.00 89.31 335 PRO A CA 1
ATOM 2715 C C . PRO A 1 335 ? 25.374 -2.616 -8.751 1.00 89.31 335 PRO A C 1
ATOM 2717 O O . PRO A 1 335 ? 24.877 -2.058 -7.776 1.00 89.31 335 PRO A O 1
ATOM 2720 N N . GLN A 1 336 ? 26.694 -2.601 -8.974 1.00 85.06 336 GLN A N 1
ATOM 2721 C CA . GLN A 1 336 ? 27.650 -1.936 -8.080 1.00 85.06 336 GLN A CA 1
ATOM 2722 C C . GLN A 1 336 ? 27.531 -0.408 -8.126 1.00 85.06 336 GLN A C 1
ATOM 2724 O O . GLN A 1 336 ? 27.765 0.262 -7.126 1.00 85.06 336 GLN A O 1
ATOM 2729 N N . HIS A 1 337 ? 27.151 0.152 -9.278 1.00 87.94 337 HIS A N 1
ATOM 2730 C CA . HIS A 1 337 ? 26.986 1.599 -9.460 1.00 87.94 337 HIS A CA 1
ATOM 2731 C C . HIS A 1 337 ? 25.531 2.058 -9.280 1.00 87.94 337 HIS A C 1
ATOM 2733 O O . HIS A 1 337 ? 25.269 3.251 -9.119 1.00 87.94 337 HIS A O 1
ATOM 2739 N N . ARG A 1 338 ? 24.571 1.127 -9.338 1.00 90.88 338 ARG A N 1
ATOM 2740 C CA . ARG A 1 338 ? 23.134 1.376 -9.173 1.00 90.88 338 ARG A CA 1
ATOM 2741 C C . ARG A 1 338 ? 22.575 0.533 -8.033 1.00 90.88 338 ARG A C 1
ATOM 2743 O O . ARG A 1 338 ? 21.837 -0.422 -8.255 1.00 90.88 338 ARG A O 1
ATOM 2750 N N . SER A 1 339 ? 22.947 0.895 -6.809 1.00 92.19 339 SER A N 1
ATOM 2751 C CA . SER A 1 339 ? 22.345 0.349 -5.588 1.00 92.19 339 SER A CA 1
ATOM 2752 C C . SER A 1 339 ? 21.084 1.126 -5.187 1.00 92.19 339 SER A C 1
ATOM 2754 O O . SER A 1 339 ? 20.837 2.209 -5.720 1.00 92.19 339 SER A O 1
ATOM 2756 N N . TRP A 1 340 ? 20.334 0.638 -4.192 1.00 94.06 340 TRP A N 1
ATOM 2757 C CA . TRP A 1 340 ? 19.200 1.360 -3.593 1.00 94.06 340 TRP A CA 1
ATOM 2758 C C . TRP A 1 340 ? 19.553 2.776 -3.108 1.00 94.06 340 TRP A C 1
ATOM 2760 O O . TRP A 1 340 ? 18.710 3.665 -3.159 1.00 94.06 340 TRP A O 1
ATOM 2770 N N . HIS A 1 341 ? 20.815 3.036 -2.748 1.00 93.31 341 HIS A N 1
ATOM 2771 C CA . HIS A 1 341 ? 21.283 4.379 -2.384 1.00 93.31 341 HIS A CA 1
ATOM 2772 C C . HIS A 1 341 ? 21.319 5.356 -3.570 1.00 93.31 341 HIS A C 1
ATOM 2774 O O . HIS A 1 341 ? 21.274 6.569 -3.373 1.00 93.31 341 HIS A O 1
ATOM 2780 N N . ASN A 1 342 ? 21.448 4.848 -4.798 1.00 93.69 342 ASN A N 1
ATOM 2781 C CA . ASN A 1 342 ? 21.603 5.644 -6.018 1.00 93.69 342 ASN A CA 1
ATOM 2782 C C . ASN A 1 342 ? 20.308 5.746 -6.835 1.00 93.69 342 ASN A C 1
ATOM 2784 O O . ASN A 1 342 ? 20.275 6.471 -7.833 1.00 93.69 342 ASN A O 1
ATOM 2788 N N . LEU A 1 343 ? 19.277 4.979 -6.473 1.00 95.06 343 LEU A N 1
ATOM 2789 C CA . LEU A 1 343 ? 17.997 4.986 -7.170 1.00 95.06 343 LEU A CA 1
ATOM 2790 C C . LEU A 1 343 ? 17.128 6.147 -6.677 1.00 95.06 343 LEU A C 1
ATOM 2792 O O . LEU A 1 343 ? 17.145 6.448 -5.484 1.00 95.06 343 LEU A O 1
ATOM 2796 N N . PRO A 1 344 ? 16.389 6.820 -7.578 1.00 96.38 344 PRO A N 1
ATOM 2797 C CA . PRO A 1 344 ? 15.411 7.819 -7.178 1.00 96.38 344 PRO A CA 1
ATOM 2798 C C . PRO A 1 344 ? 14.205 7.110 -6.557 1.00 96.38 344 PRO A C 1
ATOM 2800 O O . PRO A 1 344 ? 13.476 6.396 -7.243 1.00 96.38 344 PRO A O 1
ATOM 2803 N N . LEU A 1 345 ? 14.002 7.306 -5.261 1.00 97.62 345 LEU A N 1
ATOM 2804 C CA . LEU A 1 345 ? 12.873 6.763 -4.518 1.00 97.62 345 LEU A CA 1
ATOM 2805 C C . LEU A 1 345 ? 11.939 7.910 -4.132 1.00 97.62 345 LEU A C 1
ATOM 2807 O O . LEU A 1 345 ? 12.388 8.940 -3.635 1.00 97.62 345 LEU A O 1
ATOM 2811 N N . LEU A 1 346 ? 10.646 7.747 -4.395 1.00 97.88 346 LEU A N 1
ATOM 2812 C CA . LEU A 1 346 ? 9.596 8.583 -3.835 1.00 97.88 346 LEU A CA 1
ATOM 2813 C C . LEU A 1 346 ? 9.546 8.315 -2.332 1.00 97.88 346 LEU A C 1
ATOM 2815 O O . LEU A 1 346 ? 9.216 7.211 -1.900 1.00 97.88 346 LEU A O 1
ATOM 2819 N N . THR A 1 347 ? 9.883 9.338 -1.560 1.00 97.62 347 THR A N 1
ATOM 2820 C CA . THR A 1 347 ? 10.017 9.307 -0.106 1.00 97.62 347 THR A CA 1
ATOM 2821 C C . THR A 1 347 ? 9.006 10.267 0.497 1.00 97.62 347 THR A C 1
ATOM 2823 O O . THR A 1 347 ? 8.986 11.436 0.117 1.00 97.62 347 THR A O 1
ATOM 2826 N N . ASN A 1 348 ? 8.211 9.808 1.463 1.00 96.56 348 ASN A N 1
ATOM 2827 C CA . ASN A 1 348 ? 7.452 10.697 2.336 1.00 96.56 348 ASN A CA 1
ATOM 2828 C C . ASN A 1 348 ? 8.431 11.363 3.311 1.00 96.56 348 ASN A C 1
ATOM 2830 O O . ASN A 1 348 ? 9.031 10.719 4.173 1.00 96.56 348 ASN A O 1
ATOM 2834 N N . VAL A 1 349 ? 8.628 12.664 3.125 1.00 95.88 349 VAL A N 1
ATOM 2835 C CA . VAL A 1 349 ? 9.638 13.469 3.814 1.00 95.88 349 VAL A CA 1
ATOM 2836 C C . VAL A 1 349 ? 9.306 13.617 5.298 1.00 95.88 349 VAL A C 1
ATOM 2838 O O . VAL A 1 349 ? 10.204 13.605 6.136 1.00 95.88 349 VAL A O 1
ATOM 2841 N N . HIS A 1 350 ? 8.022 13.688 5.643 1.00 94.00 350 HIS A N 1
ATOM 2842 C CA . HIS A 1 350 ? 7.575 13.894 7.017 1.00 94.00 350 HIS A CA 1
ATOM 2843 C C . HIS A 1 350 ? 7.702 12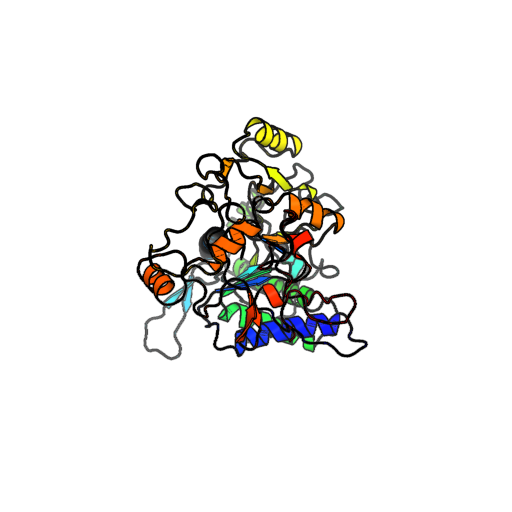.620 7.860 1.00 94.00 350 HIS A C 1
ATOM 2845 O O . HIS A 1 350 ? 8.209 12.667 8.986 1.00 94.00 350 HIS A O 1
ATOM 2851 N N . SER A 1 351 ? 7.295 11.464 7.330 1.00 93.12 351 SER A N 1
ATOM 2852 C CA . SER A 1 351 ? 7.481 10.167 8.000 1.00 93.12 351 SER A CA 1
ATOM 2853 C C . SER A 1 351 ? 8.899 9.604 7.844 1.00 93.12 351 SER A C 1
ATOM 2855 O O . SER A 1 351 ? 9.270 8.714 8.601 1.00 93.12 351 SER A O 1
ATOM 2857 N N . ALA A 1 352 ? 9.701 10.134 6.912 1.00 94.25 352 ALA A N 1
ATOM 2858 C CA . ALA A 1 352 ? 10.996 9.590 6.494 1.00 94.25 352 ALA A CA 1
ATOM 2859 C C . ALA A 1 352 ? 10.912 8.137 5.977 1.00 94.25 352 ALA A C 1
ATOM 2861 O O . ALA A 1 352 ? 11.855 7.359 6.119 1.00 94.25 352 ALA A O 1
ATOM 2862 N N . THR A 1 353 ? 9.788 7.772 5.353 1.00 94.62 353 THR A N 1
ATOM 2863 C CA . THR A 1 353 ? 9.527 6.425 4.820 1.00 94.62 353 THR A CA 1
ATOM 2864 C C . THR A 1 353 ? 9.476 6.432 3.291 1.00 94.62 353 THR A C 1
ATOM 2866 O O . THR A 1 353 ? 9.079 7.412 2.662 1.00 94.62 353 THR A O 1
ATOM 2869 N N . VAL A 1 354 ? 9.883 5.326 2.664 1.00 97.69 354 VAL A N 1
ATOM 2870 C CA . VAL A 1 354 ? 9.730 5.104 1.214 1.00 97.69 354 VAL A CA 1
ATOM 2871 C C . VAL A 1 354 ? 8.551 4.155 1.016 1.00 97.69 354 VAL A C 1
ATOM 2873 O O . VAL A 1 354 ? 8.751 2.974 1.266 1.00 97.69 354 VAL A O 1
ATOM 2876 N N . PRO A 1 355 ? 7.346 4.580 0.608 1.00 97.69 355 PRO A N 1
ATOM 2877 C CA . PRO A 1 355 ? 6.198 3.680 0.474 1.00 97.69 355 PRO A CA 1
ATOM 2878 C C . PRO A 1 355 ? 6.431 2.558 -0.544 1.00 97.69 355 PRO A C 1
ATOM 2880 O O . PRO A 1 355 ? 7.043 2.770 -1.596 1.00 97.69 355 PRO A O 1
ATOM 2883 N N . ALA A 1 356 ? 5.898 1.367 -0.257 1.00 97.69 356 ALA A N 1
ATOM 2884 C CA . ALA A 1 356 ? 5.934 0.245 -1.193 1.00 97.69 356 ALA A CA 1
ATOM 2885 C C . ALA A 1 356 ? 4.966 0.438 -2.371 1.00 97.69 356 ALA A C 1
ATOM 2887 O O . ALA A 1 356 ? 5.319 0.128 -3.512 1.00 97.69 356 ALA A O 1
ATOM 2888 N N . LEU A 1 357 ? 3.776 0.976 -2.099 1.00 97.62 357 LEU A N 1
ATOM 2889 C CA . LEU A 1 357 ? 2.735 1.298 -3.066 1.00 97.62 357 LEU A CA 1
ATOM 2890 C C . LEU A 1 357 ? 2.344 2.776 -2.962 1.00 97.62 357 LEU A C 1
ATOM 2892 O O . LEU A 1 357 ? 2.200 3.330 -1.873 1.00 97.62 357 LEU A O 1
ATOM 2896 N N . VAL A 1 358 ? 2.121 3.394 -4.116 1.00 96.81 358 VAL A N 1
ATOM 2897 C CA . VAL A 1 358 ? 1.756 4.801 -4.279 1.00 96.81 358 VAL A CA 1
ATOM 2898 C C . VAL A 1 358 ? 0.409 4.861 -4.985 1.00 96.81 358 VAL A C 1
ATOM 2900 O O . VAL A 1 358 ? 0.307 4.505 -6.159 1.00 96.81 358 VAL A O 1
ATOM 2903 N N . ARG A 1 359 ? -0.622 5.325 -4.281 1.00 95.69 359 ARG A N 1
ATOM 2904 C CA . ARG A 1 359 ? -1.940 5.587 -4.854 1.00 95.69 359 ARG A CA 1
ATOM 2905 C C . ARG A 1 359 ? -2.001 6.983 -5.467 1.00 95.69 359 ARG A C 1
ATOM 2907 O O . ARG A 1 359 ? -1.605 7.965 -4.845 1.00 95.69 359 ARG A O 1
ATOM 2914 N N . LEU A 1 360 ? -2.546 7.074 -6.672 1.00 94.19 360 LEU A N 1
ATOM 2915 C CA . LEU A 1 360 ? -2.635 8.256 -7.529 1.00 94.19 360 LEU A CA 1
ATOM 2916 C C . LEU A 1 360 ? -4.073 8.796 -7.569 1.00 94.19 360 LEU A C 1
ATOM 2918 O O . LEU A 1 360 ? -4.637 9.046 -8.642 1.00 94.19 360 LEU A O 1
ATOM 2922 N N . ASP A 1 361 ? -4.656 8.962 -6.385 1.00 91.56 361 ASP A N 1
ATOM 2923 C CA . ASP A 1 361 ? -6.045 9.369 -6.143 1.00 91.56 361 ASP A CA 1
ATOM 2924 C C . ASP A 1 361 ? -6.253 10.894 -6.077 1.00 91.56 361 ASP A C 1
ATOM 2926 O O . ASP A 1 361 ? -7.354 11.356 -5.797 1.00 91.56 361 ASP A O 1
ATOM 2930 N N . GLY A 1 362 ? -5.206 11.685 -6.330 1.00 89.56 362 GLY A N 1
ATOM 2931 C CA . GLY A 1 362 ? -5.262 13.149 -6.435 1.00 89.56 362 GLY A CA 1
ATOM 2932 C C . GLY A 1 362 ? -5.126 13.669 -7.874 1.00 89.56 362 GLY A C 1
ATOM 2933 O O . GLY A 1 362 ? -5.775 13.179 -8.789 1.00 89.56 362 GLY A O 1
ATOM 2934 N N . ASP A 1 363 ? -4.268 14.675 -8.074 1.00 89.06 363 ASP A N 1
ATOM 2935 C CA . ASP A 1 363 ? -3.988 15.327 -9.362 1.00 89.06 363 ASP A CA 1
ATOM 2936 C C . ASP A 1 363 ? -3.582 14.346 -10.494 1.00 89.06 363 ASP A C 1
ATOM 2938 O O . ASP A 1 363 ? -2.442 13.864 -10.520 1.00 89.06 363 ASP A O 1
ATOM 2942 N N . PRO A 1 364 ? -4.464 14.083 -11.480 1.00 88.88 364 PRO A N 1
ATOM 2943 C CA . PRO A 1 364 ? -4.206 13.104 -12.534 1.00 88.88 364 PRO A CA 1
ATOM 2944 C C . PRO A 1 364 ? -3.058 13.514 -13.464 1.00 88.88 364 PRO A C 1
ATOM 2946 O O . PRO A 1 364 ? -2.448 12.650 -14.088 1.00 88.88 364 PRO A O 1
ATOM 2949 N N . LYS A 1 365 ? -2.703 14.807 -13.525 1.00 90.69 365 LYS A N 1
ATOM 2950 C CA . LYS A 1 365 ? -1.611 15.312 -14.379 1.00 90.69 365 LYS A CA 1
ATOM 2951 C C . LYS A 1 365 ? -0.235 14.803 -13.948 1.00 90.69 365 LYS A C 1
ATOM 2953 O O . LYS A 1 365 ? 0.719 14.876 -14.715 1.00 90.69 365 LYS A O 1
ATOM 2958 N N . LEU A 1 366 ? -0.114 14.310 -12.716 1.00 91.62 366 LEU A N 1
ATOM 2959 C CA . LEU A 1 366 ? 1.147 13.801 -12.188 1.00 91.62 366 LEU A CA 1
ATOM 2960 C C . LEU A 1 366 ? 1.420 12.351 -12.564 1.00 91.62 366 LEU A C 1
ATOM 2962 O O . LEU A 1 366 ? 2.561 11.934 -12.410 1.00 91.62 366 LEU A O 1
ATOM 2966 N N . ARG A 1 367 ? 0.424 11.593 -13.042 1.00 91.62 367 ARG A N 1
ATOM 2967 C CA . ARG A 1 367 ? 0.567 10.149 -13.288 1.00 91.62 367 ARG A CA 1
ATOM 2968 C C . ARG A 1 367 ? 1.722 9.855 -14.239 1.00 91.62 367 ARG A C 1
ATOM 2970 O O . ARG A 1 367 ? 2.652 9.160 -13.844 1.00 91.62 367 ARG A O 1
ATOM 2977 N N . ASP A 1 368 ? 1.734 10.488 -15.409 1.00 90.88 368 ASP A N 1
ATOM 2978 C CA . ASP A 1 368 ? 2.792 10.296 -16.411 1.00 90.88 368 ASP A CA 1
ATOM 2979 C C . ASP A 1 368 ? 4.152 10.788 -15.898 1.00 90.88 368 ASP A C 1
ATOM 2981 O O . ASP A 1 368 ? 5.175 10.122 -16.041 1.00 90.88 368 ASP A O 1
ATOM 2985 N N . THR A 1 369 ? 4.154 11.942 -15.220 1.00 93.06 369 THR A N 1
ATOM 2986 C CA . THR A 1 369 ? 5.378 12.542 -14.665 1.00 93.06 369 THR A CA 1
ATOM 2987 C C . THR A 1 369 ? 5.988 11.683 -13.554 1.00 93.06 369 THR A C 1
ATOM 2989 O O . THR A 1 369 ? 7.208 11.631 -13.405 1.00 93.06 369 THR A O 1
ATOM 2992 N N . TRP A 1 370 ? 5.166 11.046 -12.721 1.00 95.31 370 TRP A N 1
ATOM 2993 C CA . TRP A 1 370 ? 5.620 10.167 -11.643 1.00 95.31 370 TRP A CA 1
ATOM 2994 C C . TRP A 1 370 ? 6.000 8.790 -12.176 1.00 95.31 370 TRP A C 1
ATOM 2996 O O . TRP A 1 370 ? 6.991 8.230 -11.716 1.00 95.31 370 TRP A O 1
ATOM 3006 N N . TRP A 1 371 ? 5.286 8.287 -13.185 1.00 94.19 371 TRP A N 1
ATOM 3007 C CA . TRP A 1 371 ? 5.644 7.056 -13.881 1.00 94.19 371 TRP A CA 1
ATOM 3008 C C . TRP A 1 371 ? 7.057 7.140 -14.463 1.00 94.19 371 TRP A C 1
ATOM 3010 O O . TRP A 1 371 ? 7.902 6.308 -14.143 1.00 94.19 371 TRP A O 1
ATOM 3020 N N . SER A 1 372 ? 7.373 8.220 -15.188 1.00 94.38 372 SER A N 1
ATOM 3021 C CA . SER A 1 372 ? 8.705 8.416 -15.777 1.00 94.38 372 SER A CA 1
ATOM 3022 C C . SER A 1 372 ? 9.830 8.594 -14.749 1.00 94.38 372 SER A C 1
ATOM 3024 O O . SER A 1 372 ? 11.008 8.547 -15.103 1.00 94.38 372 SER A O 1
ATOM 3026 N N . LYS A 1 373 ? 9.488 8.861 -13.481 1.00 95.81 373 LYS A N 1
ATOM 3027 C CA . LYS A 1 373 ? 10.444 9.000 -12.373 1.00 95.81 373 LYS A CA 1
ATOM 3028 C C . LYS A 1 373 ? 10.688 7.698 -11.617 1.00 95.81 373 LYS A C 1
ATOM 3030 O O . LYS A 1 373 ? 11.662 7.635 -10.867 1.00 95.81 373 LYS A O 1
ATOM 3035 N N . MET A 1 374 ? 9.846 6.679 -11.810 1.00 96.69 374 MET A N 1
ATOM 3036 C CA . MET A 1 374 ? 10.052 5.371 -11.196 1.00 96.69 374 MET A CA 1
ATOM 3037 C C . MET A 1 374 ? 11.437 4.847 -11.551 1.00 96.69 374 MET A C 1
ATOM 3039 O O . MET A 1 374 ? 11.847 4.853 -12.711 1.00 96.69 374 MET A O 1
ATOM 3043 N N . TRP A 1 375 ? 12.165 4.369 -10.545 1.00 96.00 375 TRP A N 1
ATOM 3044 C CA . TRP A 1 375 ? 13.559 3.969 -10.714 1.00 96.00 375 TRP A CA 1
ATOM 3045 C C . TRP A 1 375 ? 13.745 2.865 -11.760 1.00 96.00 375 TRP A C 1
ATOM 3047 O O . TRP A 1 375 ? 14.803 2.783 -12.369 1.00 96.00 375 TRP A O 1
ATOM 3057 N N . TYR A 1 376 ? 12.733 2.027 -11.984 1.00 95.50 376 TYR A N 1
ATOM 3058 C CA . TYR A 1 376 ? 12.768 0.949 -12.970 1.00 95.50 376 TYR A CA 1
ATOM 3059 C C . TYR A 1 376 ? 12.336 1.383 -14.372 1.00 95.50 376 TYR A C 1
ATOM 3061 O O . TYR A 1 376 ? 12.543 0.613 -15.304 1.00 95.50 376 TYR A O 1
ATOM 3069 N N . TYR A 1 377 ? 11.749 2.572 -14.544 1.00 95.50 377 TYR A N 1
ATOM 3070 C CA . TYR A 1 377 ? 11.182 3.017 -15.820 1.00 95.50 377 TYR A CA 1
ATOM 3071 C C . TYR A 1 377 ? 12.176 2.913 -16.994 1.00 95.50 377 TYR A C 1
ATOM 3073 O O . TYR A 1 377 ? 11.831 2.271 -17.985 1.00 95.50 377 TYR A O 1
ATOM 3081 N N . PRO A 1 378 ? 13.444 3.376 -16.882 1.00 94.00 378 PRO A N 1
ATOM 3082 C CA . PRO A 1 378 ? 14.412 3.273 -17.983 1.00 94.00 378 PRO A CA 1
ATOM 3083 C C . PRO A 1 378 ? 14.799 1.838 -18.371 1.00 94.00 378 PRO A C 1
ATOM 3085 O O . PRO A 1 378 ? 15.392 1.623 -19.423 1.00 94.00 378 PRO A O 1
ATOM 3088 N N . TRP A 1 379 ? 14.519 0.863 -17.503 1.00 94.94 379 TRP A N 1
ATOM 3089 C CA . TRP A 1 379 ? 14.902 -0.542 -17.665 1.00 94.94 379 TRP A CA 1
ATOM 3090 C C . TRP A 1 379 ? 13.688 -1.473 -17.629 1.00 94.94 379 TRP A C 1
ATOM 3092 O O . TRP A 1 379 ? 13.842 -2.683 -17.463 1.00 94.94 379 TRP A O 1
ATOM 3102 N N . ALA A 1 380 ? 12.479 -0.924 -17.763 1.00 94.75 380 ALA A N 1
ATOM 3103 C CA . ALA A 1 380 ? 11.231 -1.638 -17.533 1.00 94.75 380 ALA A CA 1
ATOM 3104 C C . ALA A 1 380 ? 11.097 -2.874 -18.436 1.00 94.75 380 ALA A C 1
ATOM 3106 O O . ALA A 1 380 ? 10.735 -3.945 -17.944 1.00 94.75 380 ALA A O 1
ATOM 3107 N N . ARG A 1 381 ? 11.480 -2.771 -19.720 1.00 93.56 381 ARG A N 1
ATOM 3108 C CA . ARG A 1 381 ? 11.490 -3.914 -20.647 1.00 93.56 381 ARG A CA 1
ATOM 3109 C C . ARG A 1 381 ? 12.469 -4.995 -20.202 1.00 93.56 381 ARG A C 1
ATOM 3111 O O . ARG A 1 381 ? 12.071 -6.147 -20.052 1.00 93.56 381 ARG A O 1
ATOM 3118 N N . ALA A 1 382 ? 13.727 -4.635 -19.953 1.00 93.81 382 ALA A N 1
ATOM 3119 C CA . ALA A 1 382 ? 14.766 -5.576 -19.534 1.00 93.81 382 ALA A CA 1
ATOM 3120 C C . ALA A 1 382 ? 14.402 -6.286 -18.217 1.00 93.81 382 ALA A C 1
ATOM 3122 O O . ALA A 1 382 ? 14.588 -7.496 -18.080 1.00 93.81 382 ALA A O 1
ATOM 3123 N N . LEU A 1 383 ? 13.824 -5.553 -17.260 1.00 94.00 383 LEU A N 1
ATOM 3124 C CA . LEU A 1 383 ? 13.340 -6.101 -15.993 1.00 94.00 383 LEU A CA 1
ATOM 3125 C C . LEU A 1 383 ? 12.128 -7.022 -16.184 1.00 94.00 383 LEU A C 1
ATOM 3127 O O . LEU A 1 383 ? 12.073 -8.080 -15.559 1.00 94.00 383 LEU A O 1
ATOM 3131 N N . LEU A 1 384 ? 11.192 -6.685 -17.076 1.00 92.50 384 LEU A N 1
ATOM 3132 C CA . LEU A 1 384 ? 10.087 -7.582 -17.419 1.00 92.50 384 LEU A CA 1
ATOM 3133 C C . LEU A 1 384 ? 10.601 -8.863 -18.091 1.00 92.50 384 LEU A C 1
ATOM 3135 O O . LEU A 1 384 ? 10.188 -9.955 -17.713 1.00 92.50 384 LEU A O 1
ATOM 3139 N N . ARG A 1 385 ? 11.551 -8.762 -19.031 1.00 91.62 385 ARG A N 1
ATOM 3140 C CA . ARG A 1 385 ? 12.160 -9.932 -19.692 1.00 91.62 385 ARG A CA 1
ATOM 3141 C C . ARG A 1 385 ? 12.904 -10.804 -18.693 1.00 91.62 385 ARG A C 1
ATOM 3143 O O . ARG A 1 385 ? 12.847 -12.027 -18.793 1.00 91.62 385 ARG A O 1
ATOM 3150 N N . LYS A 1 386 ? 13.586 -10.191 -17.724 1.00 89.62 386 LYS A N 1
ATOM 3151 C CA . LYS A 1 386 ? 14.212 -10.894 -16.601 1.00 89.62 386 LYS A CA 1
ATOM 3152 C C . LYS A 1 386 ? 13.169 -11.642 -15.762 1.00 89.62 386 LYS A C 1
ATOM 3154 O O . LYS A 1 386 ? 13.395 -12.802 -15.445 1.00 89.62 386 LYS A O 1
ATOM 3159 N N . TYR A 1 387 ? 12.044 -11.008 -15.429 1.00 88.38 387 TYR A N 1
ATOM 3160 C CA . TYR A 1 387 ? 10.967 -11.633 -14.652 1.00 88.38 387 TYR A CA 1
ATOM 3161 C C . TYR A 1 387 ? 10.355 -12.846 -15.364 1.00 88.38 387 TYR A C 1
ATOM 3163 O O . TYR A 1 387 ? 10.146 -13.881 -14.740 1.00 88.38 387 TYR A O 1
ATOM 3171 N N . VAL A 1 388 ? 10.100 -12.741 -16.673 1.00 87.69 388 VAL A N 1
ATOM 3172 C CA . VAL A 1 388 ? 9.530 -13.849 -17.461 1.00 87.69 388 VAL A CA 1
ATOM 3173 C C . VAL A 1 388 ? 10.475 -15.048 -17.534 1.00 87.69 388 VAL A C 1
ATOM 3175 O O . VAL A 1 388 ? 10.018 -16.184 -17.531 1.00 87.69 388 VAL A O 1
ATOM 3178 N N . ARG A 1 389 ? 11.786 -14.791 -17.544 1.00 83.56 389 ARG A N 1
ATOM 3179 C CA . ARG A 1 389 ? 12.832 -15.820 -17.568 1.00 83.56 389 ARG A CA 1
ATOM 3180 C C . ARG A 1 389 ? 13.172 -16.404 -16.197 1.00 83.56 389 ARG A C 1
ATOM 3182 O O . ARG A 1 389 ? 14.012 -17.298 -16.147 1.00 83.56 389 ARG A O 1
ATOM 3189 N N . SER A 1 390 ? 12.632 -15.880 -15.091 1.00 76.38 390 SER A N 1
ATOM 3190 C CA . SER A 1 390 ? 12.984 -16.440 -13.784 1.00 76.38 390 SER A CA 1
ATOM 3191 C C . SER A 1 390 ? 12.369 -17.837 -13.621 1.00 76.38 390 SER A C 1
ATOM 3193 O O . SER A 1 390 ? 11.253 -18.052 -14.113 1.00 76.38 390 SER A O 1
ATOM 3195 N N . PRO A 1 391 ? 13.078 -18.779 -12.964 1.00 64.25 391 PRO A N 1
ATOM 3196 C CA . PRO A 1 391 ? 12.604 -20.149 -12.793 1.00 64.25 391 PRO A CA 1
ATOM 3197 C C . PRO A 1 391 ? 11.177 -20.207 -12.227 1.00 64.25 391 PRO A C 1
ATOM 3199 O O . PRO A 1 391 ? 10.702 -19.299 -11.535 1.00 64.25 391 PRO A O 1
ATOM 3202 N N . SER A 1 392 ? 10.447 -21.270 -12.562 1.00 59.75 392 SER A N 1
ATOM 3203 C CA . SER A 1 392 ? 9.069 -21.469 -12.102 1.00 59.75 392 SER A CA 1
ATOM 3204 C C . SER A 1 392 ? 8.786 -22.938 -11.788 1.00 59.75 392 SER A C 1
ATOM 3206 O O . SER A 1 392 ? 9.524 -23.832 -12.198 1.00 59.75 392 SER A O 1
ATOM 3208 N N . GLY A 1 393 ? 7.719 -23.200 -11.030 1.00 57.56 393 GLY A N 1
ATOM 3209 C CA . GLY A 1 393 ? 7.287 -24.564 -10.723 1.00 57.56 393 GLY A CA 1
ATOM 3210 C C . GLY A 1 393 ? 8.191 -25.266 -9.707 1.00 57.56 393 GLY A C 1
ATOM 3211 O O . GLY A 1 393 ? 8.464 -24.718 -8.643 1.00 57.56 393 GLY A O 1
ATOM 3212 N N . PHE A 1 394 ? 8.625 -26.493 -10.009 1.00 50.44 394 PHE A N 1
ATOM 3213 C CA . PHE A 1 394 ? 9.362 -27.346 -9.067 1.00 50.44 394 PHE A CA 1
ATOM 3214 C C . PHE A 1 394 ? 10.687 -26.731 -8.599 1.00 50.44 394 PHE A C 1
ATOM 3216 O O . PHE A 1 394 ? 11.025 -26.880 -7.434 1.00 50.44 394 PHE A O 1
ATOM 3223 N N . GLU A 1 395 ? 11.411 -25.998 -9.447 1.00 53.97 395 GLU A N 1
ATOM 3224 C CA . GLU A 1 395 ? 12.678 -25.362 -9.055 1.00 53.97 395 GLU A CA 1
ATOM 3225 C C . GLU A 1 395 ? 12.472 -24.148 -8.145 1.00 53.97 395 GLU A C 1
ATOM 3227 O O . GLU A 1 395 ? 13.188 -23.991 -7.157 1.00 53.97 395 GLU A O 1
ATOM 3232 N N . ALA A 1 396 ? 11.444 -23.336 -8.412 1.00 57.75 396 ALA A N 1
ATOM 3233 C CA . ALA A 1 396 ? 11.019 -22.270 -7.506 1.00 57.75 396 ALA A CA 1
ATOM 3234 C C . ALA 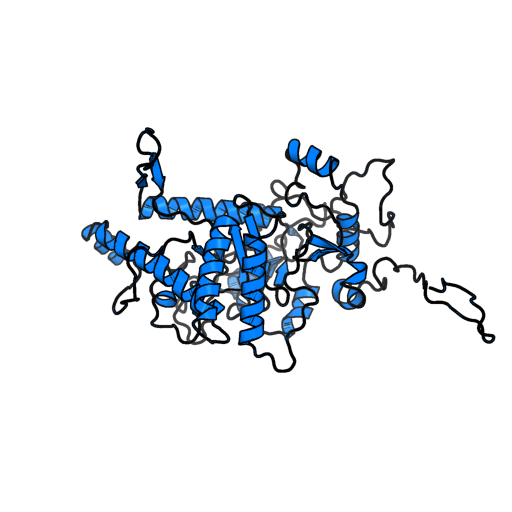A 1 396 ? 10.516 -22.855 -6.174 1.00 57.75 396 ALA A C 1
ATOM 3236 O O . ALA A 1 396 ? 10.858 -22.347 -5.111 1.00 57.75 396 ALA A O 1
ATOM 3237 N N . ALA A 1 397 ? 9.783 -23.975 -6.215 1.00 52.56 397 ALA A N 1
ATOM 3238 C CA . ALA A 1 397 ? 9.310 -24.698 -5.035 1.00 52.56 397 ALA A CA 1
ATOM 3239 C C . ALA A 1 397 ? 10.453 -25.372 -4.250 1.00 52.56 397 ALA A C 1
ATOM 3241 O O . ALA A 1 397 ? 10.442 -25.376 -3.024 1.00 52.56 397 ALA A O 1
ATOM 3242 N N . GLN A 1 398 ? 11.471 -25.905 -4.926 1.00 53.16 398 GLN A N 1
ATOM 3243 C CA . GLN A 1 398 ? 12.663 -26.482 -4.303 1.00 53.16 398 GLN A CA 1
ATOM 3244 C C . GLN A 1 398 ? 13.548 -25.390 -3.699 1.00 53.16 398 GLN A C 1
ATOM 3246 O O . GLN A 1 398 ? 14.006 -25.529 -2.567 1.00 53.16 398 GLN A O 1
ATOM 3251 N N . SER A 1 399 ? 13.742 -24.282 -4.417 1.00 56.66 399 SER A N 1
ATOM 3252 C CA . SER A 1 399 ? 14.378 -23.072 -3.899 1.00 56.66 399 SER A CA 1
ATOM 3253 C C . SER A 1 399 ? 13.623 -22.573 -2.665 1.00 56.66 399 SER A C 1
ATOM 3255 O O . SER A 1 399 ? 14.237 -22.370 -1.625 1.00 56.66 399 SER A O 1
ATOM 3257 N N . ALA A 1 400 ? 12.290 -22.502 -2.718 1.00 54.97 400 ALA A N 1
ATOM 3258 C CA . ALA A 1 400 ? 11.428 -22.144 -1.592 1.00 54.97 400 ALA A CA 1
ATOM 3259 C C . ALA A 1 400 ? 11.572 -23.090 -0.386 1.00 54.97 400 ALA A C 1
ATOM 3261 O O . ALA A 1 400 ? 11.694 -22.615 0.741 1.00 54.97 400 ALA A O 1
ATOM 3262 N N . LEU A 1 401 ? 11.637 -24.411 -0.599 1.00 54.62 401 LEU A N 1
ATOM 3263 C CA . LEU A 1 401 ? 11.901 -25.398 0.463 1.00 54.62 401 LEU A CA 1
ATOM 3264 C C . LEU A 1 401 ? 13.273 -25.203 1.129 1.00 54.62 401 LEU A C 1
ATOM 3266 O O . LEU A 1 401 ? 13.455 -25.575 2.286 1.00 54.62 401 LEU A O 1
ATOM 3270 N N . LEU A 1 402 ? 14.225 -24.604 0.414 1.00 55.25 402 LEU A N 1
ATOM 3271 C CA . LEU A 1 402 ? 15.558 -24.253 0.905 1.00 55.25 402 LEU A CA 1
ATOM 3272 C C . LEU A 1 402 ? 15.649 -22.799 1.413 1.00 55.25 402 LEU A C 1
ATOM 3274 O O . LEU A 1 402 ? 16.748 -22.325 1.701 1.00 55.25 402 LEU A O 1
ATOM 3278 N N . GLY A 1 403 ? 14.519 -22.091 1.546 1.00 49.28 403 GLY A N 1
ATOM 3279 C CA . GLY A 1 403 ? 14.452 -20.706 2.035 1.00 49.28 403 GLY A CA 1
ATOM 3280 C C . GLY A 1 403 ? 14.575 -19.623 0.952 1.00 49.28 403 GLY A C 1
ATOM 3281 O O . GLY A 1 403 ? 14.862 -18.468 1.261 1.00 49.28 403 GLY A O 1
ATOM 3282 N N . GLY A 1 404 ? 14.393 -19.984 -0.316 1.00 49.66 404 GLY A N 1
ATOM 3283 C CA . GLY A 1 404 ? 14.441 -19.097 -1.477 1.00 49.66 404 GLY A CA 1
ATOM 3284 C C . GLY A 1 404 ? 13.223 -18.176 -1.618 1.00 49.66 404 GLY A C 1
ATOM 3285 O O . GLY A 1 404 ? 12.138 -18.440 -1.110 1.00 49.66 404 GLY A O 1
ATOM 3286 N N . GLN A 1 405 ? 13.412 -17.080 -2.353 1.00 50.56 405 GLN A N 1
ATOM 3287 C CA . GLN A 1 405 ? 12.511 -15.919 -2.439 1.00 50.56 405 GLN A CA 1
ATOM 3288 C C . GLN A 1 405 ? 11.327 -16.075 -3.422 1.00 50.56 405 GLN A C 1
ATOM 3290 O O . GLN A 1 405 ? 10.750 -15.075 -3.833 1.00 50.56 405 GLN A O 1
ATOM 3295 N N . GLU A 1 406 ? 10.956 -17.287 -3.847 1.00 53.62 406 GLU A N 1
ATOM 3296 C CA . GLU A 1 406 ? 9.959 -17.510 -4.921 1.00 53.62 406 GLU A CA 1
ATOM 3297 C C . GLU A 1 406 ? 8.719 -18.314 -4.464 1.00 53.62 406 GLU A C 1
ATOM 3299 O O . GLU A 1 406 ? 8.134 -19.066 -5.237 1.00 53.62 406 GLU A O 1
ATOM 3304 N N . TRP A 1 407 ? 8.297 -18.164 -3.202 1.00 55.91 407 TRP A N 1
ATOM 3305 C CA . TRP A 1 407 ? 7.280 -19.016 -2.553 1.00 55.91 407 TRP A CA 1
ATOM 3306 C C . TRP A 1 407 ? 5.846 -18.453 -2.518 1.00 55.91 407 TRP A C 1
ATOM 3308 O O . TRP A 1 407 ? 4.969 -19.052 -1.901 1.00 55.91 407 TRP A O 1
ATOM 3318 N N . TRP A 1 408 ? 5.589 -17.305 -3.152 1.00 63.59 408 TRP A N 1
ATOM 3319 C CA . TRP A 1 408 ? 4.380 -16.503 -2.892 1.00 63.59 408 TRP A CA 1
ATOM 3320 C C . TRP A 1 408 ? 3.149 -16.863 -3.744 1.00 63.59 408 TRP A C 1
ATOM 3322 O O . TRP A 1 408 ? 2.040 -16.493 -3.375 1.00 63.59 408 TRP A O 1
ATOM 3332 N N . ASP A 1 409 ? 3.325 -17.537 -4.887 1.00 67.88 409 ASP A N 1
ATOM 3333 C CA . ASP A 1 409 ? 2.223 -17.986 -5.754 1.00 67.88 409 ASP A CA 1
ATOM 3334 C C . ASP A 1 409 ? 2.596 -19.291 -6.472 1.00 67.88 409 ASP A C 1
ATOM 3336 O O . ASP A 1 409 ? 3.466 -19.319 -7.345 1.00 67.88 409 ASP A O 1
ATOM 3340 N N . LEU A 1 410 ? 1.928 -20.383 -6.093 1.00 67.88 410 LEU A N 1
ATOM 3341 C CA . LEU A 1 410 ? 2.180 -21.730 -6.616 1.00 67.88 410 LEU A CA 1
ATOM 3342 C C . LEU A 1 410 ? 1.393 -22.044 -7.897 1.00 67.88 410 LEU A C 1
ATOM 3344 O O . LEU A 1 410 ? 1.571 -23.119 -8.469 1.00 67.88 410 LEU A O 1
ATOM 3348 N N . ARG A 1 411 ? 0.523 -21.138 -8.364 1.00 72.88 411 ARG A N 1
ATOM 3349 C CA . ARG A 1 411 ? -0.310 -21.362 -9.562 1.00 72.88 411 ARG A CA 1
ATOM 3350 C C . ARG A 1 411 ? 0.501 -21.378 -10.855 1.00 72.88 411 ARG A C 1
ATOM 3352 O O . ARG A 1 411 ? 0.045 -21.918 -11.859 1.00 72.88 411 ARG A O 1
ATOM 3359 N N . GLY A 1 412 ? 1.699 -20.798 -10.830 1.00 71.19 412 GLY A N 1
ATOM 3360 C CA . GLY A 1 412 ? 2.516 -20.588 -12.017 1.00 71.19 412 GLY A CA 1
ATOM 3361 C C . GLY A 1 412 ? 2.042 -19.392 -12.846 1.00 71.19 412 GLY A C 1
ATOM 3362 O O . GLY A 1 412 ? 1.361 -18.494 -12.348 1.00 71.19 412 GLY A O 1
ATOM 3363 N N . GLY A 1 413 ? 2.444 -19.378 -14.119 1.00 74.50 413 GLY A N 1
ATOM 3364 C CA . GLY A 1 413 ? 2.275 -18.229 -15.008 1.00 74.50 413 GLY A CA 1
ATOM 3365 C C . GLY A 1 413 ? 3.337 -17.151 -14.760 1.00 74.50 413 GLY A C 1
ATOM 3366 O O . GLY A 1 413 ? 3.621 -16.765 -13.627 1.00 74.50 413 GLY A O 1
ATOM 3367 N N . LYS A 1 414 ? 3.974 -16.662 -15.828 1.00 79.12 414 LYS A N 1
ATOM 3368 C CA . LYS A 1 414 ? 4.958 -15.569 -15.779 1.00 79.12 414 LYS A CA 1
ATOM 3369 C C . LYS A 1 414 ? 4.687 -14.598 -16.917 1.00 79.12 414 LYS A C 1
ATOM 3371 O O . LYS A 1 414 ? 4.445 -15.015 -18.042 1.00 79.12 414 LYS A O 1
ATOM 3376 N N . GLY A 1 415 ? 4.764 -13.303 -16.621 1.00 82.31 415 GLY A N 1
ATOM 3377 C CA . GLY A 1 415 ? 4.534 -12.253 -17.615 1.00 82.31 415 GLY A CA 1
ATOM 3378 C C . GLY A 1 415 ? 3.095 -12.221 -18.115 1.00 82.31 415 GLY A C 1
ATOM 3379 O O . GLY A 1 415 ? 2.880 -12.315 -19.314 1.00 82.31 415 GLY A O 1
ATOM 3380 N N . GLY A 1 416 ? 2.126 -12.120 -17.209 1.00 89.62 416 GLY A N 1
ATOM 3381 C CA . GLY A 1 416 ? 0.702 -12.101 -17.527 1.00 89.62 416 GLY A CA 1
ATOM 3382 C C . GLY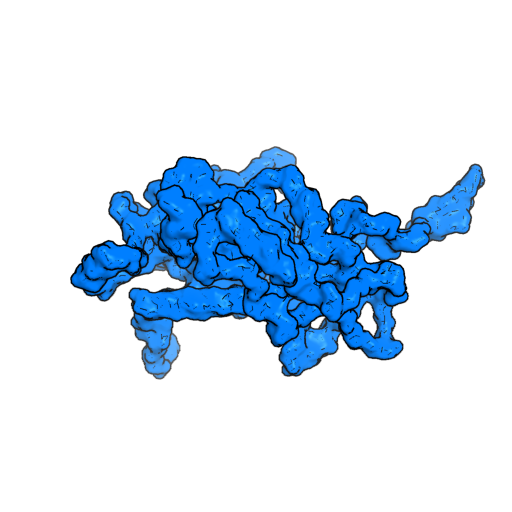 A 1 416 ? -0.148 -11.865 -16.283 1.00 89.62 416 GLY A C 1
ATOM 3383 O O . GLY A 1 416 ? 0.352 -11.355 -15.273 1.00 89.62 416 GLY A O 1
ATOM 3384 N N . ILE A 1 417 ? -1.419 -12.238 -16.367 1.00 92.69 417 ILE A N 1
ATOM 3385 C CA . ILE A 1 417 ? -2.415 -12.108 -15.303 1.00 92.69 417 ILE A CA 1
ATOM 3386 C C . ILE A 1 417 ? -3.210 -13.407 -15.146 1.00 92.69 417 ILE A C 1
ATOM 3388 O O . ILE A 1 417 ? -3.331 -14.198 -16.080 1.00 92.69 417 ILE A O 1
ATOM 3392 N N . TRP A 1 418 ? -3.820 -13.574 -13.979 1.00 92.31 418 TRP A N 1
ATOM 3393 C CA . TRP A 1 418 ? -4.890 -14.543 -13.761 1.00 92.31 418 TRP A CA 1
ATOM 3394 C C . TRP A 1 418 ? -6.250 -13.834 -13.763 1.00 92.31 418 TRP A C 1
ATOM 3396 O O . TRP A 1 418 ? -6.344 -12.682 -13.342 1.00 92.31 418 TRP A O 1
ATOM 3406 N N . THR A 1 419 ? -7.315 -14.509 -14.185 1.00 92.56 419 THR A N 1
ATOM 3407 C CA . THR A 1 419 ? -8.702 -14.057 -13.957 1.00 92.56 419 THR A CA 1
ATOM 3408 C C . THR A 1 419 ? -9.270 -14.674 -12.679 1.00 92.56 419 THR A C 1
ATOM 3410 O O . THR A 1 419 ? -8.750 -15.677 -12.178 1.00 92.56 419 THR A O 1
ATOM 3413 N N . GLU A 1 420 ? -10.378 -14.138 -12.155 1.00 89.00 420 GLU A N 1
ATOM 3414 C CA . GLU A 1 420 ? -11.064 -14.727 -10.995 1.00 89.00 420 GLU A CA 1
ATOM 3415 C C . GLU A 1 420 ? -11.531 -16.177 -11.224 1.00 89.00 420 GLU A C 1
ATOM 3417 O O . GLU A 1 420 ? -11.753 -16.917 -10.265 1.00 89.00 420 GLU A O 1
ATOM 3422 N N . LYS A 1 421 ? -11.642 -16.595 -12.492 1.00 87.75 421 LYS A N 1
ATOM 3423 C CA . LYS A 1 421 ? -12.043 -17.943 -12.919 1.00 87.75 421 LYS A CA 1
ATOM 3424 C C . LYS A 1 421 ? -10.878 -18.934 -12.988 1.00 87.75 421 LYS A C 1
ATOM 3426 O O . LYS A 1 421 ? -11.104 -20.102 -13.294 1.00 87.75 421 LYS A O 1
ATOM 3431 N N . GLY A 1 422 ? -9.652 -18.486 -12.713 1.00 86.31 422 GLY A N 1
ATOM 3432 C CA . GLY A 1 422 ? -8.451 -19.312 -12.824 1.00 86.31 422 GLY A CA 1
ATOM 3433 C C . GLY A 1 422 ? -7.945 -19.463 -14.260 1.00 86.31 422 GLY A C 1
ATOM 3434 O O . GLY A 1 422 ? -7.284 -20.451 -14.567 1.00 86.31 422 GLY A O 1
ATOM 3435 N N . GLU A 1 423 ? -8.248 -18.511 -15.147 1.00 90.31 423 GLU A N 1
ATOM 3436 C CA . GLU A 1 423 ? -7.718 -18.486 -16.515 1.00 90.31 423 GLU A CA 1
ATOM 3437 C C . GLU A 1 423 ? -6.426 -17.662 -16.547 1.00 90.31 423 GLU A C 1
ATOM 3439 O O . GLU A 1 423 ? -6.368 -16.572 -15.972 1.00 90.31 423 GLU A O 1
ATOM 3444 N N . TRP A 1 424 ? -5.389 -18.185 -17.202 1.00 90.75 424 TRP A N 1
ATOM 3445 C CA . TRP A 1 424 ? -4.129 -17.472 -17.418 1.00 90.75 424 TRP A CA 1
ATOM 3446 C C . TRP A 1 424 ? -4.182 -16.694 -18.729 1.00 90.75 424 TRP A C 1
ATOM 3448 O O . TRP A 1 424 ? -4.493 -17.275 -19.768 1.00 90.75 424 TRP A O 1
ATOM 3458 N N . ILE A 1 425 ? -3.820 -15.412 -18.684 1.00 91.81 425 ILE A N 1
ATOM 3459 C CA . ILE A 1 425 ? -3.743 -14.547 -19.862 1.00 91.81 425 ILE A CA 1
ATOM 3460 C C . ILE A 1 425 ? -2.350 -13.920 -19.925 1.00 91.81 425 ILE A C 1
ATOM 3462 O O . ILE A 1 425 ? -1.870 -13.322 -18.960 1.00 91.81 425 ILE A O 1
ATOM 3466 N N . ASP A 1 426 ? -1.684 -14.061 -21.068 1.00 89.06 426 ASP A N 1
ATOM 3467 C CA . ASP A 1 426 ? -0.330 -13.552 -21.278 1.00 89.06 426 ASP A CA 1
ATOM 3468 C C . ASP A 1 426 ? -0.306 -12.015 -21.381 1.00 89.06 426 ASP A C 1
ATOM 3470 O O . ASP A 1 426 ? -1.255 -11.375 -21.839 1.00 89.06 426 ASP A O 1
ATOM 3474 N N . TYR A 1 427 ? 0.809 -11.397 -20.989 1.00 87.75 427 TYR A N 1
ATOM 3475 C CA . TYR A 1 427 ? 1.018 -9.952 -21.103 1.00 87.75 427 TYR A CA 1
ATOM 3476 C C . TYR A 1 427 ? 0.818 -9.442 -22.538 1.00 87.75 427 TYR A C 1
ATOM 3478 O O . TYR A 1 427 ? 0.254 -8.364 -22.725 1.00 87.75 427 TYR A O 1
ATOM 3486 N N . SER A 1 428 ? 1.238 -10.214 -23.547 1.00 85.50 428 SER A N 1
ATOM 3487 C CA . SER A 1 428 ? 1.027 -9.898 -24.964 1.00 85.50 428 SER A CA 1
ATOM 3488 C C . SER A 1 428 ? -0.446 -9.842 -25.364 1.00 85.50 428 SER A C 1
ATOM 3490 O O . SER A 1 428 ? -0.751 -9.335 -26.431 1.00 85.50 428 SER A O 1
ATOM 3492 N N . GLU A 1 429 ? -1.371 -10.363 -24.571 1.00 87.31 429 GLU A N 1
ATOM 3493 C CA . GLU A 1 429 ? -2.797 -10.266 -24.882 1.00 87.31 429 GLU A CA 1
ATOM 3494 C C . GLU A 1 429 ? -3.435 -9.074 -24.161 1.00 87.31 429 GLU A C 1
ATOM 3496 O O . GLU A 1 429 ? -4.210 -8.325 -24.750 1.00 87.31 429 GLU A O 1
ATOM 3501 N N . VAL A 1 430 ? -3.053 -8.835 -22.903 1.00 87.50 430 VAL A N 1
ATOM 3502 C CA . VAL A 1 430 ? -3.688 -7.806 -22.062 1.00 87.50 430 VAL A CA 1
ATOM 3503 C C . VAL A 1 430 ? -3.114 -6.408 -22.282 1.00 87.50 430 VAL A C 1
ATOM 3505 O O . VAL A 1 430 ? -3.835 -5.420 -22.160 1.00 87.50 430 VAL A O 1
ATOM 3508 N N . CYS A 1 431 ? -1.816 -6.300 -22.571 1.00 87.31 431 CYS A N 1
ATOM 3509 C CA . CYS A 1 431 ? -1.097 -5.023 -22.578 1.00 87.31 431 CYS A CA 1
ATOM 3510 C C . CYS A 1 431 ? -0.632 -4.572 -23.969 1.00 87.31 431 CYS A C 1
ATOM 3512 O O . CYS A 1 431 ? 0.096 -3.581 -24.070 1.00 87.31 431 CYS A O 1
ATOM 3514 N N . VAL A 1 432 ? -1.047 -5.258 -25.039 1.00 84.56 432 VAL A N 1
ATOM 3515 C CA . VAL A 1 432 ? -0.692 -4.858 -26.407 1.00 84.56 432 VAL A CA 1
ATOM 3516 C C . VAL A 1 432 ? -1.206 -3.458 -26.723 1.00 84.56 432 VAL A C 1
ATOM 3518 O O . VAL A 1 432 ? -2.370 -3.131 -26.505 1.00 84.56 432 VAL A O 1
ATOM 3521 N N . GLY A 1 433 ? -0.316 -2.633 -27.272 1.00 85.31 433 GLY A N 1
ATOM 3522 C CA . GLY A 1 433 ? -0.585 -1.249 -27.650 1.00 85.31 433 GLY A CA 1
ATOM 3523 C C . GLY A 1 433 ? -0.152 -0.227 -26.599 1.00 85.31 433 GLY A C 1
ATOM 3524 O O . GLY A 1 433 ? -0.013 0.947 -26.937 1.00 85.31 433 GLY A O 1
ATOM 3525 N N . TYR A 1 434 ? 0.126 -0.656 -25.366 1.00 89.31 434 TYR A N 1
ATOM 3526 C CA . TYR A 1 434 ? 0.550 0.222 -24.271 1.00 89.31 434 TYR A CA 1
ATOM 3527 C C . TYR A 1 434 ? 2.069 0.235 -24.052 1.00 89.31 434 TYR A C 1
ATOM 3529 O O . TYR A 1 434 ? 2.563 0.929 -23.166 1.00 89.31 434 TYR A O 1
ATOM 3537 N N . GLU A 1 435 ? 2.852 -0.489 -24.857 1.00 90.19 435 GLU A N 1
ATOM 3538 C CA . GLU A 1 435 ? 4.304 -0.612 -24.672 1.00 90.19 435 GLU A CA 1
ATOM 3539 C C . GLU A 1 435 ? 5.047 0.716 -24.808 1.00 90.19 435 GLU A C 1
ATOM 3541 O O . GLU A 1 435 ? 6.046 0.936 -24.123 1.00 90.19 435 GLU A O 1
ATOM 3546 N N . ARG A 1 436 ? 4.551 1.623 -25.659 1.00 89.44 436 ARG A N 1
ATOM 3547 C CA . ARG A 1 436 ? 5.111 2.974 -25.777 1.00 89.44 436 ARG A CA 1
ATOM 3548 C C . ARG A 1 436 ? 4.986 3.734 -24.460 1.00 89.44 436 ARG A C 1
ATOM 3550 O O . ARG A 1 436 ? 5.944 4.372 -24.048 1.00 89.44 436 ARG A O 1
ATOM 3557 N N . ASP A 1 437 ? 3.831 3.645 -23.813 1.00 87.88 437 ASP A N 1
ATOM 3558 C CA . ASP A 1 437 ? 3.552 4.385 -22.584 1.00 87.88 437 ASP A CA 1
ATOM 3559 C C . ASP A 1 437 ? 4.210 3.694 -21.366 1.00 87.88 437 ASP A C 1
ATOM 3561 O O . ASP A 1 437 ? 4.627 4.355 -20.415 1.00 87.88 437 ASP A O 1
ATOM 3565 N N . LEU A 1 438 ? 4.385 2.366 -21.417 1.00 89.25 438 LEU A N 1
ATOM 3566 C CA . LEU A 1 438 ? 5.031 1.590 -20.357 1.00 89.25 438 LEU A CA 1
ATOM 3567 C C . LEU A 1 438 ? 6.567 1.663 -20.392 1.00 89.25 438 LEU A C 1
ATOM 3569 O O . LEU A 1 438 ? 7.180 1.874 -19.347 1.00 89.25 438 LEU A O 1
ATOM 3573 N N . PHE A 1 439 ? 7.185 1.447 -21.558 1.00 91.44 439 PHE A N 1
ATOM 3574 C CA . PHE A 1 439 ? 8.644 1.340 -21.701 1.00 91.44 439 PHE A CA 1
ATOM 3575 C C . PHE A 1 439 ? 9.287 2.603 -22.273 1.00 91.44 439 PHE A C 1
ATOM 3577 O O . PHE A 1 439 ? 10.380 2.970 -21.852 1.00 91.44 439 PHE A O 1
ATOM 3584 N N . ASN A 1 440 ? 8.632 3.237 -23.252 1.00 89.19 440 ASN A N 1
ATOM 3585 C CA . ASN A 1 440 ? 9.130 4.407 -23.981 1.00 89.19 440 ASN A CA 1
ATOM 3586 C C . ASN A 1 440 ? 10.607 4.299 -24.427 1.00 89.19 440 ASN A C 1
ATOM 3588 O O . ASN A 1 440 ? 11.366 5.267 -24.372 1.00 89.19 440 ASN A O 1
ATOM 3592 N N . ASP A 1 441 ? 11.025 3.104 -24.844 1.00 88.88 441 ASP A N 1
ATOM 3593 C CA . ASP A 1 441 ? 12.419 2.774 -25.169 1.00 88.88 441 ASP A CA 1
ATOM 3594 C C . ASP A 1 441 ? 12.710 2.738 -26.676 1.00 88.88 441 ASP A C 1
ATOM 3596 O O . ASP A 1 441 ? 13.856 2.581 -27.089 1.00 88.88 441 ASP A O 1
ATOM 3600 N N . GLY A 1 442 ? 11.679 2.904 -27.508 1.00 87.62 442 GLY A N 1
ATOM 3601 C CA . GLY A 1 442 ? 11.796 2.879 -28.965 1.00 87.62 442 GLY A CA 1
ATOM 3602 C C . GLY A 1 442 ? 11.925 1.478 -29.573 1.00 87.62 442 GLY A C 1
ATOM 3603 O O . GLY A 1 442 ? 11.999 1.376 -30.793 1.00 87.62 442 GLY A O 1
ATOM 3604 N N . PHE A 1 443 ? 11.882 0.406 -28.773 1.00 88.25 443 PHE A N 1
ATOM 3605 C CA . PHE A 1 443 ? 12.001 -0.978 -29.257 1.00 88.25 443 PHE A CA 1
ATOM 3606 C C . PHE A 1 443 ? 10.665 -1.598 -29.698 1.00 88.25 443 PHE A C 1
ATOM 3608 O O . PHE A 1 443 ? 10.586 -2.795 -29.923 1.00 88.25 443 PHE A O 1
ATOM 3615 N N . GLY A 1 444 ? 9.589 -0.817 -29.810 1.00 87.44 444 GLY A N 1
ATOM 3616 C CA . GLY A 1 444 ? 8.310 -1.304 -30.337 1.00 87.44 444 GLY A CA 1
ATOM 3617 C C . GLY A 1 444 ? 7.537 -2.242 -29.398 1.00 87.44 444 GLY A C 1
ATOM 3618 O O . GLY A 1 444 ? 7.635 -2.153 -28.169 1.00 87.44 444 GLY A O 1
ATOM 3619 N N . LYS A 1 445 ? 6.701 -3.102 -29.994 1.00 88.50 445 LYS A N 1
ATOM 3620 C CA . LYS A 1 445 ? 5.756 -3.982 -29.282 1.00 88.50 445 LYS A CA 1
ATOM 3621 C C . LYS A 1 445 ? 6.486 -5.101 -28.535 1.00 88.50 445 LYS A C 1
ATOM 3623 O O . LYS A 1 445 ? 7.560 -5.544 -28.937 1.00 88.50 445 LYS A O 1
ATOM 3628 N N . TRP A 1 446 ? 5.902 -5.569 -27.438 1.00 86.50 446 TRP A N 1
ATOM 3629 C CA . TRP A 1 446 ? 6.465 -6.669 -26.656 1.00 86.50 446 TRP A CA 1
ATOM 3630 C C . TRP A 1 446 ? 6.442 -7.982 -27.453 1.00 86.50 446 TRP A C 1
ATOM 3632 O O . TRP A 1 446 ? 5.441 -8.286 -28.102 1.00 86.50 446 TRP A O 1
ATOM 3642 N N . ARG A 1 447 ? 7.542 -8.753 -27.416 1.00 82.44 447 ARG A N 1
ATOM 3643 C CA . ARG A 1 447 ? 7.800 -9.957 -28.248 1.00 82.44 447 ARG A CA 1
ATOM 3644 C C . ARG A 1 447 ? 7.905 -9.713 -29.758 1.00 82.44 447 ARG A C 1
ATOM 3646 O O . ARG A 1 447 ? 8.082 -10.669 -30.507 1.00 82.44 447 ARG A O 1
ATOM 3653 N N . ARG A 1 448 ? 7.800 -8.464 -30.214 1.00 83.56 448 ARG A N 1
ATOM 3654 C CA . ARG A 1 448 ? 7.961 -8.063 -31.621 1.00 83.56 448 ARG A CA 1
ATOM 3655 C C . ARG A 1 448 ? 8.950 -6.903 -31.732 1.00 83.56 448 ARG A C 1
ATOM 3657 O O . ARG A 1 448 ? 8.731 -5.963 -32.496 1.00 83.56 448 ARG A O 1
ATOM 3664 N N . GLU A 1 449 ? 10.013 -6.950 -30.929 1.00 81.44 449 GLU A N 1
ATOM 3665 C CA . GLU A 1 449 ? 10.957 -5.840 -30.796 1.00 81.44 449 GLU A CA 1
ATOM 3666 C C . GLU A 1 449 ? 11.798 -5.588 -32.055 1.00 81.44 449 GLU A C 1
ATOM 3668 O O . GLU A 1 449 ? 12.117 -4.444 -32.368 1.00 81.44 449 GLU A O 1
ATOM 3673 N N . ASP A 1 450 ? 12.102 -6.641 -32.816 1.00 61.78 450 ASP A N 1
ATOM 3674 C CA . ASP A 1 450 ? 12.928 -6.569 -34.029 1.00 61.78 450 ASP A CA 1
ATOM 3675 C C . ASP A 1 450 ? 12.125 -6.207 -35.295 1.00 61.78 450 ASP A C 1
ATOM 3677 O O . ASP A 1 450 ? 12.631 -6.287 -36.415 1.00 61.78 450 ASP A O 1
ATOM 3681 N N . GLY A 1 451 ? 10.858 -5.802 -35.144 1.00 56.44 451 GLY A N 1
ATOM 3682 C CA . GLY A 1 451 ? 10.002 -5.492 -36.287 1.00 56.44 451 GLY A CA 1
ATOM 3683 C C . GLY A 1 451 ? 9.643 -6.723 -37.120 1.00 56.44 451 GLY A C 1
ATOM 3684 O O . GLY A 1 451 ? 9.383 -6.587 -38.318 1.00 56.44 451 GLY A O 1
ATOM 3685 N N . ASP A 1 452 ? 9.597 -7.911 -36.505 1.00 48.34 452 ASP A N 1
ATOM 3686 C CA . ASP A 1 452 ? 8.905 -9.056 -37.093 1.00 48.34 452 ASP A CA 1
ATOM 3687 C C . ASP A 1 452 ? 7.407 -8.741 -37.140 1.00 48.34 452 ASP A C 1
ATOM 3689 O O . ASP A 1 452 ? 6.605 -9.007 -36.242 1.00 48.34 452 ASP A O 1
ATOM 3693 N N . SER A 1 453 ? 7.054 -8.066 -38.227 1.00 44.91 453 SER A N 1
ATOM 3694 C CA . SER A 1 453 ? 5.727 -8.046 -38.782 1.00 44.91 453 SER A CA 1
ATOM 3695 C C . SER A 1 453 ? 5.400 -9.483 -39.193 1.00 44.91 453 SER A C 1
ATOM 3697 O O . SER A 1 453 ? 5.698 -9.911 -40.308 1.00 44.91 453 SER A O 1
ATOM 3699 N N . ASP A 1 454 ? 4.746 -10.220 -38.303 1.00 49.88 454 ASP A N 1
ATOM 3700 C CA . ASP A 1 454 ? 3.831 -11.274 -38.748 1.00 49.88 454 ASP A CA 1
ATOM 3701 C C . ASP A 1 454 ? 2.693 -10.676 -39.603 1.00 49.88 454 ASP A C 1
ATOM 3703 O O . ASP A 1 454 ? 1.976 -11.423 -40.255 1.00 49.88 454 ASP A O 1
ATOM 3707 N N . GLU A 1 455 ? 2.552 -9.339 -39.653 1.00 51.31 455 GLU A N 1
ATOM 3708 C CA . GLU A 1 455 ? 1.659 -8.657 -40.589 1.00 51.31 455 GLU A CA 1
ATOM 3709 C C . GLU A 1 455 ? 2.036 -9.013 -42.039 1.00 51.31 455 GLU A C 1
ATOM 3711 O O . GLU A 1 455 ? 3.180 -8.786 -42.454 1.00 51.31 455 GLU A O 1
ATOM 3716 N N . PRO A 1 456 ? 1.089 -9.568 -42.814 1.00 55.97 456 PRO A N 1
ATOM 3717 C CA . PRO A 1 456 ? 1.349 -9.992 -44.173 1.00 55.97 456 PRO A CA 1
ATOM 3718 C C . PRO A 1 456 ? 1.641 -8.780 -45.064 1.00 55.97 456 PRO A C 1
ATOM 3720 O O . PRO A 1 456 ? 0.796 -7.917 -45.303 1.00 55.97 456 PRO A O 1
ATOM 3723 N N . VAL A 1 457 ? 2.868 -8.711 -45.570 1.00 60.50 457 VAL A N 1
ATOM 3724 C CA . VAL A 1 457 ? 3.297 -7.728 -46.562 1.00 60.50 457 VAL A CA 1
ATOM 3725 C C . VAL A 1 457 ? 2.987 -8.298 -47.937 1.00 60.50 457 VAL A C 1
ATOM 3727 O O . VAL A 1 457 ? 3.652 -9.233 -48.377 1.00 60.50 457 VAL A O 1
ATOM 3730 N N . TYR A 1 458 ? 1.999 -7.734 -48.629 1.00 76.19 458 TYR A N 1
ATOM 3731 C CA . TYR A 1 458 ? 1.628 -8.149 -49.982 1.00 76.19 458 TYR A CA 1
ATOM 3732 C C . TYR A 1 458 ? 2.347 -7.316 -51.048 1.00 76.19 458 TYR A C 1
ATOM 3734 O O . TYR A 1 458 ? 2.573 -6.117 -50.877 1.00 76.19 458 TYR A O 1
ATOM 3742 N N . ASN A 1 459 ? 2.683 -7.930 -52.184 1.00 79.31 459 ASN A N 1
ATOM 3743 C CA . ASN A 1 459 ? 3.108 -7.182 -53.367 1.00 79.31 459 ASN A CA 1
ATOM 3744 C C . ASN A 1 459 ? 1.916 -6.458 -54.017 1.00 79.31 459 ASN A C 1
ATOM 3746 O O . ASN A 1 459 ? 0.756 -6.690 -53.684 1.00 79.31 459 ASN A O 1
ATOM 3750 N N . GLN A 1 460 ? 2.198 -5.618 -55.016 1.00 67.38 460 GLN A N 1
ATOM 3751 C CA . GLN A 1 460 ? 1.180 -4.935 -55.833 1.00 67.38 460 GLN A CA 1
ATOM 3752 C C . GLN A 1 460 ? 0.201 -5.882 -56.565 1.00 67.38 460 GLN A C 1
ATOM 3754 O O . GLN A 1 460 ? -0.753 -5.419 -57.181 1.00 67.38 460 GLN A O 1
ATOM 3759 N N . PHE A 1 461 ? 0.441 -7.196 -56.512 1.00 74.38 461 PHE A N 1
ATOM 3760 C CA . PHE A 1 461 ? -0.392 -8.253 -57.082 1.00 74.38 461 PHE A CA 1
ATOM 3761 C C . PHE A 1 461 ? -1.118 -9.085 -56.007 1.00 74.38 461 PHE A C 1
ATOM 3763 O O . PHE A 1 461 ? -1.697 -10.117 -56.337 1.00 74.38 461 PHE A O 1
ATOM 3770 N N . GLY A 1 462 ? -1.089 -8.666 -54.735 1.00 71.19 462 GLY A N 1
ATOM 3771 C CA . GLY A 1 462 ? -1.782 -9.347 -53.638 1.00 71.19 462 GLY A CA 1
ATOM 3772 C C . GLY A 1 462 ? -1.126 -10.652 -53.176 1.00 71.19 462 GLY A C 1
ATOM 3773 O O . GLY A 1 462 ? -1.790 -11.459 -52.541 1.00 71.19 462 GLY A O 1
ATOM 3774 N N . GLN A 1 463 ? 0.152 -10.889 -53.488 1.00 67.88 463 GLN A N 1
ATOM 3775 C CA . GLN A 1 463 ? 0.886 -12.077 -53.031 1.00 67.88 463 GLN A CA 1
ATOM 3776 C C . GLN A 1 463 ? 1.737 -11.762 -51.804 1.00 67.88 463 GLN A C 1
ATOM 3778 O O . GLN A 1 463 ? 2.467 -10.767 -51.801 1.00 67.88 463 GLN A O 1
ATOM 3783 N N . LEU A 1 464 ? 1.671 -12.638 -50.801 1.00 69.19 464 LEU A N 1
ATOM 3784 C CA . LEU A 1 464 ? 2.442 -12.553 -49.566 1.00 69.19 464 LEU A CA 1
ATOM 3785 C C . LEU A 1 464 ? 3.954 -12.598 -49.849 1.00 69.19 464 LEU A C 1
ATOM 3787 O O . LEU A 1 464 ? 4.484 -13.597 -50.329 1.00 69.19 464 LEU A O 1
ATOM 3791 N N . ILE A 1 465 ? 4.651 -11.504 -49.550 1.00 71.81 465 ILE A N 1
ATOM 3792 C CA . ILE A 1 465 ? 6.112 -11.378 -49.645 1.00 71.81 465 ILE A CA 1
ATOM 3793 C C . ILE A 1 465 ? 6.777 -11.750 -48.310 1.00 71.81 465 ILE A C 1
ATOM 3795 O O . ILE A 1 465 ? 7.854 -12.343 -48.305 1.00 71.81 465 ILE A O 1
ATOM 3799 N N . LYS A 1 466 ? 6.168 -11.377 -47.176 1.00 51.53 466 LYS A N 1
ATOM 3800 C CA . LYS A 1 466 ? 6.689 -11.602 -45.814 1.00 51.53 466 LYS A CA 1
ATOM 3801 C C . LYS A 1 466 ? 5.532 -11.610 -44.802 1.00 51.53 466 LYS A C 1
ATOM 3803 O O . LYS A 1 466 ? 4.614 -10.819 -44.971 1.00 51.53 466 LYS A O 1
ATOM 3808 N N . GLY A 1 467 ? 5.594 -12.453 -43.769 1.00 59.12 467 GLY A N 1
ATOM 3809 C CA . GLY A 1 467 ? 4.564 -12.589 -42.720 1.00 59.12 467 GLY A CA 1
ATOM 3810 C C . GLY A 1 467 ? 3.859 -13.952 -42.755 1.00 59.12 467 GLY A C 1
ATOM 3811 O O . GLY A 1 467 ? 4.218 -14.802 -43.572 1.00 59.12 467 GLY A O 1
ATOM 3812 N N . LYS A 1 468 ? 2.877 -14.172 -41.872 1.00 51.78 468 LYS A N 1
ATOM 3813 C CA . LYS A 1 468 ? 1.978 -15.340 -41.902 1.00 51.78 468 LYS A CA 1
ATOM 3814 C C . LYS A 1 468 ? 0.549 -14.859 -42.150 1.00 51.78 468 LYS A C 1
ATOM 3816 O O . LYS A 1 468 ? 0.125 -13.874 -41.558 1.00 51.78 468 LYS A O 1
ATOM 3821 N N . GLU A 1 469 ? -0.167 -15.537 -43.039 1.00 50.50 469 GLU A N 1
ATOM 3822 C CA . GLU A 1 469 ? -1.627 -15.431 -43.105 1.00 50.50 469 GLU A CA 1
ATOM 3823 C C . GLU A 1 469 ? -2.209 -16.297 -41.978 1.00 50.50 469 GLU A C 1
ATOM 3825 O O . GLU A 1 469 ? -1.744 -17.426 -41.790 1.00 50.50 469 GLU A O 1
ATOM 3830 N N . ASP A 1 470 ? -3.148 -15.743 -41.207 1.00 52.38 470 ASP A N 1
ATOM 3831 C CA . ASP A 1 470 ? -3.913 -16.481 -40.188 1.00 52.38 470 ASP A CA 1
ATOM 3832 C C . ASP A 1 470 ? -4.832 -17.542 -40.816 1.00 52.38 470 ASP A C 1
ATOM 3834 O O . ASP A 1 470 ? -5.477 -17.237 -41.851 1.00 52.38 470 ASP A O 1
#

Sequence (470 aa):
MILNYPPPTLINYGKKLPEGAKEYDVMKDRITGIYEFLDKTRHVQDNDFVLIADGTDFFFQLPPDVLIQRFQKLLKENNAKLQQKYGLVMVEKAFEQTPPETVQKYTQRVLFSASKECCPGLSHDAGCVAAPESSLPPDIYGWKTDRYPDGTLTRPRWIKPGAVIGQVADLKAIYAEILRFVEHNHNAQGDYVALTQLFGRQEYVRELERRRTSNPFMEWMYTQIGISEASNLTGLNPRLETGRRYEYGIGVDYESQLFFNMWNSKNDVEWLQYNNVSKTSSVQMQHGVPRERRLLLPEDLNPEQVSNPFIQPKVGKDEPLTPPYNATLDALPNPQHRSWHNLPLLTNVHSATVPALVRLDGDPKLRDTWWSKMWYYPWARALLRKYVRSPSGFEAAQSALLGGQEWWDLRGGKGGIWTEKGEWIDYSEVCVGYERDLFNDGFGKWRREDGDSDEPVYNQFGQLIKGKED

Foldseek 3Di:
DLLLDDFAADFCPPPDDDPPDDLLNVVLSVLVRLLCLLPPDPFADQQAKDKFFAPPFKDFFHHVLLLVVVVVVVQVVVLVVQCVQQNWDFADPPPDPDHTDIGRPAGAFKAAAFDLDADPPCCVALLNQLFWDFPFDQQLQHPCECPPPLSLNYQGTGGDPGIMIGGSNLVSVLSVQLSVQSVVDSDSCSSSVSNSNLNSLLSVVVLVSSVVPPDPVVQVVCVVVVNHRHGDCPPDDPDDDPPDDSHSSYHYDRLLQAEAECVSHVVQKDFDQQVPQVVQVVVCVVSVGDPVLGLHDPPCQDCVNDPQLQDFDDDDPPDDQVVDDDCVQLDGDDCVCDGSNGFTAIARSSSSHGYRMYGRPPDPVCPLVVLCRRRCQQNSRNSLSSQQRDDAAPVLVVCVVVVHDRPNGNLDDGQFHAYSVRDTDHVLVVCFPCCCSRRVNQQDTPVCSVVQPLPFDADPVRDGPHHDDD

Organism: Aspergillus flavus (NCBI:txid5059)